Protein AF-0000000066791045 (afdb_homodimer)

Secondary structure (DSSP, 8-state):
-----EE--TTTEEEEEE--BHHHHSTTSTTPPTTHHHHHHHHHHHHHH---SEEEEEEE-BPTT-TTBBPTTS-B-SB-S-SBTTSGGGSBPTTS--TT--EEEEE--STT----SSSB-TT--B-SHHHHHHHTT--EEEEEEE-TTTHHHHHHHHHHHTT-EEEEEEEEEE-S-HHHHHHHHHHHHHHT-EEE-GGGEE--/-----EE--TTTEEEEEE--BHHHHSTTSTTPPTTHHHHHHHHHHHHHH---SEEEEEEE-BPTT-TTBBPTTS-B-SB-S-SBTTSGGGSBPTTS--TT--EEEEE--STT----SSSB-TT--B-SHHHHHHHTT--EEEEEEE-TTTHHHHHHHHHHHTT-EEEEEEEEEE-S-HHHHHHHHHHHHHHT-EEE-GGGEE--

Radius of gyration: 21.18 Å; Cα contacts (8 Å, |Δi|>4): 1014; chains: 2; bounding box: 58×60×49 Å

Nearest PDB structures (foldseek):
  3r2j-assembly2_C  TM=9.897E-01  e=9.040E-27  Leishmania infantum
  3pl1-assembly1_A  TM=8.495E-01  e=6.989E-16  Mycobacterium tuberculosis H37Rv
  6azn-assembly1_B  TM=7.660E-01  e=4.133E-11  Rhizobium johnstonii 3841
  5gle-assembly1_A  TM=6.953E-01  e=1.170E-08  Vibrio anguillarum 775
  5gle-assembly1_B  TM=6.920E-01  e=1.491E-08  Vibrio anguillarum 775

Sequence (408 aa):
MSTSRITLSSQHDALIIVDMQNDFVLPDGALSVTGATEIIPIINRVVGDHQFRAVVASMDWHPPGHMSFRNEDGTGGPWPPHCVRSTTGAQLHSEMKQGEITHLIHKATSLDSESYSAFSDDSGKTTGLAAMLRAMDVRRVFMCGVASDYCVYFTSLHAIQEEFTVVVLEDAVRPVDPVAMEKKRAHLEKEGVIFARSTDLSSFMSTSRITLSSQHDALIIVDMQNDFVLPDGALSVTGATEIIPIINRVVGDHQFRAVVASMDWHPPGHMSFRNEDGTGGPWPPHCVRSTTGAQLHSEMKQGEITHLIHKATSLDSESYSAFSDDSGKTTGLAAMLRAMDVRRVFMCGVASDYCVYFTSLHAIQEEFTVVVLEDAVRPVDPVAMEKKRAHLEKEGVIFARSTDLSSF

GO terms:
  GO:0031981 nuclear lumen (C, IDA)
  GO:0097014 ciliary plasm (C, IDA)
  GO:0005737 cytoplasm (C, IDA)

Organism: Trypanosoma brucei brucei (strain 927/4 GUTat10.1) (NCBI:txid185431)

Structure (mmCIF, N/CA/C/O backbone):
data_AF-0000000066791045-model_v1
#
loop_
_entity.id
_entity.type
_entity.pdbx_description
1 polymer nicotinamidase
#
loop_
_atom_site.group_PDB
_atom_site.id
_atom_site.type_symbol
_atom_site.label_atom_id
_atom_site.label_alt_id
_atom_site.label_comp_id
_atom_site.label_asym_id
_atom_site.label_entity_id
_atom_site.label_seq_id
_atom_site.pdbx_PDB_ins_code
_atom_site.Cartn_x
_atom_site.Cartn_y
_atom_site.Cartn_z
_atom_site.occupancy
_atom_site.B_iso_or_equiv
_atom_site.auth_seq_id
_atom_site.auth_comp_id
_atom_site.auth_asym_id
_atom_site.auth_atom_id
_atom_site.pdbx_PDB_model_num
ATOM 1 N N . MET A 1 1 ? 29.406 -21.156 -17.703 1 36.06 1 MET A N 1
ATOM 2 C CA . MET A 1 1 ? 28.328 -20.547 -18.484 1 36.06 1 MET A CA 1
ATOM 3 C C . MET A 1 1 ? 28.125 -19.094 -18.094 1 36.06 1 MET A C 1
ATOM 5 O O . MET A 1 1 ? 27.969 -18.766 -16.922 1 36.06 1 MET A O 1
ATOM 9 N N . SER A 1 2 ? 28.484 -18.094 -18.703 1 42.69 2 SER A N 1
ATOM 10 C CA . SER A 1 2 ? 28.531 -16.688 -18.359 1 42.69 2 SER A CA 1
ATOM 11 C C . SER A 1 2 ? 27.188 -16.203 -17.797 1 42.69 2 SER A C 1
ATOM 13 O O . SER A 1 2 ? 26.172 -16.234 -18.5 1 42.69 2 SER A O 1
ATOM 15 N N . THR A 1 3 ? 26.797 -16.5 -16.578 1 55.22 3 THR A N 1
ATOM 16 C CA . THR A 1 3 ? 25.5 -16.156 -16.016 1 55.22 3 THR A CA 1
ATOM 17 C C . THR A 1 3 ? 25.188 -14.68 -16.219 1 55.22 3 THR A C 1
ATOM 19 O O . THR A 1 3 ? 26.016 -13.82 -15.883 1 55.22 3 THR A O 1
ATOM 22 N N . SER A 1 4 ? 24.516 -14.305 -17.328 1 70.81 4 SER A N 1
ATOM 23 C CA . SER A 1 4 ? 24.188 -12.938 -17.719 1 70.81 4 SER A CA 1
ATOM 24 C C . SER A 1 4 ? 23.625 -12.141 -16.531 1 70.81 4 SER A C 1
ATOM 26 O O . SER A 1 4 ? 22.734 -12.609 -15.828 1 70.81 4 SER A O 1
ATOM 28 N N . ARG A 1 5 ? 24.453 -11.18 -16.109 1 88.75 5 ARG A N 1
ATOM 29 C CA . ARG A 1 5 ? 24.109 -10.273 -15.008 1 88.75 5 ARG A CA 1
ATOM 30 C C . ARG A 1 5 ? 23.062 -9.25 -15.438 1 88.75 5 ARG A C 1
ATOM 32 O O . ARG A 1 5 ? 23.062 -8.805 -16.578 1 88.75 5 ARG A O 1
ATOM 39 N N . ILE A 1 6 ? 22.078 -9.273 -14.688 1 96.19 6 ILE A N 1
ATOM 40 C CA . ILE A 1 6 ? 21.062 -8.242 -14.898 1 96.19 6 ILE A CA 1
ATOM 41 C C . ILE A 1 6 ? 21.375 -7.023 -14.039 1 96.19 6 ILE A C 1
ATOM 43 O O . ILE A 1 6 ? 21.375 -7.105 -12.805 1 96.19 6 ILE A O 1
ATOM 47 N N . THR A 1 7 ? 21.656 -5.938 -14.664 1 96.38 7 THR A N 1
ATOM 48 C CA . THR A 1 7 ? 21.922 -4.695 -13.945 1 96.38 7 THR A CA 1
ATOM 49 C C . THR A 1 7 ? 20.609 -3.986 -13.594 1 96.38 7 THR A C 1
ATOM 51 O O . THR A 1 7 ? 19.812 -3.699 -14.484 1 96.38 7 THR A O 1
ATOM 54 N N . LEU A 1 8 ? 20.469 -3.672 -12.375 1 97.56 8 LEU A N 1
ATOM 55 C CA . LEU A 1 8 ? 19.234 -3.053 -11.906 1 97.56 8 LEU A CA 1
ATOM 56 C C . LEU A 1 8 ? 19.312 -1.534 -12.016 1 97.56 8 LEU A C 1
ATOM 58 O O . LEU A 1 8 ? 20.391 -0.951 -11.883 1 97.56 8 LEU A O 1
ATOM 62 N N . SER A 1 9 ? 18.172 -0.987 -12.273 1 97.19 9 SER A N 1
ATOM 63 C CA . SER A 1 9 ? 18 0.46 -12.242 1 97.19 9 SER A CA 1
ATOM 64 C C . SER A 1 9 ? 17.156 0.887 -11.047 1 97.19 9 SER A C 1
ATOM 66 O O . SER A 1 9 ? 15.992 0.489 -10.922 1 97.19 9 SER A O 1
ATOM 68 N N . SER A 1 10 ? 17.656 1.755 -10.211 1 96.44 10 SER A N 1
ATOM 69 C CA . SER A 1 10 ? 16.922 2.268 -9.062 1 96.44 10 SER A CA 1
ATOM 70 C C . SER A 1 10 ? 15.836 3.242 -9.5 1 96.44 10 SER A C 1
ATOM 72 O O . SER A 1 10 ? 15.008 3.666 -8.68 1 96.44 10 SER A O 1
ATOM 74 N N . GLN A 1 11 ? 15.828 3.537 -10.758 1 97.19 11 GLN A N 1
ATOM 75 C CA . GLN A 1 11 ? 14.875 4.523 -11.266 1 97.19 11 GLN A CA 1
ATOM 76 C C . GLN A 1 11 ? 13.742 3.848 -12.031 1 97.19 11 GLN A C 1
ATOM 78 O O . GLN A 1 11 ? 12.625 4.363 -12.078 1 97.19 11 GLN A O 1
ATOM 83 N N . HIS A 1 12 ? 14.078 2.619 -12.586 1 98.62 12 HIS A N 1
ATOM 84 C CA . HIS A 1 12 ? 13.117 2.098 -13.555 1 98.62 12 HIS A CA 1
ATOM 85 C C . HIS A 1 12 ? 12.719 0.667 -13.219 1 98.62 12 HIS A C 1
ATOM 87 O O . HIS A 1 12 ? 11.867 0.078 -13.898 1 98.62 12 HIS A O 1
ATOM 93 N N . ASP A 1 13 ? 13.273 0.069 -12.133 1 98.75 13 ASP A N 1
ATOM 94 C CA . ASP A 1 13 ? 12.969 -1.309 -11.758 1 98.75 13 ASP A CA 1
ATOM 95 C C . ASP A 1 13 ? 12.172 -1.36 -10.461 1 98.75 13 ASP A C 1
ATOM 97 O O . ASP A 1 13 ? 12.461 -0.619 -9.516 1 98.75 13 ASP A O 1
ATOM 101 N N . ALA A 1 14 ? 11.164 -2.133 -10.43 1 98.94 14 ALA A N 1
ATOM 102 C CA . ALA A 1 14 ? 10.406 -2.406 -9.211 1 98.94 14 ALA A CA 1
ATOM 103 C C . ALA A 1 14 ? 10.43 -3.895 -8.875 1 98.94 14 ALA A C 1
ATOM 105 O O . ALA A 1 14 ? 10.609 -4.734 -9.758 1 98.94 14 ALA A O 1
ATOM 106 N N . LEU A 1 15 ? 10.352 -4.207 -7.648 1 98.94 15 LEU A N 1
ATOM 107 C CA . LEU A 1 15 ? 10.164 -5.566 -7.156 1 98.94 15 LEU A CA 1
ATOM 108 C C . LEU A 1 15 ? 8.75 -5.766 -6.637 1 98.94 15 LEU A C 1
ATOM 110 O O . LEU A 1 15 ? 8.234 -4.938 -5.879 1 98.94 15 LEU A O 1
ATOM 114 N N . ILE A 1 16 ? 8.094 -6.773 -7.094 1 98.94 16 ILE A N 1
ATOM 115 C CA . ILE A 1 16 ? 6.797 -7.164 -6.551 1 98.94 16 ILE A CA 1
ATOM 116 C C . ILE A 1 16 ? 6.941 -8.461 -5.754 1 98.94 16 ILE A C 1
ATOM 118 O O . ILE A 1 16 ? 7.324 -9.492 -6.305 1 98.94 16 ILE A O 1
ATOM 122 N N . ILE A 1 17 ? 6.707 -8.375 -4.48 1 98.94 17 ILE A N 1
ATOM 123 C CA . ILE A 1 17 ? 6.684 -9.508 -3.559 1 98.94 17 ILE A CA 1
ATOM 124 C C . ILE A 1 17 ? 5.254 -10.016 -3.398 1 98.94 17 ILE A C 1
ATOM 126 O O . ILE A 1 17 ? 4.422 -9.359 -2.764 1 98.94 17 ILE A O 1
ATOM 130 N N . VAL A 1 18 ? 5.031 -11.195 -3.877 1 98.94 18 VAL A N 1
ATOM 131 C CA . VAL A 1 18 ? 3.654 -11.664 -3.988 1 98.94 18 VAL A CA 1
ATOM 132 C C . VAL A 1 18 ? 3.316 -12.555 -2.795 1 98.94 18 VAL A C 1
ATOM 134 O O . VAL A 1 18 ? 3.85 -13.656 -2.666 1 98.94 18 VAL A O 1
ATOM 137 N N . ASP A 1 19 ? 2.508 -12.109 -1.881 1 98.88 19 ASP A N 1
ATOM 138 C CA . ASP A 1 19 ? 1.687 -12.852 -0.932 1 98.88 19 ASP A CA 1
ATOM 139 C C . ASP A 1 19 ? 2.557 -13.641 0.045 1 98.88 19 ASP A C 1
ATOM 141 O O . ASP A 1 19 ? 2.283 -14.812 0.322 1 98.88 19 ASP A O 1
ATOM 145 N N . MET A 1 20 ? 3.609 -13.016 0.526 1 98.94 20 MET A N 1
ATOM 146 C CA . MET A 1 20 ? 4.414 -13.664 1.556 1 98.94 20 MET A CA 1
ATOM 147 C C . MET A 1 20 ? 3.754 -13.539 2.924 1 98.94 20 MET A C 1
ATOM 149 O O . MET A 1 20 ? 4.348 -12.992 3.855 1 98.94 20 MET A O 1
ATOM 153 N N . GLN A 1 21 ? 2.592 -14.07 3.008 1 98.88 21 GLN A N 1
ATOM 154 C CA . GLN A 1 21 ? 1.719 -13.984 4.176 1 98.88 21 GLN A CA 1
ATOM 155 C C . GLN A 1 21 ? 1.743 -15.281 4.977 1 98.88 21 GLN A C 1
ATOM 157 O O . GLN A 1 21 ? 2.074 -16.344 4.441 1 98.88 21 GLN A O 1
ATOM 162 N N . ASN A 1 22 ? 1.34 -15.266 6.238 1 98.88 22 ASN A N 1
ATOM 163 C CA . ASN A 1 22 ? 1.434 -16.375 7.18 1 98.88 22 ASN A CA 1
ATOM 164 C C . ASN A 1 22 ? 0.678 -17.609 6.672 1 98.88 22 ASN A C 1
ATOM 166 O O . ASN A 1 22 ? 1.178 -18.719 6.762 1 98.88 22 ASN A O 1
ATOM 170 N N . ASP A 1 23 ? -0.474 -17.453 6.102 1 98.94 23 ASP A N 1
ATOM 171 C CA . ASP A 1 23 ? -1.307 -18.578 5.688 1 98.94 23 ASP A CA 1
ATOM 172 C C . ASP A 1 23 ? -0.664 -19.344 4.527 1 98.94 23 ASP A C 1
ATOM 174 O O . ASP A 1 23 ? -0.964 -20.516 4.309 1 98.94 23 ASP A O 1
ATOM 178 N N . PHE A 1 24 ? 0.2 -18.641 3.777 1 98.88 24 PHE A N 1
ATOM 179 C CA . PHE A 1 24 ? 0.908 -19.281 2.678 1 98.88 24 PHE A CA 1
ATOM 180 C C . PHE A 1 24 ? 2.268 -19.797 3.139 1 98.88 24 PHE A C 1
ATOM 182 O O . PHE A 1 24 ? 2.736 -20.844 2.664 1 98.88 24 PHE A O 1
ATOM 189 N N . VAL A 1 25 ? 2.945 -19.078 4.047 1 98.75 25 VAL A N 1
ATOM 190 C CA . VAL A 1 25 ? 4.363 -19.266 4.328 1 98.75 25 VAL A CA 1
ATOM 191 C C . VAL A 1 25 ? 4.543 -20.297 5.441 1 98.75 25 VAL A C 1
ATOM 193 O O . VAL A 1 25 ? 5.406 -21.172 5.352 1 98.75 25 VAL A O 1
ATOM 196 N N . LEU A 1 26 ? 3.707 -20.203 6.453 1 98.19 26 LEU A N 1
ATOM 197 C CA . LEU A 1 26 ? 3.863 -21.078 7.609 1 98.19 26 LEU A CA 1
ATOM 198 C C . LEU A 1 26 ? 3.471 -22.5 7.266 1 98.19 26 LEU A C 1
ATOM 200 O O . LEU A 1 26 ? 2.496 -22.734 6.543 1 98.19 26 LEU A O 1
ATOM 204 N N . PRO A 1 27 ? 4.164 -23.469 7.82 1 97.12 27 PRO A N 1
ATOM 205 C CA . PRO A 1 27 ? 3.834 -24.875 7.547 1 97.12 27 PRO A CA 1
ATOM 206 C C . PRO A 1 27 ? 2.416 -25.234 7.977 1 97.12 27 PRO A C 1
ATOM 208 O O . PRO A 1 27 ? 1.79 -26.109 7.371 1 97.12 27 PRO A O 1
ATOM 211 N N . ASP A 1 28 ? 1.907 -24.625 8.945 1 97.69 28 ASP A N 1
ATOM 212 C CA . ASP A 1 28 ? 0.553 -24.906 9.422 1 97.69 28 ASP A CA 1
ATOM 213 C C . ASP A 1 28 ? -0.425 -23.844 8.922 1 97.69 28 ASP A C 1
ATOM 215 O O . ASP A 1 28 ? -1.529 -23.703 9.453 1 97.69 28 ASP A O 1
ATOM 219 N N . GLY A 1 29 ? 0.004 -23.031 7.996 1 98.25 29 GLY A N 1
ATOM 220 C CA . GLY A 1 29 ? -0.892 -22.047 7.398 1 98.25 29 GLY A CA 1
ATOM 221 C C . GLY A 1 29 ? -2.068 -22.672 6.68 1 98.25 29 GLY A C 1
ATOM 222 O O . GLY A 1 29 ? -1.964 -23.797 6.168 1 98.25 29 GLY A O 1
ATOM 223 N N . ALA A 1 30 ? -3.133 -22 6.531 1 98.31 30 ALA A N 1
ATOM 224 C CA . ALA A 1 30 ? -4.387 -22.516 5.988 1 98.31 30 ALA A CA 1
ATOM 225 C C . ALA A 1 30 ? -4.207 -22.984 4.547 1 98.31 30 ALA A C 1
ATOM 227 O O . ALA A 1 30 ? -4.902 -23.891 4.086 1 98.31 30 ALA A O 1
ATOM 228 N N . LEU A 1 31 ? -3.324 -22.375 3.822 1 98.19 31 LEU A N 1
ATOM 229 C CA . LEU A 1 31 ? -2.977 -22.734 2.453 1 98.19 31 LEU A CA 1
ATOM 230 C C . LEU A 1 31 ? -1.464 -22.734 2.258 1 98.19 31 LEU A C 1
ATOM 232 O O . LEU A 1 31 ? -0.954 -22.062 1.35 1 98.19 31 LEU A O 1
ATOM 236 N N . SER A 1 32 ? -0.826 -23.516 3.049 1 98.44 32 SER A N 1
ATOM 237 C CA . SER A 1 32 ? 0.632 -23.547 3.107 1 98.44 32 SER A CA 1
ATOM 238 C C . SER A 1 32 ? 1.232 -23.953 1.767 1 98.44 32 SER A C 1
ATOM 240 O O . SER A 1 32 ? 0.786 -24.922 1.149 1 98.44 32 SER A O 1
ATOM 242 N N . VAL A 1 33 ? 2.197 -23.156 1.295 1 98.25 33 VAL A N 1
ATOM 243 C CA . VAL A 1 33 ? 2.975 -23.469 0.098 1 98.25 33 VAL A CA 1
ATOM 244 C C . VAL A 1 33 ? 4.301 -24.109 0.494 1 98.25 33 VAL A C 1
ATOM 246 O O . VAL A 1 33 ? 5.129 -23.484 1.157 1 98.25 33 VAL A O 1
ATOM 249 N N . THR A 1 34 ? 4.527 -25.312 0.104 1 97.5 34 THR A N 1
ATOM 250 C CA . THR A 1 34 ? 5.746 -26.031 0.454 1 97.5 34 THR A CA 1
ATOM 251 C C . THR A 1 34 ? 6.98 -25.266 -0.006 1 97.5 34 THR A C 1
ATOM 253 O O . THR A 1 34 ? 7.059 -24.828 -1.156 1 97.5 34 THR A O 1
ATOM 256 N N . GLY A 1 35 ? 7.941 -25 0.914 1 97.75 35 GLY A N 1
ATOM 257 C CA . GLY A 1 35 ? 9.195 -24.344 0.572 1 97.75 35 GLY A CA 1
ATOM 258 C C . GLY A 1 35 ? 9.125 -22.828 0.673 1 97.75 35 GLY A C 1
ATOM 259 O O . GLY A 1 35 ? 10.117 -22.141 0.453 1 97.75 35 GLY A O 1
ATOM 260 N N . ALA A 1 36 ? 7.934 -22.297 1.03 1 98.44 36 ALA A N 1
ATOM 261 C CA . ALA A 1 36 ? 7.766 -20.844 1.079 1 98.44 36 ALA A CA 1
ATOM 262 C C . ALA A 1 36 ? 8.703 -20.219 2.102 1 98.44 36 ALA A C 1
ATOM 264 O O . ALA A 1 36 ? 9.273 -19.156 1.857 1 98.44 36 ALA A O 1
ATOM 265 N N . THR A 1 37 ? 8.898 -20.859 3.225 1 98.31 37 THR A N 1
ATOM 266 C CA . THR A 1 37 ? 9.789 -20.328 4.25 1 98.31 37 THR A CA 1
ATOM 267 C C . THR A 1 37 ? 11.219 -20.219 3.723 1 98.31 37 THR A C 1
ATOM 269 O O . THR A 1 37 ? 11.969 -19.328 4.117 1 98.31 37 THR A O 1
ATOM 272 N N . GLU A 1 38 ? 11.594 -21.031 2.781 1 98.12 38 GLU A N 1
ATOM 273 C CA . GLU A 1 38 ? 12.961 -21.125 2.291 1 98.12 38 GLU A CA 1
ATOM 274 C C . GLU A 1 38 ? 13.305 -19.969 1.367 1 98.12 38 GLU A C 1
ATOM 276 O O . GLU A 1 38 ? 14.477 -19.688 1.112 1 98.12 38 GLU A O 1
ATOM 281 N N . ILE A 1 39 ? 12.312 -19.281 0.872 1 98.56 39 ILE A N 1
ATOM 282 C CA . ILE A 1 39 ? 12.648 -18.234 -0.083 1 98.56 39 ILE A CA 1
ATOM 283 C C . ILE A 1 39 ? 12.688 -16.891 0.63 1 98.56 39 ILE A C 1
ATOM 285 O O . ILE A 1 39 ? 13.07 -15.875 0.039 1 98.56 39 ILE A O 1
ATOM 289 N N . ILE A 1 40 ? 12.312 -16.828 1.928 1 98.69 40 ILE A N 1
ATOM 290 C CA . ILE A 1 40 ? 12.312 -15.594 2.697 1 98.69 40 ILE A CA 1
ATOM 291 C C . ILE A 1 40 ? 13.727 -15 2.725 1 98.69 40 ILE A C 1
ATOM 293 O O . ILE A 1 40 ? 13.922 -13.836 2.371 1 98.69 40 ILE A O 1
ATOM 297 N N . PRO A 1 41 ? 14.75 -15.844 3.057 1 98.75 41 PRO A N 1
ATOM 298 C CA . PRO A 1 41 ? 16.094 -15.25 3.074 1 98.75 41 PRO A CA 1
ATOM 299 C C . PRO A 1 41 ? 16.531 -14.758 1.699 1 98.75 41 PRO A C 1
ATOM 301 O O . PRO A 1 41 ? 17.297 -13.781 1.604 1 98.75 41 PRO A O 1
ATOM 304 N N . ILE A 1 42 ? 16.094 -15.383 0.624 1 98.75 42 ILE A N 1
ATOM 305 C CA . ILE A 1 42 ? 16.438 -14.969 -0.733 1 98.75 42 ILE A CA 1
ATOM 306 C C . ILE A 1 42 ? 15.82 -13.609 -1.032 1 98.75 42 ILE A C 1
ATOM 308 O O . ILE A 1 42 ? 16.5 -12.688 -1.481 1 98.75 42 ILE A O 1
ATOM 312 N N . ILE A 1 43 ? 14.555 -13.469 -0.714 1 98.88 43 ILE A N 1
ATOM 313 C CA . ILE A 1 43 ? 13.836 -12.219 -0.95 1 98.88 43 ILE A CA 1
ATOM 314 C C . ILE A 1 43 ? 14.445 -11.109 -0.097 1 98.88 43 ILE A C 1
ATOM 316 O O . ILE A 1 43 ? 14.688 -10.008 -0.587 1 98.88 43 ILE A O 1
ATOM 320 N N . ASN A 1 44 ? 14.758 -11.453 1.155 1 98.62 44 ASN A N 1
ATOM 321 C CA . ASN A 1 44 ? 15.359 -10.477 2.057 1 98.62 44 ASN A CA 1
ATOM 322 C C . ASN A 1 44 ? 16.703 -9.984 1.524 1 98.62 44 ASN A C 1
ATOM 324 O O . ASN A 1 44 ? 17.016 -8.797 1.64 1 98.62 44 ASN A O 1
ATOM 328 N N . ARG A 1 45 ? 17.453 -10.867 0.939 1 98 45 ARG A N 1
ATOM 329 C CA . ARG A 1 45 ? 18.734 -10.484 0.349 1 98 45 ARG A CA 1
ATOM 330 C C . ARG A 1 45 ? 18.531 -9.578 -0.862 1 98 45 ARG A C 1
ATOM 332 O O . ARG A 1 45 ? 19.219 -8.57 -1.016 1 98 45 ARG A O 1
ATOM 339 N N . VAL A 1 46 ? 17.594 -9.898 -1.684 1 98.06 46 VAL A N 1
ATOM 340 C CA . VAL A 1 46 ? 17.312 -9.109 -2.883 1 98.06 46 VAL A CA 1
ATOM 341 C C . VAL A 1 46 ? 16.938 -7.68 -2.494 1 98.06 46 VAL A C 1
ATOM 343 O O . VAL A 1 46 ? 17.516 -6.723 -3.01 1 98.06 46 VAL A O 1
ATOM 346 N N . VAL A 1 47 ? 16.062 -7.535 -1.526 1 96.62 47 VAL A N 1
ATOM 347 C CA . VAL A 1 47 ? 15.555 -6.223 -1.136 1 96.62 47 VAL A CA 1
ATOM 348 C C . VAL A 1 47 ? 16.641 -5.457 -0.374 1 96.62 47 VAL A C 1
ATOM 350 O O . VAL A 1 47 ? 16.703 -4.227 -0.443 1 96.62 47 VAL A O 1
ATOM 353 N N . GLY A 1 48 ? 17.438 -6.129 0.345 1 94.88 48 GLY A N 1
ATOM 354 C CA . GLY A 1 48 ? 18.469 -5.496 1.153 1 94.88 48 GLY A CA 1
ATOM 355 C C . GLY A 1 48 ? 19.672 -5.07 0.347 1 94.88 48 GLY A C 1
ATOM 356 O O . GLY A 1 48 ? 20.297 -4.047 0.643 1 94.88 48 GLY A O 1
ATOM 357 N N . ASP A 1 49 ? 19.969 -5.867 -0.703 1 95.69 49 ASP A N 1
ATOM 358 C CA . ASP A 1 49 ? 21.219 -5.672 -1.433 1 95.69 49 ASP A CA 1
ATOM 359 C C . ASP A 1 49 ? 21.016 -4.754 -2.635 1 95.69 49 ASP A C 1
ATOM 361 O O . ASP A 1 49 ? 21.984 -4.273 -3.227 1 95.69 49 ASP A O 1
ATOM 365 N N . HIS A 1 50 ? 19.797 -4.535 -3.004 1 96.69 50 HIS A N 1
ATOM 366 C CA . HIS A 1 50 ? 19.531 -3.795 -4.23 1 96.69 50 HIS A CA 1
ATOM 367 C C . HIS A 1 50 ? 18.531 -2.668 -3.994 1 96.69 50 HIS A C 1
ATOM 369 O O . HIS A 1 50 ? 17.672 -2.766 -3.107 1 96.69 50 HIS A O 1
ATOM 375 N N . GLN A 1 51 ? 18.688 -1.655 -4.734 1 96 51 GLN A N 1
ATOM 376 C CA . GLN A 1 51 ? 17.766 -0.528 -4.68 1 96 51 GLN A CA 1
ATOM 377 C C . GLN A 1 51 ? 16.797 -0.555 -5.859 1 96 51 GLN A C 1
ATOM 379 O O . GLN A 1 51 ? 17.219 -0.597 -7.016 1 96 51 GLN A O 1
ATOM 384 N N . PHE A 1 52 ? 15.547 -0.57 -5.59 1 98.06 52 PHE A N 1
ATOM 385 C CA . PHE A 1 52 ? 14.477 -0.493 -6.578 1 98.06 52 PHE A CA 1
ATOM 386 C C . PHE A 1 52 ? 13.758 0.851 -6.5 1 98.06 52 PHE A C 1
ATOM 388 O O . PHE A 1 52 ? 13.773 1.507 -5.457 1 98.06 52 PHE A O 1
ATOM 395 N N . ARG A 1 53 ? 13.148 1.227 -7.598 1 98.31 53 ARG A N 1
ATOM 396 C CA . ARG A 1 53 ? 12.289 2.406 -7.57 1 98.31 53 ARG A CA 1
ATOM 397 C C . ARG A 1 53 ? 11.102 2.203 -6.629 1 98.31 53 ARG A C 1
ATOM 399 O O . ARG A 1 53 ? 10.672 3.141 -5.957 1 98.31 53 ARG A O 1
ATOM 406 N N . ALA A 1 54 ? 10.625 0.97 -6.641 1 98.81 54 ALA A N 1
ATOM 407 C CA . ALA A 1 54 ? 9.516 0.585 -5.773 1 98.81 54 ALA A CA 1
ATOM 408 C C . ALA A 1 54 ? 9.617 -0.884 -5.371 1 98.81 54 ALA A C 1
ATOM 410 O O . ALA A 1 54 ? 10.031 -1.726 -6.172 1 98.81 54 ALA A O 1
ATOM 411 N N . VAL A 1 55 ? 9.336 -1.164 -4.141 1 98.88 55 VAL A N 1
ATOM 412 C CA . VAL A 1 55 ? 9.125 -2.518 -3.643 1 98.88 55 VAL A CA 1
ATOM 413 C C . VAL A 1 55 ? 7.676 -2.676 -3.184 1 98.88 55 VAL A C 1
ATOM 415 O O . VAL A 1 55 ? 7.273 -2.094 -2.174 1 98.88 55 VAL A O 1
ATOM 418 N N . VAL A 1 56 ? 6.93 -3.459 -3.936 1 98.94 56 VAL A N 1
ATOM 419 C CA . VAL A 1 56 ? 5.496 -3.625 -3.711 1 98.94 56 VAL A CA 1
ATOM 420 C C . VAL A 1 56 ? 5.223 -5.012 -3.131 1 98.94 56 VAL A C 1
ATOM 422 O O . VAL A 1 56 ? 5.66 -6.02 -3.684 1 98.94 56 VAL A O 1
ATOM 425 N N . ALA A 1 57 ? 4.562 -5.043 -2.021 1 98.94 57 ALA A N 1
ATOM 426 C CA . ALA A 1 57 ? 4.047 -6.305 -1.505 1 98.94 57 ALA A CA 1
ATOM 427 C C . ALA A 1 57 ? 2.547 -6.434 -1.766 1 98.94 57 ALA A C 1
ATOM 429 O O . ALA A 1 57 ? 1.773 -5.535 -1.428 1 98.94 57 ALA A O 1
ATOM 430 N N . SER A 1 58 ? 2.178 -7.457 -2.432 1 98.94 58 SER A N 1
ATOM 431 C CA . SER A 1 58 ? 0.756 -7.766 -2.537 1 98.94 58 SER A CA 1
ATOM 432 C C . SER A 1 58 ? 0.31 -8.711 -1.428 1 98.94 58 SER A C 1
ATOM 434 O O . SER A 1 58 ? 1.096 -9.531 -0.953 1 98.94 58 SER A O 1
ATOM 436 N N . MET A 1 59 ? -0.923 -8.57 -1.05 1 98.81 59 MET A N 1
ATOM 437 C CA . MET A 1 59 ? -1.489 -9.367 0.031 1 98.81 59 MET A CA 1
ATOM 438 C C . MET A 1 59 ? -2.92 -9.781 -0.291 1 98.81 59 MET A C 1
ATOM 440 O O . MET A 1 59 ? -3.766 -8.938 -0.588 1 98.81 59 MET A O 1
ATOM 444 N N . ASP A 1 60 ? -3.174 -11.078 -0.272 1 98.81 60 ASP A N 1
ATOM 445 C CA . ASP A 1 60 ? -4.57 -11.5 -0.221 1 98.81 60 ASP A CA 1
ATOM 446 C C . ASP A 1 60 ? -5.262 -10.961 1.032 1 98.81 60 ASP A C 1
ATOM 448 O O . ASP A 1 60 ? -4.727 -11.078 2.139 1 98.81 60 ASP A O 1
ATOM 452 N N . TRP A 1 61 ? -6.363 -10.422 0.844 1 98.75 61 TRP A N 1
ATOM 453 C CA . TRP A 1 61 ? -7.055 -9.719 1.924 1 98.75 61 TRP A CA 1
ATOM 454 C C . TRP A 1 61 ? -8.555 -9.969 1.858 1 98.75 61 TRP A C 1
ATOM 456 O O . TRP A 1 61 ? -9.344 -9.031 1.696 1 98.75 61 TRP A O 1
ATOM 466 N N . HIS A 1 62 ? -8.93 -11.156 2.082 1 98.81 62 HIS A N 1
ATOM 467 C CA . HIS A 1 62 ? -10.266 -11.656 1.781 1 98.81 62 HIS A CA 1
ATOM 468 C C . HIS A 1 62 ? -11.266 -11.266 2.867 1 98.81 62 HIS A C 1
ATOM 470 O O . HIS A 1 62 ? -10.977 -11.406 4.059 1 98.81 62 HIS A O 1
ATOM 476 N N . PRO A 1 63 ? -12.453 -10.766 2.443 1 97.94 63 PRO A N 1
ATOM 477 C CA . PRO A 1 63 ? -13.539 -10.734 3.43 1 97.94 63 PRO A CA 1
ATOM 478 C C . PRO A 1 63 ? -13.977 -12.133 3.869 1 97.94 63 PRO A C 1
ATOM 480 O O . PRO A 1 63 ? -13.805 -13.102 3.123 1 97.94 63 PRO A O 1
ATOM 483 N N . PRO A 1 64 ? -14.461 -12.203 5.117 1 97.06 64 PRO A N 1
ATOM 484 C CA . PRO A 1 64 ? -15.047 -13.492 5.496 1 97.06 64 PRO A CA 1
ATOM 485 C C . PRO A 1 64 ? -16.109 -13.977 4.504 1 97.06 64 PRO A C 1
ATOM 487 O O . PRO A 1 64 ? -16.906 -13.172 4.016 1 97.06 64 PRO A O 1
ATOM 490 N N . GLY A 1 65 ? -16.047 -15.164 4.094 1 96.81 65 GLY A N 1
ATOM 491 C CA . GLY A 1 65 ? -17.031 -15.727 3.18 1 96.81 65 GLY A CA 1
ATOM 492 C C . GLY A 1 65 ? -16.703 -15.461 1.722 1 96.81 65 GLY A C 1
ATOM 493 O O . GLY A 1 65 ? -17.578 -15.57 0.857 1 96.81 65 GLY A O 1
ATOM 494 N N . HIS A 1 66 ? -15.5 -15.117 1.438 1 98.06 66 HIS A N 1
ATOM 495 C CA . HIS A 1 66 ? -15.07 -14.859 0.071 1 98.06 66 HIS A CA 1
ATOM 496 C C . HIS A 1 66 ? -15.438 -16.016 -0.856 1 98.06 66 HIS A C 1
ATOM 498 O O . HIS A 1 66 ? -15.391 -17.172 -0.455 1 98.06 66 HIS A O 1
ATOM 504 N N . MET A 1 67 ? -15.68 -15.711 -2.104 1 97.81 67 MET A N 1
ATOM 505 C CA . MET A 1 67 ? -16.219 -16.672 -3.066 1 97.81 67 MET A CA 1
ATOM 506 C C . MET A 1 67 ? -15.227 -17.812 -3.311 1 97.81 67 MET A C 1
ATOM 508 O O . MET A 1 67 ? -15.625 -18.906 -3.729 1 97.81 67 MET A O 1
ATOM 512 N N . SER A 1 68 ? -14 -17.594 -3.096 1 97.69 68 SER A N 1
ATOM 513 C CA . SER A 1 68 ? -13 -18.609 -3.404 1 97.69 68 SER A CA 1
ATOM 514 C C . SER A 1 68 ? -12.914 -19.656 -2.299 1 97.69 68 SER A C 1
ATOM 516 O O . SER A 1 68 ? -12.211 -20.656 -2.439 1 97.69 68 SER A O 1
ATOM 518 N N . PHE A 1 69 ? -13.602 -19.484 -1.198 1 98.5 69 PHE A N 1
ATOM 519 C CA . PHE A 1 69 ? -13.477 -20.359 -0.035 1 98.5 69 PHE A CA 1
ATOM 520 C C . PHE A 1 69 ? -14.375 -21.594 -0.176 1 98.5 69 PHE A C 1
ATOM 522 O O . PHE A 1 69 ? -15.523 -21.469 -0.615 1 98.5 69 PHE A O 1
ATOM 529 N N . ARG A 1 70 ? -13.789 -22.672 0.126 1 97.56 70 ARG A N 1
ATOM 530 C CA . ARG A 1 70 ? -14.562 -23.906 0.233 1 97.56 70 ARG A CA 1
ATOM 531 C C . ARG A 1 70 ? -15.336 -23.953 1.546 1 97.56 70 ARG A C 1
ATOM 533 O O . ARG A 1 70 ? -14.789 -23.641 2.605 1 97.56 70 ARG A O 1
ATOM 540 N N . ASN A 1 71 ? -16.578 -24.375 1.407 1 95.56 71 ASN A N 1
ATOM 541 C CA . ASN A 1 71 ? -17.406 -24.578 2.588 1 95.56 71 ASN A CA 1
ATOM 542 C C . ASN A 1 71 ? -17.156 -25.922 3.244 1 95.56 71 ASN A C 1
ATOM 544 O O . ASN A 1 71 ? -16.578 -26.812 2.625 1 95.56 71 ASN A O 1
ATOM 548 N N . GLU A 1 72 ? -17.656 -26.047 4.441 1 93.31 72 GLU A N 1
ATOM 549 C CA . GLU A 1 72 ? -17.484 -27.297 5.191 1 93.31 72 GLU A CA 1
ATOM 550 C C . GLU A 1 72 ? -18.141 -28.469 4.469 1 93.31 72 GLU A C 1
ATOM 552 O O . GLU A 1 72 ? -17.641 -29.594 4.531 1 93.31 72 GLU A O 1
ATOM 557 N N . ASP A 1 73 ? -19.172 -28.219 3.748 1 95 73 ASP A N 1
ATOM 558 C CA . ASP A 1 73 ? -19.906 -29.281 3.088 1 95 73 ASP A CA 1
ATOM 559 C C . ASP A 1 73 ? -19.328 -29.578 1.707 1 95 73 ASP A C 1
ATOM 561 O O . ASP A 1 73 ? -19.891 -30.391 0.957 1 95 73 ASP A O 1
ATOM 565 N N . GLY A 1 74 ? -18.297 -28.875 1.334 1 92.12 74 GLY A N 1
ATOM 566 C CA . GLY A 1 74 ? -17.609 -29.156 0.082 1 92.12 74 GLY A CA 1
ATOM 567 C C . GLY A 1 74 ? -18.047 -28.234 -1.047 1 92.12 74 GLY A C 1
ATOM 568 O O . GLY A 1 74 ? -17.438 -28.234 -2.119 1 92.12 74 GLY A O 1
ATOM 569 N N . THR A 1 75 ? -19.047 -27.453 -0.805 1 94.94 75 THR A N 1
ATOM 570 C CA . THR A 1 75 ? -19.484 -26.5 -1.815 1 94.94 75 THR A CA 1
ATOM 571 C C . THR A 1 75 ? -18.672 -25.219 -1.758 1 94.94 75 THR A C 1
ATOM 573 O O . THR A 1 75 ? -17.75 -25.109 -0.945 1 94.94 75 THR A O 1
ATOM 576 N N . GLY A 1 76 ? -18.828 -24.297 -2.766 1 95.81 76 GLY A N 1
ATOM 577 C CA . GLY A 1 76 ? -18.109 -23.047 -2.766 1 95.81 76 GLY A CA 1
ATOM 578 C C . GLY A 1 76 ? -16.891 -23.047 -3.674 1 95.81 76 GLY A C 1
ATOM 579 O O . GLY A 1 76 ? -16.922 -23.625 -4.758 1 95.81 76 GLY A O 1
ATOM 580 N N . GLY A 1 77 ? -15.844 -22.344 -3.162 1 97.12 77 GLY A N 1
ATOM 581 C CA . GLY A 1 77 ? -14.664 -22.188 -3.994 1 97.12 77 GLY A CA 1
ATOM 582 C C . GLY A 1 77 ? -13.633 -23.281 -3.785 1 97.12 77 GLY A C 1
ATOM 583 O O . GLY A 1 77 ? -13.867 -24.219 -3.021 1 97.12 77 GLY A O 1
ATOM 584 N N . PRO A 1 78 ? -12.57 -23.234 -4.457 1 96.69 78 PRO A N 1
ATOM 585 C CA . PRO A 1 78 ? -11.586 -24.328 -4.469 1 96.69 78 PRO A CA 1
ATOM 586 C C . PRO A 1 78 ? -10.633 -24.281 -3.277 1 96.69 78 PRO A C 1
ATOM 588 O O . PRO A 1 78 ? -9.914 -25.25 -3.014 1 96.69 78 PRO A O 1
ATOM 591 N N . TRP A 1 79 ? -10.641 -23.188 -2.545 1 98.06 79 TRP A N 1
ATOM 592 C CA . TRP A 1 79 ? -9.602 -23.016 -1.537 1 98.06 79 TRP A CA 1
ATOM 593 C C . TRP A 1 79 ? -10.188 -23.047 -0.131 1 98.06 79 TRP A C 1
ATOM 595 O O . TRP A 1 79 ? -11.336 -22.656 0.078 1 98.06 79 TRP A O 1
ATOM 605 N N . PRO A 1 80 ? -9.414 -23.531 0.868 1 98 80 PRO A N 1
ATOM 606 C CA . PRO A 1 80 ? -9.852 -23.281 2.244 1 98 80 PRO A CA 1
ATOM 607 C C . PRO A 1 80 ? -9.836 -21.797 2.609 1 98 80 PRO A C 1
ATOM 609 O O . PRO A 1 80 ? -9.102 -21.016 1.999 1 98 80 PRO A O 1
ATOM 612 N N . PRO A 1 81 ? -10.68 -21.422 3.582 1 98.31 81 PRO A N 1
ATOM 613 C CA . PRO A 1 81 ? -10.531 -20.047 4.035 1 98.31 81 PRO A CA 1
ATOM 614 C C . PRO A 1 81 ? -9.094 -19.688 4.398 1 98.31 81 PRO A C 1
ATOM 616 O O . PRO A 1 81 ? -8.445 -20.422 5.145 1 98.31 81 PRO A O 1
ATOM 619 N N . HIS A 1 82 ? -8.547 -18.641 3.826 1 98.81 82 HIS A N 1
ATOM 620 C CA . HIS A 1 82 ? -7.172 -18.188 4.012 1 98.81 82 HIS A CA 1
ATOM 621 C C . HIS A 1 82 ? -7.062 -16.672 3.83 1 98.81 82 HIS A C 1
ATOM 623 O O . HIS A 1 82 ? -7.902 -16.062 3.166 1 98.81 82 HIS A O 1
ATOM 629 N N . CYS A 1 83 ? -6.055 -16.125 4.465 1 98.81 83 CYS A N 1
ATOM 630 C CA . CYS A 1 83 ? -5.758 -14.703 4.375 1 98.81 83 CYS A CA 1
ATOM 631 C C . CYS A 1 83 ? -7.023 -13.875 4.551 1 98.81 83 CYS A C 1
ATOM 633 O O . CYS A 1 83 ? -7.289 -12.969 3.758 1 98.81 83 CYS A O 1
ATOM 635 N N . VAL A 1 84 ? -7.867 -14.328 5.512 1 98.75 84 VAL A N 1
ATOM 636 C CA . VAL A 1 84 ? -9.023 -13.523 5.883 1 98.75 84 VAL A CA 1
ATOM 637 C C . VAL A 1 84 ? -8.562 -12.211 6.523 1 98.75 84 VAL A C 1
ATOM 639 O O . VAL A 1 84 ? -7.742 -12.227 7.445 1 98.75 84 VAL A O 1
ATOM 642 N N . ARG A 1 85 ? -9.055 -11.102 6.02 1 98.19 85 ARG A N 1
ATOM 643 C CA . ARG A 1 85 ? -8.547 -9.781 6.402 1 98.19 85 ARG A CA 1
ATOM 644 C C . ARG A 1 85 ? -8.586 -9.602 7.914 1 98.19 85 ARG A C 1
ATOM 646 O O . ARG A 1 85 ? -9.516 -10.062 8.578 1 98.19 85 ARG A O 1
ATOM 653 N N . SER A 1 86 ? -7.504 -8.945 8.492 1 95.81 86 SER A N 1
ATOM 654 C CA . SER A 1 86 ? -7.344 -8.516 9.875 1 95.81 86 SER A CA 1
ATOM 655 C C . SER A 1 86 ? -7.043 -9.703 10.781 1 95.81 86 SER A C 1
ATOM 657 O O . SER A 1 86 ? -7.098 -9.586 12.008 1 95.81 86 SER A O 1
ATOM 659 N N . THR A 1 87 ? -6.785 -10.906 10.211 1 97.88 87 THR A N 1
ATOM 660 C CA . THR A 1 87 ? -6.344 -12.055 10.992 1 97.88 87 THR A CA 1
ATOM 661 C C . THR A 1 87 ? -4.828 -12.227 10.898 1 97.88 87 THR A C 1
ATOM 663 O O . THR A 1 87 ? -4.188 -11.633 10.031 1 97.88 87 THR A O 1
ATOM 666 N N . THR A 1 88 ? -4.285 -13.016 11.781 1 97.69 88 THR A N 1
ATOM 667 C CA . THR A 1 88 ? -2.861 -13.328 11.773 1 97.69 88 THR A CA 1
ATOM 668 C C . THR A 1 88 ? -2.465 -14.016 10.469 1 97.69 88 THR A C 1
ATOM 670 O O . THR A 1 88 ? -1.378 -13.773 9.938 1 97.69 88 THR A O 1
ATOM 673 N N . GLY A 1 89 ? -3.316 -14.836 9.93 1 98.75 89 GLY A N 1
ATOM 674 C CA . GLY A 1 89 ? -3.049 -15.547 8.695 1 98.75 89 GLY A CA 1
ATOM 675 C C . GLY A 1 89 ? -2.811 -14.633 7.512 1 98.75 89 GLY A C 1
ATOM 676 O O . GLY A 1 89 ? -2.078 -14.984 6.586 1 98.75 89 GLY A O 1
ATOM 677 N N . ALA A 1 90 ? -3.424 -13.43 7.586 1 98.69 90 ALA A N 1
ATOM 678 C CA . ALA A 1 90 ? -3.373 -12.508 6.461 1 98.69 90 ALA A CA 1
ATOM 679 C C . ALA A 1 90 ? -2.164 -11.578 6.562 1 98.69 90 ALA A C 1
ATOM 681 O O . ALA A 1 90 ? -1.849 -10.852 5.617 1 98.69 90 ALA A O 1
ATOM 682 N N . GLN A 1 91 ? -1.423 -11.602 7.648 1 97.81 91 GLN A N 1
ATOM 683 C CA . GLN A 1 91 ? -0.288 -10.711 7.859 1 97.81 91 GLN A CA 1
ATOM 684 C C . GLN A 1 91 ? 0.949 -11.203 7.117 1 97.81 91 GLN A C 1
ATOM 686 O O . GLN A 1 91 ? 1.105 -12.406 6.898 1 97.81 91 GLN A O 1
ATOM 691 N N . LEU A 1 92 ? 1.805 -10.266 6.684 1 98.12 92 LEU A N 1
ATOM 692 C CA . LEU A 1 92 ? 3.115 -10.664 6.176 1 98.12 92 LEU A CA 1
ATOM 693 C C . LEU A 1 92 ? 3.871 -11.484 7.211 1 98.12 92 LEU A C 1
ATOM 695 O O . LEU A 1 92 ? 3.809 -11.195 8.406 1 98.12 92 LEU A O 1
ATOM 699 N N . HIS A 1 93 ? 4.562 -12.438 6.723 1 98.44 93 HIS A N 1
ATOM 700 C CA . HIS A 1 93 ? 5.363 -13.242 7.641 1 98.44 93 HIS A CA 1
ATOM 701 C C . HIS A 1 93 ? 6.375 -12.375 8.391 1 98.44 93 HIS A C 1
ATOM 703 O O . HIS A 1 93 ? 6.992 -11.484 7.801 1 98.44 93 HIS A O 1
ATOM 709 N N . SER A 1 94 ? 6.574 -12.695 9.602 1 96.25 94 SER A N 1
ATOM 710 C CA . SER A 1 94 ? 7.332 -11.82 10.492 1 96.25 94 SER A CA 1
ATOM 711 C C . SER A 1 94 ? 8.805 -11.773 10.094 1 96.25 94 SER A C 1
ATOM 713 O O . SER A 1 94 ? 9.508 -10.812 10.414 1 96.25 94 SER A O 1
ATOM 715 N N . GLU A 1 95 ? 9.312 -12.75 9.391 1 97.69 95 GLU A N 1
ATOM 716 C CA . GLU A 1 95 ? 10.727 -12.797 9.031 1 97.69 95 GLU A CA 1
ATOM 717 C C . GLU A 1 95 ? 10.992 -12.008 7.75 1 97.69 95 GLU A C 1
ATOM 719 O O . GLU A 1 95 ? 12.148 -11.836 7.348 1 97.69 95 GLU A O 1
ATOM 724 N N . MET A 1 96 ? 9.945 -11.562 7.062 1 97.75 96 MET A N 1
ATOM 725 C CA . MET A 1 96 ? 10.141 -10.695 5.91 1 97.75 96 MET A CA 1
ATOM 726 C C . MET A 1 96 ? 10.727 -9.352 6.336 1 97.75 96 MET A C 1
ATOM 728 O O . MET A 1 96 ? 10.195 -8.703 7.238 1 97.75 96 MET A O 1
ATOM 732 N N . LYS A 1 97 ? 11.797 -8.969 5.746 1 95.62 97 LYS A N 1
ATOM 733 C CA . LYS A 1 97 ? 12.273 -7.598 5.914 1 95.62 97 LYS A CA 1
ATOM 734 C C . LYS A 1 97 ? 11.352 -6.605 5.211 1 95.62 97 LYS A C 1
ATOM 736 O O . LYS A 1 97 ? 11.188 -6.656 3.988 1 95.62 97 LYS A O 1
ATOM 741 N N . GLN A 1 98 ? 10.742 -5.711 5.973 1 95.94 98 GLN A N 1
ATOM 742 C CA . GLN A 1 98 ? 9.695 -4.859 5.418 1 95.94 98 GLN A CA 1
ATOM 743 C C . GLN A 1 98 ? 10.188 -3.426 5.242 1 95.94 98 GLN A C 1
ATOM 745 O O . GLN A 1 98 ? 9.477 -2.586 4.684 1 95.94 98 GLN A O 1
ATOM 750 N N . GLY A 1 99 ? 11.398 -3.176 5.688 1 96.38 99 GLY A N 1
ATOM 751 C CA . GLY A 1 99 ? 11.922 -1.817 5.719 1 96.38 99 GLY A CA 1
ATOM 752 C C . GLY A 1 99 ? 11.992 -1.175 4.344 1 96.38 99 GLY A C 1
ATOM 753 O O . GLY A 1 99 ? 11.875 0.046 4.219 1 96.38 99 GLY A O 1
ATOM 754 N N . GLU A 1 100 ? 12.172 -2.02 3.309 1 96.75 100 GLU A N 1
ATOM 755 C CA . GLU A 1 100 ? 12.359 -1.462 1.973 1 96.75 100 GLU A CA 1
ATOM 756 C C . GLU A 1 100 ? 11.055 -1.476 1.179 1 96.75 100 GLU A C 1
ATOM 758 O O . GLU A 1 100 ? 11.008 -0.985 0.049 1 96.75 100 GLU A O 1
ATOM 763 N N . ILE A 1 101 ? 10 -2.08 1.786 1 98.5 101 ILE A N 1
ATOM 764 C CA . ILE A 1 101 ? 8.703 -2.08 1.117 1 98.5 101 ILE A CA 1
ATOM 765 C C . ILE A 1 101 ? 8.164 -0.654 1.039 1 98.5 101 ILE A C 1
ATOM 767 O O . ILE A 1 101 ? 8.102 0.05 2.049 1 98.5 101 ILE A O 1
ATOM 771 N N . THR A 1 102 ? 7.777 -0.265 -0.173 1 98.62 102 THR A N 1
ATOM 772 C CA . THR A 1 102 ? 7.309 1.101 -0.381 1 98.62 102 THR A CA 1
ATOM 773 C C . THR A 1 102 ? 5.785 1.141 -0.477 1 98.62 102 THR A C 1
ATOM 775 O O . THR A 1 102 ? 5.164 2.166 -0.183 1 98.62 102 THR A O 1
ATOM 778 N N . HIS A 1 103 ? 5.219 0.006 -0.924 1 98.81 103 HIS A N 1
ATOM 779 C CA . HIS A 1 103 ? 3.775 -0.083 -1.113 1 98.81 103 HIS A CA 1
ATOM 780 C C . HIS A 1 103 ? 3.248 -1.451 -0.697 1 98.81 103 HIS A C 1
ATOM 782 O O . HIS A 1 103 ? 3.912 -2.469 -0.911 1 98.81 103 HIS A O 1
ATOM 788 N N . LEU A 1 104 ? 2.115 -1.43 -0.101 1 98.81 104 LEU A N 1
ATOM 789 C CA . LEU A 1 104 ? 1.339 -2.65 0.089 1 98.81 104 LEU A CA 1
ATOM 790 C C . LEU A 1 104 ? -0.003 -2.557 -0.629 1 98.81 104 LEU A C 1
ATOM 792 O O . LEU A 1 104 ? -0.695 -1.54 -0.531 1 98.81 104 LEU A O 1
ATOM 796 N N . ILE A 1 105 ? -0.345 -3.578 -1.36 1 98.81 105 ILE A N 1
ATOM 797 C CA . ILE A 1 105 ? -1.599 -3.637 -2.104 1 98.81 105 ILE A CA 1
ATOM 798 C C . ILE A 1 105 ? -2.412 -4.848 -1.646 1 98.81 105 ILE A C 1
ATOM 800 O O . ILE A 1 105 ? -1.959 -5.988 -1.763 1 98.81 105 ILE A O 1
ATOM 804 N N . HIS A 1 106 ? -3.586 -4.543 -1.171 1 98.81 106 HIS A N 1
ATOM 805 C CA . HIS A 1 106 ? -4.531 -5.605 -0.853 1 98.81 106 HIS A CA 1
ATOM 806 C C . HIS A 1 106 ? -5.32 -6.027 -2.088 1 98.81 106 HIS A C 1
ATOM 808 O O . HIS A 1 106 ? -5.766 -5.18 -2.865 1 98.81 106 HIS A O 1
ATOM 814 N N . LYS A 1 107 ? -5.418 -7.281 -2.285 1 98.75 107 LYS A N 1
ATOM 815 C CA . LYS A 1 107 ? -6.195 -7.82 -3.396 1 98.75 107 LYS A CA 1
ATOM 816 C C . LYS A 1 107 ? -7.25 -8.805 -2.904 1 98.75 107 LYS A C 1
ATOM 818 O O . LYS A 1 107 ? -7.223 -9.227 -1.746 1 98.75 107 LYS A O 1
ATOM 823 N N . ALA A 1 108 ? -8.211 -9.133 -3.805 1 98.38 108 ALA A N 1
ATOM 824 C CA . ALA A 1 108 ? -9.328 -10.023 -3.492 1 98.38 108 ALA A CA 1
ATOM 825 C C . ALA A 1 108 ? -10.133 -9.492 -2.307 1 98.38 108 ALA A C 1
ATOM 827 O O . ALA A 1 108 ? -10.508 -10.258 -1.416 1 98.38 108 ALA A O 1
ATOM 828 N N . THR A 1 109 ? -10.391 -8.195 -2.342 1 97.62 109 THR A N 1
ATOM 829 C CA . THR A 1 109 ? -11.055 -7.52 -1.232 1 97.62 109 THR A CA 1
ATOM 830 C C . THR A 1 109 ? -12.57 -7.551 -1.41 1 97.62 109 THR A C 1
ATOM 832 O O . THR A 1 109 ? -13.32 -7.141 -0.516 1 97.62 109 THR A O 1
ATOM 835 N N . SER A 1 110 ? -13.023 -7.988 -2.537 1 96.44 110 SER A N 1
ATOM 836 C CA . SER A 1 110 ? -14.453 -8.086 -2.803 1 96.44 110 SER A CA 1
ATOM 837 C C . SER A 1 110 ? -14.977 -9.492 -2.516 1 96.44 110 SER A C 1
ATOM 839 O O . SER A 1 110 ? -14.312 -10.477 -2.82 1 96.44 110 SER A O 1
ATOM 841 N N . LEU A 1 111 ? -16.141 -9.594 -2.068 1 96.31 111 LEU A N 1
ATOM 842 C CA . LEU A 1 111 ? -16.75 -10.867 -1.687 1 96.31 111 LEU A CA 1
ATOM 843 C C . LEU A 1 111 ? -16.922 -11.766 -2.902 1 96.31 111 LEU A C 1
ATOM 845 O O . LEU A 1 111 ? -16.703 -12.977 -2.816 1 96.31 111 LEU A O 1
ATOM 849 N N . ASP A 1 112 ? -17.172 -11.133 -4.047 1 96.94 112 ASP A N 1
ATOM 850 C CA . ASP A 1 112 ? -17.703 -11.914 -5.16 1 96.94 112 ASP A CA 1
ATOM 851 C C . ASP A 1 112 ? -16.734 -11.93 -6.34 1 96.94 112 ASP A C 1
ATOM 853 O O . ASP A 1 112 ? -17.125 -12.242 -7.465 1 96.94 112 ASP A O 1
ATOM 857 N N . SER A 1 113 ? -15.5 -11.523 -6.098 1 97.25 113 SER A N 1
ATOM 858 C CA . SER A 1 113 ? -14.523 -11.516 -7.188 1 97.25 113 SER A CA 1
ATOM 859 C C . SER A 1 113 ? -13.172 -12.031 -6.715 1 97.25 113 SER A C 1
ATOM 861 O O . SER A 1 113 ? -12.625 -11.539 -5.727 1 97.25 113 SER A O 1
ATOM 863 N N . GLU A 1 114 ? -12.688 -13 -7.406 1 97.19 114 GLU A N 1
ATOM 864 C CA . GLU A 1 114 ? -11.359 -13.523 -7.125 1 97.19 114 GLU A CA 1
ATOM 865 C C . GLU A 1 114 ? -10.273 -12.641 -7.742 1 97.19 114 GLU A C 1
ATOM 867 O O . GLU A 1 114 ? -10.508 -11.984 -8.758 1 97.19 114 GLU A O 1
ATOM 872 N N . SER A 1 115 ? -9.148 -12.578 -7.094 1 98.06 115 SER A N 1
ATOM 873 C CA . SER A 1 115 ? -8.031 -11.797 -7.605 1 98.06 115 SER A CA 1
ATOM 874 C C . SER A 1 115 ? -6.699 -12.484 -7.328 1 98.06 115 SER A C 1
ATOM 876 O O . SER A 1 115 ? -6.039 -12.188 -6.332 1 98.06 115 SER A O 1
ATOM 878 N N . TYR A 1 116 ? -6.273 -13.32 -8.297 1 98.5 116 TYR A N 1
ATOM 879 C CA . TYR A 1 116 ? -4.93 -13.875 -8.188 1 98.5 116 TYR A CA 1
ATOM 880 C C . TYR A 1 116 ? -3.879 -12.805 -8.477 1 98.5 116 TYR A C 1
ATOM 882 O O . TYR A 1 116 ? -2.861 -12.719 -7.785 1 98.5 116 TYR A O 1
ATOM 890 N N . SER A 1 117 ? -4.191 -12 -9.43 1 98.88 117 SER A N 1
ATOM 891 C CA . SER A 1 117 ? -3.275 -10.953 -9.867 1 98.88 117 SER A CA 1
ATOM 892 C C . SER A 1 117 ? -3.305 -9.758 -8.922 1 98.88 117 SER A C 1
ATOM 894 O O . SER A 1 117 ? -4.371 -9.352 -8.453 1 98.88 117 SER A O 1
ATOM 896 N N . ALA A 1 118 ? -2.146 -9.18 -8.703 1 98.88 118 ALA A N 1
ATOM 897 C CA . ALA A 1 118 ? -2.045 -7.949 -7.926 1 98.88 118 ALA A CA 1
ATOM 898 C C . ALA A 1 118 ? -2.545 -6.75 -8.727 1 98.88 118 ALA A C 1
ATOM 900 O O . ALA A 1 118 ? -2.76 -5.672 -8.164 1 98.88 118 ALA A O 1
ATOM 901 N N . PHE A 1 119 ? -2.787 -6.895 -10.039 1 98.88 119 PHE A N 1
ATOM 902 C CA . PHE A 1 119 ? -3.098 -5.758 -10.898 1 98.88 119 PHE A CA 1
ATOM 903 C C . PHE A 1 119 ? -4.605 -5.566 -11.016 1 98.88 119 PHE A C 1
ATOM 905 O O . PHE A 1 119 ? -5.086 -4.441 -11.156 1 98.88 119 PHE A O 1
ATOM 912 N N . SER A 1 120 ? -5.348 -6.676 -10.977 1 98.38 120 SER A N 1
ATOM 913 C CA . SER A 1 120 ? -6.801 -6.609 -11.125 1 98.38 120 SER A CA 1
ATOM 914 C C . SER A 1 120 ? -7.457 -7.922 -10.719 1 98.38 120 SER A C 1
ATOM 916 O O . SER A 1 120 ? -6.793 -8.961 -10.648 1 98.38 120 SER A O 1
ATOM 918 N N . ASP A 1 121 ? -8.727 -7.785 -10.438 1 98 121 ASP A N 1
ATOM 919 C CA . ASP A 1 121 ? -9.461 -9 -10.109 1 98 121 ASP A CA 1
ATOM 920 C C . ASP A 1 121 ? -10.148 -9.586 -11.344 1 98 121 ASP A C 1
ATOM 922 O O . ASP A 1 121 ? -9.953 -9.086 -12.453 1 98 121 ASP A O 1
ATOM 926 N N . ASP A 1 122 ? -10.859 -10.672 -11.203 1 96.5 122 ASP A N 1
ATOM 927 C CA . ASP A 1 122 ? -11.414 -11.422 -12.328 1 96.5 122 ASP A CA 1
ATOM 928 C C . ASP A 1 122 ? -12.562 -10.656 -12.977 1 96.5 122 ASP A C 1
ATOM 930 O O . ASP A 1 122 ? -13 -10.992 -14.078 1 96.5 122 ASP A O 1
ATOM 934 N N . SER A 1 123 ? -13.078 -9.625 -12.32 1 96.12 123 SER A N 1
ATOM 935 C CA . SER A 1 123 ? -14.125 -8.797 -12.906 1 96.12 123 SER A CA 1
ATOM 936 C C . SER A 1 123 ? -13.531 -7.641 -13.703 1 96.12 123 SER A C 1
ATOM 938 O O . SER A 1 123 ? -14.258 -6.891 -14.359 1 96.12 123 SER A O 1
ATOM 940 N N . GLY A 1 124 ? -12.211 -7.527 -13.609 1 96.25 124 GLY A N 1
ATOM 941 C CA . GLY A 1 124 ? -11.539 -6.449 -14.32 1 96.25 124 GLY A CA 1
ATOM 942 C C . GLY A 1 124 ? -11.312 -5.219 -13.461 1 96.25 124 GLY A C 1
ATOM 943 O O . GLY A 1 124 ? -10.766 -4.219 -13.93 1 96.25 124 GLY A O 1
ATOM 944 N N . LYS A 1 125 ? -11.727 -5.277 -12.227 1 97.44 125 LYS A N 1
ATOM 945 C CA . LYS A 1 125 ? -11.516 -4.16 -11.305 1 97.44 125 LYS A CA 1
ATOM 946 C C . LYS A 1 125 ? -10.031 -3.988 -10.984 1 97.44 125 LYS A C 1
ATOM 948 O O . LYS A 1 125 ? -9.414 -4.879 -10.398 1 97.44 125 LYS A O 1
ATOM 953 N N . THR A 1 126 ? -9.5 -2.85 -11.305 1 98.69 126 THR A N 1
ATOM 954 C CA . THR A 1 126 ? -8.07 -2.598 -11.172 1 98.69 126 THR A CA 1
ATOM 955 C C . THR A 1 126 ? -7.719 -2.211 -9.742 1 98.69 126 THR A C 1
ATOM 957 O O . THR A 1 126 ? -8.516 -1.566 -9.055 1 98.69 126 THR A O 1
ATOM 960 N N . THR A 1 127 ? -6.5 -2.564 -9.305 1 98.81 127 THR A N 1
ATOM 961 C CA . THR A 1 127 ? -5.938 -2.094 -8.047 1 98.81 127 THR A CA 1
ATOM 962 C C . THR A 1 127 ? -5.219 -0.761 -8.234 1 98.81 127 THR A C 1
ATOM 964 O O . THR A 1 127 ? -4.805 -0.128 -7.262 1 98.81 127 THR A O 1
ATOM 967 N N . GLY A 1 128 ? -5.047 -0.352 -9.477 1 98.88 128 GLY A N 1
ATOM 968 C CA . GLY A 1 128 ? -4.316 0.869 -9.781 1 98.88 128 GLY A CA 1
ATOM 969 C C . GLY A 1 128 ? -2.816 0.665 -9.852 1 98.88 128 GLY A C 1
ATOM 970 O O . GLY A 1 128 ? -2.072 1.6 -10.156 1 98.88 128 GLY A O 1
ATOM 971 N N . LEU A 1 129 ? -2.342 -0.531 -9.641 1 98.94 129 LEU A N 1
ATOM 972 C CA . LEU A 1 129 ? -0.918 -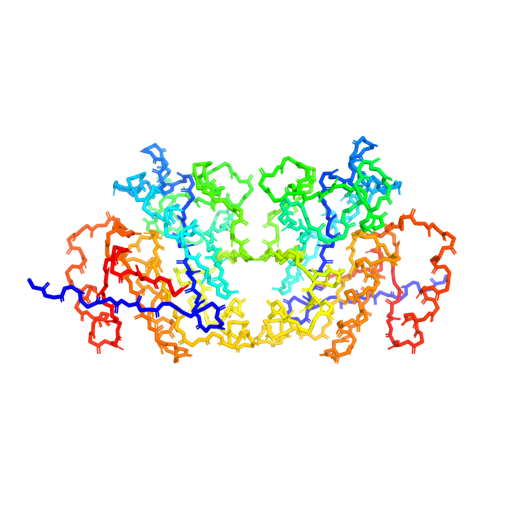0.825 -9.516 1 98.94 129 LEU A CA 1
ATOM 973 C C . LEU A 1 129 ? -0.169 -0.451 -10.789 1 98.94 129 LEU A C 1
ATOM 975 O O . LEU A 1 129 ? 0.892 0.174 -10.734 1 98.94 129 LEU A O 1
ATOM 979 N N . ALA A 1 130 ? -0.704 -0.803 -11.945 1 98.94 130 ALA A N 1
ATOM 980 C CA . ALA A 1 130 ? -0.017 -0.533 -13.203 1 98.94 130 ALA A CA 1
ATOM 981 C C . ALA A 1 130 ? 0.19 0.965 -13.406 1 98.94 130 ALA A C 1
ATOM 983 O O . ALA A 1 130 ? 1.298 1.409 -13.719 1 98.94 130 ALA A O 1
ATOM 984 N N . ALA A 1 131 ? -0.85 1.735 -13.219 1 98.94 131 ALA A N 1
ATOM 985 C CA . ALA A 1 131 ? -0.771 3.184 -13.391 1 98.94 131 ALA A CA 1
ATOM 986 C C . ALA A 1 131 ? 0.202 3.801 -12.391 1 98.94 131 ALA A C 1
ATOM 988 O O . ALA A 1 131 ? 0.961 4.711 -12.734 1 98.94 131 ALA A O 1
ATOM 989 N N . MET A 1 132 ? 0.15 3.293 -11.195 1 98.94 132 MET A N 1
ATOM 990 C CA . MET A 1 132 ? 1.062 3.762 -10.156 1 98.94 132 MET A CA 1
ATOM 991 C C . MET A 1 132 ? 2.514 3.582 -10.578 1 98.94 132 MET A C 1
ATOM 993 O O . MET A 1 132 ? 3.295 4.535 -10.562 1 98.94 132 MET A O 1
ATOM 997 N N . LEU A 1 133 ? 2.854 2.361 -10.992 1 98.94 133 LEU A N 1
ATOM 998 C CA . LEU A 1 133 ? 4.223 2.035 -11.375 1 98.94 133 LEU A CA 1
ATOM 999 C C . LEU A 1 133 ? 4.664 2.861 -12.578 1 98.94 133 LEU A C 1
ATOM 1001 O O . LEU A 1 133 ? 5.789 3.367 -12.609 1 98.94 133 LEU A O 1
ATOM 1005 N N . ARG A 1 134 ? 3.775 3.023 -13.531 1 98.88 134 ARG A N 1
ATOM 1006 C CA . ARG A 1 134 ? 4.113 3.822 -14.711 1 98.88 134 ARG A CA 1
ATOM 1007 C C . ARG A 1 134 ? 4.395 5.27 -14.32 1 98.88 134 ARG A C 1
ATOM 1009 O O . ARG A 1 134 ? 5.352 5.875 -14.812 1 98.88 134 ARG A O 1
ATOM 1016 N N . ALA A 1 135 ? 3.604 5.789 -13.453 1 98.81 135 ALA A N 1
ATOM 1017 C CA . ALA A 1 135 ? 3.783 7.172 -13.023 1 98.81 135 ALA A CA 1
ATOM 1018 C C . ALA A 1 135 ? 5.113 7.348 -12.297 1 98.81 135 ALA A C 1
ATOM 1020 O O . ALA A 1 135 ? 5.66 8.453 -12.25 1 98.81 135 ALA A O 1
ATOM 1021 N N . MET A 1 136 ? 5.586 6.281 -11.766 1 98.81 136 MET A N 1
ATOM 1022 C CA . MET A 1 136 ? 6.863 6.301 -11.062 1 98.81 136 MET A CA 1
ATOM 1023 C C . MET A 1 136 ? 8.016 6.016 -12.016 1 98.81 136 MET A C 1
ATOM 1025 O O . MET A 1 136 ? 9.156 5.812 -11.578 1 98.81 136 MET A O 1
ATOM 1029 N N . ASP A 1 137 ? 7.754 5.852 -13.258 1 98.81 137 ASP A N 1
ATOM 1030 C CA . ASP A 1 137 ? 8.727 5.648 -14.328 1 98.81 137 ASP A CA 1
ATOM 1031 C C . ASP A 1 137 ? 9.289 4.227 -14.297 1 98.81 137 ASP A C 1
ATOM 1033 O O . ASP A 1 137 ? 10.414 3.994 -14.727 1 98.81 137 ASP A O 1
ATOM 1037 N N . VAL A 1 138 ? 8.555 3.332 -13.719 1 98.94 138 VAL A N 1
ATOM 1038 C CA . VAL A 1 138 ? 8.945 1.928 -13.734 1 98.94 138 VAL A CA 1
ATOM 1039 C C . VAL A 1 138 ? 8.703 1.337 -15.125 1 98.94 138 VAL A C 1
ATOM 1041 O O . VAL A 1 138 ? 7.652 1.568 -15.727 1 98.94 138 VAL A O 1
ATOM 1044 N N . ARG A 1 139 ? 9.664 0.527 -15.578 1 98.88 139 ARG A N 1
ATOM 1045 C CA . ARG A 1 139 ? 9.578 -0.113 -16.891 1 98.88 139 ARG A CA 1
ATOM 1046 C C . ARG A 1 139 ? 9.711 -1.627 -16.766 1 98.88 139 ARG A C 1
ATOM 1048 O O . ARG A 1 139 ? 9.203 -2.369 -17.609 1 98.88 139 ARG A O 1
ATOM 1055 N N . ARG A 1 140 ? 10.367 -2.078 -15.781 1 98.88 140 ARG A N 1
ATOM 1056 C CA . ARG A 1 140 ? 10.656 -3.49 -15.547 1 98.88 140 ARG A CA 1
ATOM 1057 C C . ARG A 1 140 ? 10.305 -3.893 -14.117 1 98.88 140 ARG A C 1
ATOM 1059 O O . ARG A 1 140 ? 10.594 -3.164 -13.172 1 98.88 140 ARG A O 1
ATOM 1066 N N . VAL A 1 141 ? 9.602 -4.996 -14.039 1 98.94 141 VAL A N 1
ATOM 1067 C CA . VAL A 1 141 ? 9.219 -5.484 -12.719 1 98.94 141 VAL A CA 1
ATOM 1068 C C . VAL A 1 141 ? 9.82 -6.871 -12.492 1 98.94 141 VAL A C 1
ATOM 1070 O O . VAL A 1 141 ? 9.836 -7.707 -13.398 1 98.94 141 VAL A O 1
ATOM 1073 N N . PHE A 1 142 ? 10.359 -7.062 -11.328 1 98.94 142 PHE A N 1
ATOM 1074 C CA . PHE A 1 142 ? 10.852 -8.352 -10.852 1 98.94 142 PHE A CA 1
ATOM 1075 C C . PHE A 1 142 ? 9.844 -9.008 -9.922 1 98.94 142 PHE A C 1
ATOM 1077 O O . PHE A 1 142 ? 9.227 -8.336 -9.086 1 98.94 142 PHE A O 1
ATOM 1084 N N . MET A 1 143 ? 9.695 -10.328 -10.102 1 98.88 143 MET A N 1
ATOM 1085 C CA . MET A 1 143 ? 8.664 -11.062 -9.375 1 98.88 143 MET A CA 1
ATOM 1086 C C . MET A 1 143 ? 9.289 -12.078 -8.43 1 98.88 143 MET A C 1
ATOM 1088 O O . MET A 1 143 ? 10.234 -12.773 -8.789 1 98.88 143 MET A O 1
ATOM 1092 N N . CYS A 1 144 ? 8.758 -12.117 -7.215 1 98.94 144 CYS A N 1
ATOM 1093 C CA . CYS A 1 144 ? 9.078 -13.164 -6.25 1 98.94 144 CYS A CA 1
ATOM 1094 C C . CYS A 1 144 ? 7.887 -13.438 -5.336 1 98.94 144 CYS A C 1
ATOM 1096 O O . CYS A 1 144 ? 6.887 -12.719 -5.379 1 98.94 144 CYS A O 1
ATOM 1098 N N . GLY A 1 145 ? 7.957 -14.523 -4.621 1 98.88 145 GLY A N 1
ATOM 1099 C CA . GLY A 1 145 ? 6.914 -14.852 -3.664 1 98.88 145 GLY A CA 1
ATOM 1100 C C . GLY A 1 145 ? 6.125 -16.094 -4.039 1 98.88 145 GLY A C 1
ATOM 1101 O O . GLY A 1 145 ? 6.695 -17.062 -4.531 1 98.88 145 GLY A O 1
ATOM 1102 N N . VAL A 1 146 ? 4.844 -16.078 -3.66 1 98.75 146 VAL A N 1
ATOM 1103 C CA . VAL A 1 146 ? 4.016 -17.266 -3.836 1 98.75 146 VAL A CA 1
ATOM 1104 C C . VAL A 1 146 ? 2.652 -16.859 -4.395 1 98.75 146 VAL A C 1
ATOM 1106 O O . VAL A 1 146 ? 2.211 -15.727 -4.219 1 98.75 146 VAL A O 1
ATOM 1109 N N . ALA A 1 147 ? 2.004 -17.75 -5.039 1 96.62 147 ALA A N 1
ATOM 1110 C CA . ALA A 1 147 ? 2.535 -19.016 -5.551 1 96.62 147 ALA A CA 1
ATOM 1111 C C . ALA A 1 147 ? 2.861 -18.906 -7.039 1 96.62 147 ALA A C 1
ATOM 1113 O O . ALA A 1 147 ? 2.104 -18.312 -7.805 1 96.62 147 ALA A O 1
ATOM 1114 N N . SER A 1 148 ? 3.92 -19.438 -7.512 1 97.88 148 SER A N 1
ATOM 1115 C CA . SER A 1 148 ? 4.438 -19.266 -8.867 1 97.88 148 SER A CA 1
ATOM 1116 C C . SER A 1 148 ? 3.445 -19.781 -9.906 1 97.88 148 SER A C 1
ATOM 1118 O O . SER A 1 148 ? 3.465 -19.344 -11.055 1 97.88 148 SER A O 1
ATOM 1120 N N . ASP A 1 149 ? 2.51 -20.703 -9.531 1 97.75 149 ASP A N 1
ATOM 1121 C CA . ASP A 1 149 ? 1.561 -21.281 -10.477 1 97.75 149 ASP A CA 1
ATOM 1122 C C . ASP A 1 149 ? 0.202 -20.594 -10.383 1 97.75 149 ASP A C 1
ATOM 1124 O O . ASP A 1 149 ? -0.706 -20.875 -11.164 1 97.75 149 ASP A O 1
ATOM 1128 N N . TYR A 1 150 ? -0.062 -19.594 -9.492 1 97.56 150 TYR A N 1
ATOM 1129 C CA . TYR A 1 150 ? -1.296 -18.828 -9.383 1 97.56 150 TYR A CA 1
ATOM 1130 C C . TYR A 1 150 ? -1.004 -17.344 -9.328 1 97.56 150 TYR A C 1
ATOM 1132 O O . TYR A 1 150 ? -0.732 -16.703 -10.352 1 97.56 150 TYR A O 1
ATOM 1140 N N . CYS A 1 151 ? -0.817 -16.812 -8.062 1 98.69 151 CYS A N 1
ATOM 1141 C CA . CYS A 1 151 ? -0.757 -15.359 -7.898 1 98.69 151 CYS A CA 1
ATOM 1142 C C . CYS A 1 151 ? 0.46 -14.781 -8.609 1 98.69 151 CYS A C 1
ATOM 1144 O O . CYS A 1 151 ? 0.373 -13.727 -9.242 1 98.69 151 CYS A O 1
ATOM 1146 N N . VAL A 1 152 ? 1.627 -15.414 -8.516 1 98.88 152 VAL A N 1
ATOM 1147 C CA . VAL A 1 152 ? 2.801 -14.93 -9.242 1 98.88 152 VAL A CA 1
ATOM 1148 C C . VAL A 1 152 ? 2.561 -15.047 -10.742 1 98.88 152 VAL A C 1
ATOM 1150 O O . VAL A 1 152 ? 2.869 -14.117 -11.5 1 98.88 152 VAL A O 1
ATOM 1153 N N . TYR A 1 153 ? 1.972 -16.203 -11.156 1 98.75 153 TYR A N 1
ATOM 1154 C CA . TYR A 1 153 ? 1.68 -16.438 -12.562 1 98.75 153 TYR A CA 1
ATOM 1155 C C . TYR A 1 153 ? 0.771 -15.359 -13.133 1 98.75 153 TYR A C 1
ATOM 1157 O O . TYR A 1 153 ? 1.129 -14.688 -14.102 1 98.75 153 TYR A O 1
ATOM 1165 N N . PHE A 1 154 ? -0.343 -15.07 -12.492 1 98.75 154 PHE A N 1
ATOM 1166 C CA . PHE A 1 154 ? -1.325 -14.125 -13.016 1 98.75 154 PHE A CA 1
ATOM 1167 C C . PHE A 1 154 ? -0.82 -12.695 -12.891 1 98.75 154 PHE A C 1
ATOM 1169 O O . PHE A 1 154 ? -1.085 -11.859 -13.758 1 98.75 154 PHE A O 1
ATOM 1176 N N . THR A 1 155 ? -0.099 -12.406 -11.781 1 98.94 155 THR A N 1
ATOM 1177 C CA . THR A 1 155 ? 0.5 -11.078 -11.648 1 98.94 155 THR A CA 1
ATOM 1178 C C . THR A 1 155 ? 1.511 -10.828 -12.766 1 98.94 155 THR A C 1
ATOM 1180 O O . THR A 1 155 ? 1.544 -9.75 -13.352 1 98.94 155 THR A O 1
ATOM 1183 N N . SER A 1 156 ? 2.326 -11.828 -13.117 1 98.88 156 SER A N 1
ATOM 1184 C CA . SER A 1 156 ? 3.297 -11.711 -14.203 1 98.88 156 SER A CA 1
ATOM 1185 C C . SER A 1 156 ? 2.605 -11.508 -15.547 1 98.88 156 SER A C 1
ATOM 1187 O O . SER A 1 156 ? 3.008 -10.648 -16.328 1 98.88 156 SER A O 1
ATOM 1189 N N . LEU A 1 157 ? 1.569 -12.273 -15.75 1 98.62 157 LEU A N 1
ATOM 1190 C CA . LEU A 1 157 ? 0.832 -12.18 -17 1 98.62 157 LEU A CA 1
ATOM 1191 C C . LEU A 1 157 ? 0.218 -10.789 -17.172 1 98.62 157 LEU A C 1
ATOM 1193 O O . LEU A 1 157 ? 0.345 -10.172 -18.234 1 98.62 157 LEU A O 1
ATOM 1197 N N . HIS A 1 158 ? -0.395 -10.266 -16.125 1 98.81 158 HIS A N 1
ATOM 1198 C CA . HIS A 1 158 ? -1.003 -8.938 -16.203 1 98.81 158 HIS A CA 1
ATOM 1199 C C . HIS A 1 158 ? 0.058 -7.855 -16.344 1 98.81 158 HIS A C 1
ATOM 1201 O O . HIS A 1 158 ? -0.169 -6.844 -17.016 1 98.81 158 HIS A O 1
ATOM 1207 N N . ALA A 1 159 ? 1.195 -8.086 -15.688 1 98.88 159 ALA A N 1
ATOM 1208 C CA . ALA A 1 159 ? 2.283 -7.121 -15.852 1 98.88 159 ALA A CA 1
ATOM 1209 C C . ALA A 1 159 ? 2.717 -7.023 -17.312 1 98.88 159 ALA A C 1
ATOM 1211 O O . ALA A 1 159 ? 2.959 -5.93 -17.828 1 98.88 159 ALA A O 1
ATOM 1212 N N . ILE A 1 160 ? 2.803 -8.164 -18 1 98.81 160 ILE A N 1
ATOM 1213 C CA . ILE A 1 160 ? 3.137 -8.195 -19.422 1 98.81 160 ILE A CA 1
ATOM 1214 C C . ILE A 1 160 ? 2.064 -7.449 -20.219 1 98.81 160 ILE A C 1
ATOM 1216 O O . ILE A 1 160 ? 2.383 -6.633 -21.094 1 98.81 160 ILE A O 1
ATOM 1220 N N . GLN A 1 161 ? 0.835 -7.68 -19.906 1 98.38 161 GLN A N 1
ATOM 1221 C CA . GLN A 1 161 ? -0.275 -7.027 -20.594 1 98.38 161 GLN A CA 1
ATOM 1222 C C . GLN A 1 161 ? -0.228 -5.516 -20.406 1 98.38 161 GLN A C 1
ATOM 1224 O O . GLN A 1 161 ? -0.644 -4.758 -21.281 1 98.38 161 GLN A O 1
ATOM 1229 N N . GLU A 1 162 ? 0.261 -5.129 -19.266 1 98.5 162 GLU A N 1
ATOM 1230 C CA . GLU A 1 162 ? 0.408 -3.707 -18.969 1 98.5 162 GLU A CA 1
ATOM 1231 C C . GLU A 1 162 ? 1.702 -3.15 -19.547 1 98.5 162 GLU A C 1
ATOM 1233 O O . GLU A 1 162 ? 2.102 -2.029 -19.234 1 98.5 162 GLU A O 1
ATOM 1238 N N . GLU A 1 163 ? 2.439 -3.955 -20.281 1 98.62 163 GLU A N 1
ATOM 1239 C CA . GLU A 1 163 ? 3.574 -3.564 -21.109 1 98.62 163 GLU A CA 1
ATOM 1240 C C . GLU A 1 163 ? 4.82 -3.322 -20.266 1 98.62 163 GLU A C 1
ATOM 1242 O O . GLU A 1 163 ? 5.66 -2.486 -20.609 1 98.62 163 GLU A O 1
ATOM 1247 N N . PHE A 1 164 ? 4.918 -3.898 -19.141 1 98.94 164 PHE A N 1
ATOM 1248 C CA . PHE A 1 164 ? 6.176 -3.936 -18.406 1 98.94 164 PHE A CA 1
ATOM 1249 C C . PHE A 1 164 ? 7.07 -5.059 -18.922 1 98.94 164 PHE A C 1
ATOM 1251 O O . PHE A 1 164 ? 6.582 -6.078 -19.406 1 98.94 164 PHE A O 1
ATOM 1258 N N . THR A 1 165 ? 8.359 -4.852 -18.844 1 98.88 165 THR A N 1
ATOM 1259 C CA . THR A 1 165 ? 9.258 -5.996 -18.859 1 98.88 165 THR A CA 1
ATOM 1260 C C . THR A 1 165 ? 9.188 -6.773 -17.547 1 98.88 165 THR A C 1
ATOM 1262 O O . THR A 1 165 ? 9.18 -6.18 -16.469 1 98.88 165 THR A O 1
ATOM 1265 N N . VAL A 1 166 ? 9.062 -8.094 -17.688 1 98.94 166 VAL A N 1
ATOM 1266 C CA . VAL A 1 166 ? 8.828 -8.875 -16.484 1 98.94 166 VAL A CA 1
ATOM 1267 C C . VAL A 1 166 ? 9.938 -9.906 -16.312 1 98.94 166 VAL A C 1
ATOM 1269 O O . VAL A 1 166 ? 10.258 -10.648 -17.234 1 98.94 166 VAL A O 1
ATOM 1272 N N . VAL A 1 167 ? 10.531 -9.938 -15.125 1 98.88 167 VAL A N 1
ATOM 1273 C CA . VAL A 1 167 ? 11.547 -10.922 -14.742 1 98.88 167 VAL A CA 1
ATOM 1274 C C . VAL A 1 167 ? 11.078 -11.695 -13.516 1 98.88 167 VAL A C 1
ATOM 1276 O O . VAL A 1 167 ? 10.844 -11.109 -12.453 1 98.88 167 VAL A O 1
ATOM 1279 N N . VAL A 1 168 ? 10.938 -12.984 -13.664 1 98.81 168 VAL A N 1
ATOM 1280 C CA . VAL A 1 168 ? 10.617 -13.836 -12.523 1 98.81 168 VAL A CA 1
ATOM 1281 C C . VAL A 1 168 ? 11.906 -14.422 -11.945 1 98.81 168 VAL A C 1
ATOM 1283 O O . VAL A 1 168 ? 12.695 -15.039 -12.664 1 98.81 168 VAL A O 1
ATOM 1286 N N . LEU A 1 169 ? 12.117 -14.156 -10.656 1 98.69 169 LEU A N 1
ATOM 1287 C CA . LEU A 1 169 ? 13.258 -14.742 -9.969 1 98.69 169 LEU A CA 1
ATOM 1288 C C . LEU A 1 169 ? 12.953 -16.188 -9.547 1 98.69 169 LEU A C 1
ATOM 1290 O O . LEU A 1 169 ? 12.328 -16.406 -8.508 1 98.69 169 LEU A O 1
ATOM 1294 N N . GLU A 1 170 ? 13.461 -17.125 -10.219 1 97.69 170 GLU A N 1
ATOM 1295 C CA . GLU A 1 170 ? 13.055 -18.531 -10.133 1 97.69 170 GLU A CA 1
ATOM 1296 C C . GLU A 1 170 ? 13.391 -19.125 -8.766 1 97.69 170 GLU A C 1
ATOM 1298 O O . GLU A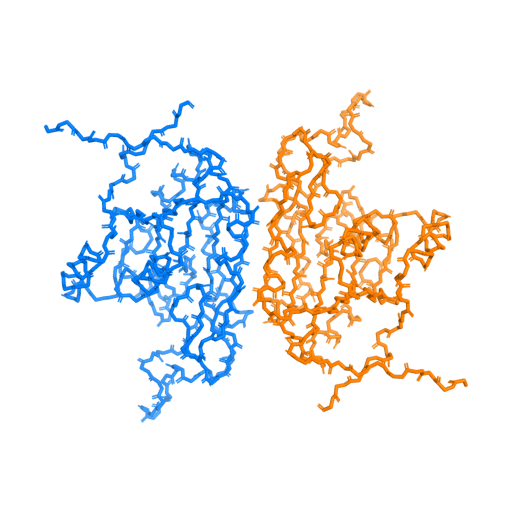 1 170 ? 12.68 -20 -8.273 1 97.69 170 GLU A O 1
ATOM 1303 N N . ASP A 1 171 ? 14.461 -18.672 -8.188 1 98.38 171 ASP A N 1
ATOM 1304 C CA . ASP A 1 171 ? 14.883 -19.219 -6.898 1 98.38 171 ASP A CA 1
ATOM 1305 C C . ASP A 1 171 ? 14.148 -18.531 -5.746 1 98.38 171 ASP A C 1
ATOM 1307 O O . ASP A 1 171 ? 14.352 -18.891 -4.582 1 98.38 171 ASP A O 1
ATOM 1311 N N . ALA A 1 172 ? 13.266 -17.562 -6.094 1 98.81 172 ALA A N 1
ATOM 1312 C CA . ALA A 1 172 ? 12.555 -16.812 -5.062 1 98.81 172 ALA A CA 1
ATOM 1313 C C . ALA A 1 172 ? 11.047 -16.969 -5.211 1 98.81 172 ALA A C 1
ATOM 1315 O O . ALA A 1 172 ? 10.281 -16.125 -4.758 1 98.81 172 ALA A O 1
ATOM 1316 N N . VAL A 1 173 ? 10.586 -18 -5.93 1 98.62 173 VAL A N 1
ATOM 1317 C CA . VAL A 1 173 ? 9.164 -18.312 -6.035 1 98.62 173 VAL A CA 1
ATOM 1318 C C . VAL A 1 173 ? 8.945 -19.797 -5.691 1 98.62 173 VAL A C 1
ATOM 1320 O O . VAL A 1 173 ? 9.867 -20.594 -5.777 1 98.62 173 VAL A O 1
ATOM 1323 N N . ARG A 1 174 ? 7.734 -20.125 -5.25 1 98.38 174 ARG A N 1
ATOM 1324 C CA . ARG A 1 174 ? 7.316 -21.5 -4.992 1 98.38 174 ARG A CA 1
ATOM 1325 C C . ARG A 1 174 ? 5.879 -21.734 -5.449 1 98.38 174 ARG A C 1
ATOM 1327 O O . ARG A 1 174 ? 5.035 -20.844 -5.328 1 98.38 174 ARG A O 1
ATOM 1334 N N . PRO A 1 175 ? 5.613 -22.891 -5.996 1 97.62 175 PRO A N 1
ATOM 1335 C CA . PRO A 1 175 ? 4.258 -23.219 -6.441 1 97.62 175 PRO A CA 1
ATOM 1336 C C . PRO A 1 175 ? 3.445 -23.938 -5.375 1 97.62 175 PRO A C 1
ATOM 1338 O O . PRO A 1 175 ? 4.016 -24.547 -4.465 1 97.62 175 PRO A O 1
ATOM 1341 N N . VAL A 1 176 ? 2.131 -23.797 -5.48 1 95.12 176 VAL A N 1
ATOM 1342 C CA . VAL A 1 176 ? 1.24 -24.656 -4.711 1 95.12 176 VAL A CA 1
ATOM 1343 C C . VAL A 1 176 ? 1.36 -26.094 -5.207 1 95.12 176 VAL A C 1
ATOM 1345 O O . VAL A 1 176 ? 1.484 -27.031 -4.406 1 95.12 176 VAL A O 1
ATOM 1348 N N . ASP A 1 177 ? 1.392 -26.25 -6.547 1 93.38 177 ASP A N 1
ATOM 1349 C CA . ASP A 1 177 ? 1.5 -27.547 -7.211 1 93.38 177 ASP A CA 1
ATOM 1350 C C . ASP A 1 177 ? 2.666 -27.562 -8.195 1 93.38 177 ASP A C 1
ATOM 1352 O O . ASP A 1 177 ? 2.52 -27.141 -9.344 1 93.38 177 ASP A O 1
ATOM 1356 N N . PRO A 1 178 ? 3.705 -28.188 -7.883 1 91.31 178 PRO A N 1
ATOM 1357 C CA . PRO A 1 178 ? 4.902 -28.188 -8.727 1 91.31 178 PRO A CA 1
ATOM 1358 C C . PRO A 1 178 ? 4.66 -28.828 -10.094 1 91.31 178 PRO A C 1
ATOM 1360 O O . PRO A 1 178 ? 5.348 -28.5 -11.062 1 91.31 178 PRO A O 1
ATOM 1363 N N . VAL A 1 179 ? 3.646 -29.656 -10.172 1 89.88 179 VAL A N 1
ATOM 1364 C CA . VAL A 1 179 ? 3.389 -30.375 -11.414 1 89.88 179 VAL A CA 1
ATOM 1365 C C . VAL A 1 179 ? 2.871 -29.391 -12.469 1 89.88 179 VAL A C 1
ATOM 1367 O O . VAL A 1 179 ? 3.209 -29.5 -13.648 1 89.88 179 VAL A O 1
ATOM 1370 N N . ALA A 1 180 ? 2.17 -28.391 -12.016 1 88.25 180 ALA A N 1
ATOM 1371 C CA . ALA A 1 180 ? 1.557 -27.422 -12.922 1 88.25 180 ALA A CA 1
ATOM 1372 C C . ALA A 1 180 ? 2.586 -26.422 -13.43 1 88.25 180 ALA A C 1
ATOM 1374 O O . ALA A 1 180 ? 2.334 -25.703 -14.398 1 88.25 180 ALA A O 1
ATOM 1375 N N . MET A 1 181 ? 3.764 -26.391 -12.891 1 89.5 181 MET A N 1
ATOM 1376 C CA . MET A 1 181 ? 4.699 -25.281 -13.094 1 89.5 181 MET A CA 1
ATOM 1377 C C . MET A 1 181 ? 5.344 -25.359 -14.477 1 89.5 181 MET A C 1
ATOM 1379 O O . MET A 1 181 ? 5.605 -24.328 -15.102 1 89.5 181 MET A O 1
ATOM 1383 N N . GLU A 1 182 ? 5.555 -26.578 -14.922 1 90 182 GLU A N 1
ATOM 1384 C CA . GLU A 1 182 ? 6.203 -26.688 -16.219 1 90 182 GLU A CA 1
ATOM 1385 C C . GLU A 1 182 ? 5.383 -26 -17.312 1 90 182 GLU A C 1
ATOM 1387 O O . GLU A 1 182 ? 5.906 -25.203 -18.078 1 90 182 GLU A O 1
ATOM 1392 N N . LYS A 1 183 ? 4.145 -26.297 -17.359 1 94.94 183 LYS A N 1
ATOM 1393 C CA . LYS A 1 183 ? 3.254 -25.703 -18.359 1 94.94 183 LYS A CA 1
ATOM 1394 C C . LYS A 1 183 ? 3.123 -24.203 -18.156 1 94.94 183 LYS A C 1
ATOM 1396 O O . LYS A 1 183 ? 3.148 -23.438 -19.125 1 94.94 183 LYS A O 1
ATOM 1401 N N . LYS A 1 184 ? 2.965 -23.766 -16.969 1 96.06 184 LYS A N 1
ATOM 1402 C CA . LYS A 1 184 ? 2.789 -22.344 -16.656 1 96.06 184 LYS A CA 1
ATOM 1403 C C . LYS A 1 184 ? 4.055 -21.562 -16.969 1 96.06 184 LYS A C 1
ATOM 1405 O O . LYS A 1 184 ? 3.982 -20.453 -17.5 1 96.06 184 LYS A O 1
ATOM 1410 N N . ARG A 1 185 ? 5.168 -22.125 -16.609 1 95.81 185 ARG A N 1
ATOM 1411 C CA . ARG A 1 185 ? 6.441 -21.484 -16.922 1 95.81 185 ARG A CA 1
ATOM 1412 C C . ARG A 1 185 ? 6.609 -21.312 -18.422 1 95.81 185 ARG A C 1
ATOM 1414 O O . ARG A 1 185 ? 7.008 -20.234 -18.891 1 95.81 185 ARG A O 1
ATOM 1421 N N . ALA A 1 186 ? 6.344 -22.359 -19.172 1 96.94 186 ALA A N 1
ATOM 1422 C CA . ALA A 1 186 ? 6.461 -22.312 -20.625 1 96.94 186 ALA A CA 1
ATOM 1423 C C . ALA A 1 186 ? 5.547 -21.234 -21.203 1 96.94 186 ALA A C 1
ATOM 1425 O O . ALA A 1 186 ? 5.938 -20.516 -22.141 1 96.94 186 ALA A O 1
ATOM 1426 N N . HIS A 1 187 ? 4.367 -21.172 -20.703 1 98.19 187 HIS A N 1
ATOM 1427 C CA . HIS A 1 187 ? 3.424 -20.156 -21.156 1 98.19 187 HIS A CA 1
ATOM 1428 C C . HIS A 1 187 ? 3.957 -18.75 -20.891 1 98.19 187 HIS A C 1
ATOM 1430 O O . HIS A 1 187 ? 3.896 -17.875 -21.766 1 98.19 187 HIS A O 1
ATOM 1436 N N . LEU A 1 188 ? 4.477 -18.531 -19.703 1 98.25 188 LEU A N 1
ATOM 1437 C CA . LEU A 1 188 ? 5.023 -17.219 -19.359 1 98.25 188 LEU A CA 1
ATOM 1438 C C . LEU A 1 188 ? 6.199 -16.859 -20.25 1 98.25 188 LEU A C 1
ATOM 1440 O O . LEU A 1 188 ? 6.328 -15.711 -20.688 1 98.25 188 LEU A O 1
ATOM 1444 N N . GLU A 1 189 ? 7.004 -17.844 -20.484 1 97.88 189 GLU A N 1
ATOM 1445 C CA . GLU A 1 189 ? 8.125 -17.609 -21.391 1 97.88 189 GLU A CA 1
ATOM 1446 C C . GLU A 1 189 ? 7.637 -17.203 -22.781 1 97.88 189 GLU A C 1
ATOM 1448 O O . GLU A 1 189 ? 8.18 -16.281 -23.391 1 97.88 189 GLU A O 1
ATOM 1453 N N . LYS A 1 190 ? 6.652 -17.859 -23.25 1 98.38 190 LYS A N 1
ATOM 1454 C CA . LYS A 1 190 ? 6.078 -17.562 -24.547 1 98.38 190 LYS A CA 1
ATOM 1455 C C . LYS A 1 190 ? 5.512 -16.141 -24.594 1 98.38 190 LYS A C 1
ATOM 1457 O O . LYS A 1 190 ? 5.578 -15.461 -25.625 1 98.38 190 LYS A O 1
ATOM 1462 N N . GLU A 1 191 ? 4.973 -15.711 -23.469 1 98.44 191 GLU A N 1
ATOM 1463 C CA . GLU A 1 191 ? 4.371 -14.383 -23.375 1 98.44 191 GLU A CA 1
ATOM 1464 C C . GLU A 1 191 ? 5.438 -13.305 -23.219 1 98.44 191 GLU A C 1
ATOM 1466 O O . GLU A 1 191 ? 5.129 -12.109 -23.234 1 98.44 191 GLU A O 1
ATOM 1471 N N . GLY A 1 192 ? 6.684 -13.695 -22.938 1 98.31 192 GLY A N 1
ATOM 1472 C CA . GLY A 1 192 ? 7.754 -12.719 -22.922 1 98.31 192 GLY A CA 1
ATOM 1473 C C . GLY A 1 192 ? 8.375 -12.531 -21.547 1 98.31 192 GLY A C 1
ATOM 1474 O O . GLY A 1 192 ? 9.258 -11.688 -21.359 1 98.31 192 GLY A O 1
ATOM 1475 N N . VAL A 1 193 ? 7.953 -13.336 -20.594 1 98.56 193 VAL A N 1
ATOM 1476 C CA . VAL A 1 193 ? 8.539 -13.242 -19.266 1 98.56 193 VAL A CA 1
ATOM 1477 C C . VAL A 1 193 ? 9.961 -13.797 -19.281 1 98.56 193 VAL A C 1
ATOM 1479 O O . VAL A 1 193 ? 10.227 -14.828 -19.906 1 98.56 193 VAL A O 1
ATOM 1482 N N . ILE A 1 194 ? 10.875 -13.086 -18.672 1 98.44 194 ILE A N 1
ATOM 1483 C CA . ILE A 1 194 ? 12.258 -13.516 -18.5 1 98.44 194 ILE A CA 1
ATOM 1484 C C . ILE A 1 194 ? 12.422 -14.211 -17.156 1 98.44 194 ILE A C 1
ATOM 1486 O O . ILE A 1 194 ? 11.891 -13.75 -16.141 1 98.44 194 ILE A O 1
ATOM 1490 N N . PHE A 1 195 ? 13.086 -15.328 -17.203 1 97.94 195 PHE A N 1
ATOM 1491 C CA . PHE A 1 195 ? 13.391 -16.031 -15.961 1 97.94 195 PHE A CA 1
ATOM 1492 C C . PHE A 1 195 ? 14.859 -15.859 -15.594 1 97.94 195 PHE A C 1
ATOM 1494 O O . PHE A 1 195 ? 15.734 -15.93 -16.453 1 97.94 195 PHE A O 1
ATOM 1501 N N . ALA A 1 196 ? 15.117 -15.523 -14.344 1 97.94 196 ALA A N 1
ATOM 1502 C CA . ALA A 1 196 ? 16.469 -15.328 -13.82 1 97.94 196 ALA A CA 1
ATOM 1503 C C . ALA A 1 196 ? 16.578 -15.805 -12.375 1 97.94 196 ALA A C 1
ATOM 1505 O O . ALA A 1 196 ? 15.57 -16.203 -11.773 1 97.94 196 ALA A O 1
ATOM 1506 N N . ARG A 1 197 ? 17.766 -15.898 -11.898 1 98 197 ARG A N 1
ATOM 1507 C CA . ARG A 1 197 ? 18 -16.172 -10.484 1 98 197 ARG A CA 1
ATOM 1508 C C . ARG A 1 197 ? 18.344 -14.883 -9.734 1 98 197 ARG A C 1
ATOM 1510 O O . ARG A 1 197 ? 18.875 -13.938 -10.32 1 98 197 ARG A O 1
ATOM 1517 N N . SER A 1 198 ? 17.984 -14.859 -8.477 1 97.81 198 SER A N 1
ATOM 1518 C CA . SER A 1 198 ? 18.281 -13.703 -7.645 1 97.81 198 SER A CA 1
ATOM 1519 C C . SER A 1 198 ? 19.766 -13.367 -7.672 1 97.81 198 SER A C 1
ATOM 1521 O O . SER A 1 198 ? 20.156 -12.203 -7.539 1 97.81 198 SER A O 1
ATOM 1523 N N . THR A 1 199 ? 20.641 -14.328 -7.883 1 96.06 199 THR A N 1
ATOM 1524 C CA . THR A 1 199 ? 22.078 -14.156 -7.871 1 96.06 199 THR A CA 1
ATOM 1525 C C . THR A 1 199 ? 22.562 -13.516 -9.172 1 96.06 199 THR A C 1
ATOM 1527 O O . THR A 1 199 ? 23.719 -13.094 -9.281 1 96.06 199 THR A O 1
ATOM 1530 N N . ASP A 1 200 ? 21.656 -13.438 -10.18 1 96.62 200 ASP A N 1
ATOM 1531 C CA . ASP A 1 200 ? 22 -12.805 -11.453 1 96.62 200 ASP A CA 1
ATOM 1532 C C . ASP A 1 200 ? 21.906 -11.289 -11.352 1 96.62 200 ASP A C 1
ATOM 1534 O O . ASP A 1 200 ? 22.375 -10.57 -12.234 1 96.62 200 ASP A O 1
ATOM 1538 N N . LEU A 1 201 ? 21.281 -10.781 -10.258 1 96.62 201 LEU A N 1
ATOM 1539 C CA . LEU A 1 201 ? 21.047 -9.352 -10.117 1 96.62 201 LEU A CA 1
ATOM 1540 C C . LEU A 1 201 ? 22.328 -8.641 -9.664 1 96.62 201 LEU A C 1
ATOM 1542 O O . LEU A 1 201 ? 23.062 -9.156 -8.812 1 96.62 201 LEU A O 1
ATOM 1546 N N . SER A 1 202 ? 22.672 -7.574 -10.305 1 90.81 202 SER A N 1
ATOM 1547 C CA . SER A 1 202 ? 23.781 -6.719 -9.898 1 90.81 202 SER A CA 1
ATOM 1548 C C . SER A 1 202 ? 23.344 -5.258 -9.828 1 90.81 202 SER A C 1
ATOM 1550 O O . SER A 1 202 ? 22.406 -4.848 -10.508 1 90.81 202 SER A O 1
ATOM 1552 N N . SER A 1 203 ? 23.812 -4.57 -8.773 1 79.5 203 SER A N 1
ATOM 1553 C CA . SER A 1 203 ? 23.531 -3.141 -8.656 1 79.5 203 SER A CA 1
ATOM 1554 C C . SER A 1 203 ? 24.781 -2.316 -8.906 1 79.5 203 SER A C 1
ATOM 1556 O O . SER A 1 203 ? 25.906 -2.785 -8.672 1 79.5 203 SER A O 1
ATOM 1558 N N . PHE A 1 204 ? 24.766 -1.296 -9.828 1 61.34 204 PHE A N 1
ATOM 1559 C CA . PHE A 1 204 ? 25.938 -0.444 -10 1 61.34 204 PHE A CA 1
ATOM 1560 C C . PHE A 1 204 ? 26.312 0.237 -8.688 1 61.34 204 PHE A C 1
ATOM 1562 O O . PHE A 1 204 ? 25.453 0.499 -7.852 1 61.34 204 PHE A O 1
ATOM 1569 N N . MET B 1 1 ? -29.797 23.891 11.453 1 35.66 1 MET B N 1
ATOM 1570 C CA . MET B 1 1 ? -28.984 24.219 10.281 1 35.66 1 MET B CA 1
ATOM 1571 C C . MET B 1 1 ? -28.859 23 9.367 1 35.66 1 MET B C 1
ATOM 1573 O O . MET B 1 1 ? -28.484 21.922 9.812 1 35.66 1 MET B O 1
ATOM 1577 N N . SER B 1 2 ? -29.453 22.797 8.32 1 42.25 2 SER B N 1
ATOM 1578 C CA . SER B 1 2 ? -29.562 21.609 7.469 1 42.25 2 SER B CA 1
ATOM 1579 C C . SER B 1 2 ? -28.203 21.016 7.16 1 42.25 2 SER B C 1
ATOM 1581 O O . SER B 1 2 ? -27.359 21.656 6.539 1 42.25 2 SER B O 1
ATOM 1583 N N . THR B 1 3 ? -27.516 20.328 8.062 1 54.84 3 THR B N 1
ATOM 1584 C CA . THR B 1 3 ? -26.172 19.797 7.875 1 54.84 3 THR B CA 1
ATOM 1585 C C . THR B 1 3 ? -26.062 19.031 6.559 1 54.84 3 THR B C 1
ATOM 1587 O O . THR B 1 3 ? -26.875 18.141 6.289 1 54.84 3 THR B O 1
ATOM 1590 N N . SER B 1 4 ? -25.656 19.688 5.43 1 71 4 SER B N 1
ATOM 1591 C CA . SER B 1 4 ? -25.547 19.156 4.078 1 71 4 SER B CA 1
ATOM 1592 C C . SER B 1 4 ? -24.844 17.797 4.074 1 71 4 SER B C 1
ATOM 1594 O O . SER B 1 4 ? -23.781 17.656 4.676 1 71 4 SER B O 1
ATOM 1596 N N . ARG B 1 5 ? -25.656 16.781 3.793 1 89.06 5 ARG B N 1
ATOM 1597 C CA . ARG B 1 5 ? -25.188 15.398 3.709 1 89.06 5 ARG B CA 1
ATOM 1598 C C . ARG B 1 5 ? -24.375 15.172 2.441 1 89.06 5 ARG B C 1
ATOM 1600 O O . ARG B 1 5 ? -24.656 15.766 1.398 1 89.06 5 ARG B O 1
ATOM 1607 N N . ILE B 1 6 ? -23.25 14.711 2.699 1 96.31 6 ILE B N 1
ATOM 1608 C CA . ILE B 1 6 ? -22.422 14.312 1.568 1 96.31 6 ILE B CA 1
ATOM 1609 C C . ILE B 1 6 ? -22.656 12.844 1.238 1 96.31 6 ILE B C 1
ATOM 1611 O O . ILE B 1 6 ? -22.391 11.961 2.059 1 96.31 6 ILE B O 1
ATOM 1615 N N . THR B 1 7 ? -23.188 12.594 0.09 1 96.5 7 THR B N 1
ATOM 1616 C CA . THR B 1 7 ? -23.422 11.227 -0.349 1 96.5 7 THR B CA 1
ATOM 1617 C C . THR B 1 7 ? -22.156 10.633 -0.961 1 96.5 7 THR B C 1
ATOM 1619 O O . THR B 1 7 ? -21.594 11.203 -1.898 1 96.5 7 THR B O 1
ATOM 1622 N N . LEU B 1 8 ? -21.781 9.523 -0.488 1 97.62 8 LEU B N 1
ATOM 1623 C CA . LEU B 1 8 ? -20.547 8.898 -0.939 1 97.62 8 LEU B CA 1
ATOM 1624 C C . LEU B 1 8 ? -20.797 7.996 -2.146 1 97.62 8 LEU B C 1
ATOM 1626 O O . LEU B 1 8 ? -21.875 7.422 -2.277 1 97.62 8 LEU B O 1
ATOM 1630 N N . SER B 1 9 ? -19.812 7.945 -2.959 1 97.12 9 SER B N 1
ATOM 1631 C CA . SER B 1 9 ? -19.781 7.012 -4.078 1 97.12 9 SER B CA 1
ATOM 1632 C C . SER B 1 9 ? -18.75 5.914 -3.852 1 97.12 9 SER B C 1
ATOM 1634 O O . SER B 1 9 ? -17.547 6.191 -3.723 1 97.12 9 SER B O 1
ATOM 1636 N N . SER B 1 10 ? -19.156 4.672 -3.891 1 96.44 10 SER B N 1
ATOM 1637 C CA . SER B 1 10 ? -18.234 3.547 -3.736 1 96.44 10 SER B CA 1
ATOM 1638 C C . SER B 1 10 ? -17.375 3.361 -4.98 1 96.44 10 SER B C 1
ATOM 1640 O O . SER B 1 10 ? -16.438 2.553 -4.98 1 96.44 10 SER B O 1
ATOM 1642 N N . GLN B 1 11 ? -17.672 4.125 -5.98 1 97.12 11 GLN B N 1
ATOM 1643 C CA . GLN B 1 11 ? -16.953 3.979 -7.246 1 97.12 11 GLN B CA 1
ATOM 1644 C C . GLN B 1 11 ? -15.953 5.109 -7.449 1 97.12 11 GLN B C 1
ATOM 1646 O O . GLN B 1 11 ? -14.938 4.93 -8.117 1 97.12 11 GLN B O 1
ATOM 1651 N N . HIS B 1 12 ? -16.266 6.289 -6.789 1 98.62 12 HIS B N 1
ATOM 1652 C CA . HIS B 1 12 ? -15.492 7.457 -7.191 1 98.62 12 HIS B CA 1
ATOM 1653 C C . HIS B 1 12 ? -14.891 8.164 -5.98 1 98.62 12 HIS B C 1
ATOM 1655 O O . HIS B 1 12 ? -14.156 9.141 -6.133 1 98.62 12 HIS B O 1
ATOM 1661 N N . ASP B 1 13 ? -15.133 7.664 -4.738 1 98.75 13 ASP B N 1
ATOM 1662 C CA . ASP B 1 13 ? -14.609 8.297 -3.527 1 98.75 13 ASP B CA 1
ATOM 1663 C C . ASP B 1 13 ? -13.547 7.422 -2.863 1 98.75 13 ASP B C 1
ATOM 1665 O O . ASP B 1 13 ? -13.703 6.203 -2.785 1 98.75 13 ASP B O 1
ATOM 1669 N N . ALA B 1 14 ? -12.492 8 -2.477 1 98.94 14 ALA B N 1
ATOM 1670 C CA . ALA B 1 14 ? -11.461 7.328 -1.685 1 98.94 14 ALA B CA 1
ATOM 1671 C C . ALA B 1 14 ? -11.258 8.023 -0.343 1 98.94 14 ALA B C 1
ATOM 1673 O O . ALA B 1 14 ? -11.539 9.219 -0.208 1 98.94 14 ALA B O 1
ATOM 1674 N N . LEU B 1 15 ? -10.883 7.301 0.627 1 98.94 15 LEU B N 1
ATOM 1675 C CA . LEU B 1 15 ? -10.461 7.82 1.922 1 98.94 15 LEU B CA 1
ATOM 1676 C C . LEU B 1 15 ? -8.945 7.699 2.084 1 98.94 15 LEU B C 1
ATOM 1678 O O . LEU B 1 15 ? -8.367 6.645 1.805 1 98.94 15 LEU B O 1
ATOM 1682 N N . ILE B 1 16 ? -8.312 8.758 2.426 1 98.94 16 ILE B N 1
ATOM 1683 C CA . ILE B 1 16 ? -6.895 8.719 2.777 1 98.94 16 ILE B CA 1
ATOM 1684 C C . ILE B 1 16 ? -6.73 8.93 4.281 1 98.94 16 ILE B C 1
ATOM 1686 O O . ILE B 1 16 ? -7.113 9.977 4.812 1 98.94 16 ILE B O 1
ATOM 1690 N N . ILE B 1 17 ? -6.238 7.941 4.945 1 98.94 17 ILE B N 1
ATOM 1691 C CA . ILE B 1 17 ? -5.902 7.973 6.363 1 98.94 17 ILE B CA 1
ATOM 1692 C C . ILE B 1 17 ? -4.426 8.32 6.539 1 98.94 17 ILE B C 1
ATOM 1694 O O . ILE B 1 17 ? -3.551 7.504 6.246 1 98.94 17 ILE B O 1
ATOM 1698 N N . VAL B 1 18 ? -4.195 9.461 7.09 1 98.94 18 VAL B N 1
ATOM 1699 C CA . VAL B 1 18 ? -2.834 9.984 7.082 1 98.94 18 VAL B CA 1
ATOM 1700 C C . VAL B 1 18 ? -2.152 9.688 8.414 1 98.94 18 VAL B C 1
ATOM 1702 O O . VAL B 1 18 ? -2.529 10.242 9.453 1 98.94 18 VAL B O 1
ATOM 1705 N N . ASP B 1 19 ? -1.217 8.797 8.461 1 98.88 19 ASP B N 1
ATOM 1706 C CA . ASP B 1 19 ? -0.137 8.641 9.438 1 98.88 19 ASP B CA 1
ATOM 1707 C C . ASP B 1 19 ? -0.688 8.312 10.82 1 98.88 19 ASP B C 1
ATOM 1709 O O . ASP B 1 19 ? -0.244 8.891 11.82 1 98.88 19 ASP B O 1
ATOM 1713 N N . MET B 1 20 ? -1.668 7.434 10.875 1 98.94 20 MET B N 1
ATOM 1714 C CA . MET B 1 20 ? -2.158 6.988 12.18 1 98.94 20 MET B CA 1
ATOM 1715 C C . MET B 1 20 ? -1.234 5.934 12.773 1 98.94 20 MET B C 1
ATOM 1717 O O . MET B 1 20 ? -1.666 4.816 13.07 1 98.94 20 MET B O 1
ATOM 1721 N N . GLN B 1 21 ? -0.036 6.328 12.977 1 98.88 21 GLN B N 1
ATOM 1722 C CA . GLN B 1 21 ? 1.055 5.473 13.438 1 98.88 21 GLN B CA 1
ATOM 1723 C C . GLN B 1 21 ? 1.336 5.695 14.922 1 98.88 21 GLN B C 1
ATOM 1725 O O . GLN B 1 21 ? 1.004 6.75 15.469 1 98.88 21 GLN B O 1
ATOM 1730 N N . ASN B 1 22 ? 2.002 4.766 15.594 1 98.88 22 ASN B N 1
ATOM 1731 C CA . ASN B 1 22 ? 2.227 4.762 17.031 1 98.88 22 ASN B CA 1
ATOM 1732 C C . ASN B 1 22 ? 2.975 6.008 17.484 1 98.88 22 ASN B C 1
ATOM 1734 O O . ASN B 1 22 ? 2.625 6.613 18.5 1 98.88 22 ASN B O 1
ATOM 1738 N N . ASP B 1 23 ? 3.955 6.465 16.781 1 98.94 23 ASP B N 1
ATOM 1739 C CA . ASP B 1 23 ? 4.789 7.59 17.203 1 98.94 23 ASP B CA 1
ATOM 1740 C C . ASP B 1 23 ? 3.992 8.891 17.203 1 98.94 23 ASP B C 1
ATOM 1742 O O . ASP B 1 23 ? 4.355 9.844 17.906 1 98.94 23 ASP B O 1
ATOM 1746 N N . PHE B 1 24 ? 2.916 8.922 16.406 1 98.88 24 PHE B N 1
ATOM 1747 C CA . PHE B 1 24 ? 2.057 10.102 16.375 1 98.88 24 PHE B CA 1
ATOM 1748 C C . PHE B 1 24 ? 0.888 9.938 17.344 1 98.88 24 PHE B C 1
ATOM 1750 O O . PHE B 1 24 ? 0.431 10.914 17.938 1 98.88 24 PHE B O 1
ATOM 1757 N N . VAL B 1 25 ? 0.356 8.719 17.5 1 98.75 25 VAL B N 1
ATOM 1758 C CA . VAL B 1 25 ? -0.942 8.477 18.125 1 98.75 25 VAL B CA 1
ATOM 1759 C C . VAL B 1 25 ? -0.766 8.281 19.625 1 98.75 25 VAL B C 1
ATOM 1761 O O . VAL B 1 25 ? -1.536 8.82 20.422 1 98.75 25 VAL B O 1
ATOM 1764 N N . LEU B 1 26 ? 0.26 7.539 20 1 98.19 26 LEU B N 1
ATOM 1765 C CA . LEU B 1 26 ? 0.45 7.207 21.406 1 98.19 26 LEU B CA 1
ATOM 1766 C C . LEU B 1 26 ? 0.906 8.43 22.188 1 98.19 26 LEU B C 1
ATOM 1768 O O . LEU B 1 26 ? 1.72 9.219 21.703 1 98.19 26 LEU B O 1
ATOM 1772 N N . PRO B 1 27 ? 0.456 8.555 23.422 1 97.12 27 PRO B N 1
ATOM 1773 C CA . PRO B 1 27 ? 0.863 9.695 24.25 1 97.12 27 PRO B CA 1
ATOM 1774 C C . PRO B 1 27 ? 2.371 9.742 24.484 1 97.12 27 PRO B C 1
ATOM 1776 O O . PRO B 1 27 ? 2.938 10.828 24.641 1 97.12 27 PRO B O 1
ATOM 1779 N N . ASP B 1 28 ? 3.01 8.664 24.484 1 97.69 28 ASP B N 1
ATOM 1780 C CA . ASP B 1 28 ? 4.453 8.617 24.688 1 97.69 28 ASP B CA 1
ATOM 1781 C C . ASP B 1 28 ? 5.188 8.414 23.359 1 97.69 28 ASP B C 1
ATOM 1783 O O . ASP B 1 28 ? 6.363 8.047 23.344 1 97.69 28 ASP B O 1
ATOM 1787 N N . GLY B 1 29 ? 4.488 8.555 22.266 1 98.25 29 GLY B N 1
ATOM 1788 C CA . GLY B 1 29 ? 5.129 8.477 20.969 1 98.25 29 GLY B CA 1
ATOM 1789 C C . GLY B 1 29 ? 6.18 9.547 20.75 1 98.25 29 GLY B C 1
ATOM 1790 O O . GLY B 1 29 ? 6.082 10.641 21.297 1 98.25 29 GLY B O 1
ATOM 1791 N N . ALA B 1 30 ? 7.102 9.328 19.906 1 98.31 30 ALA B N 1
ATOM 1792 C CA . ALA B 1 30 ? 8.25 10.203 19.688 1 98.31 30 ALA B CA 1
ATOM 1793 C C . ALA B 1 30 ? 7.812 11.578 19.188 1 98.31 30 ALA B C 1
ATOM 1795 O O . ALA B 1 30 ? 8.484 12.578 19.453 1 98.31 30 ALA B O 1
ATOM 1796 N N . LEU B 1 31 ? 6.73 11.641 18.484 1 98.19 31 LEU B N 1
ATOM 1797 C CA . LEU B 1 31 ? 6.133 12.883 18 1 98.19 31 LEU B CA 1
ATOM 1798 C C . LEU B 1 31 ? 4.621 12.867 18.203 1 98.19 31 LEU B C 1
ATOM 1800 O O . LEU B 1 31 ? 3.859 13.078 17.25 1 98.19 31 LEU B O 1
ATOM 1804 N N . SER B 1 32 ? 4.262 12.719 19.438 1 98.44 32 SER B N 1
ATOM 1805 C CA . SER B 1 32 ? 2.859 12.539 19.797 1 98.44 32 SER B CA 1
ATOM 1806 C C . SER B 1 32 ? 2.029 13.758 19.422 1 98.44 32 SER B C 1
ATOM 1808 O O . SER B 1 32 ? 2.43 14.898 19.688 1 98.44 32 SER B O 1
ATOM 1810 N N . VAL B 1 33 ? 0.909 13.508 18.75 1 98.25 33 VAL B N 1
ATOM 1811 C CA . VAL B 1 33 ? -0.07 14.539 18.422 1 98.25 33 VAL B CA 1
ATOM 1812 C C . VAL B 1 33 ? -1.21 14.516 19.438 1 98.25 33 VAL B C 1
ATOM 1814 O O . VAL B 1 33 ? -1.933 13.523 19.531 1 98.25 33 VAL B O 1
ATOM 1817 N N . THR B 1 34 ? -1.396 15.562 20.141 1 97.5 34 THR B N 1
ATOM 1818 C CA . THR B 1 34 ? -2.428 15.633 21.172 1 97.5 34 THR B CA 1
ATOM 1819 C C . THR B 1 34 ? -3.807 15.367 20.578 1 97.5 34 THR B C 1
ATOM 1821 O O . THR B 1 34 ? -4.172 15.953 19.562 1 97.5 34 THR B O 1
ATOM 1824 N N . GLY B 1 35 ? -4.566 14.398 21.141 1 97.75 35 GLY B N 1
ATOM 1825 C CA . GLY B 1 35 ? -5.922 14.109 20.703 1 97.75 35 GLY B CA 1
ATOM 1826 C C . GLY B 1 35 ? -5.984 13.07 19.594 1 97.75 35 GLY B C 1
ATOM 1827 O O . GLY B 1 35 ? -7.07 12.695 19.156 1 97.75 35 GLY B O 1
ATOM 1828 N N . ALA B 1 36 ? -4.809 12.578 19.156 1 98.44 36 ALA B N 1
ATOM 1829 C CA . ALA B 1 36 ? -4.781 11.625 18.062 1 98.44 36 ALA B CA 1
ATOM 1830 C C . ALA B 1 36 ? -5.539 10.352 18.422 1 98.44 36 ALA B C 1
ATOM 1832 O O . ALA B 1 36 ? -6.258 9.797 17.578 1 98.44 36 ALA B O 1
ATOM 1833 N N . THR B 1 37 ? -5.414 9.891 19.641 1 98.31 37 THR B N 1
ATOM 1834 C CA . THR B 1 37 ? -6.113 8.68 20.062 1 98.31 37 THR B CA 1
ATOM 1835 C C . THR B 1 37 ? -7.625 8.867 19.969 1 98.31 37 THR B C 1
ATOM 1837 O O . THR B 1 37 ? -8.359 7.914 19.688 1 98.31 37 THR B O 1
ATOM 1840 N N . GLU B 1 38 ? -8.109 10.062 20.078 1 98.12 38 GLU B N 1
ATOM 1841 C CA . GLU B 1 38 ? -9.531 10.359 20.141 1 98.12 38 GLU B CA 1
ATOM 1842 C C . GLU B 1 38 ? -10.188 10.281 18.766 1 98.12 38 GLU B C 1
ATOM 1844 O O . GLU B 1 38 ? -11.406 10.172 18.656 1 98.12 38 GLU B O 1
ATOM 1849 N N . ILE B 1 39 ? -9.398 10.328 17.734 1 98.56 39 ILE B N 1
ATOM 1850 C CA . ILE B 1 39 ? -10.039 10.344 16.422 1 98.56 39 ILE B CA 1
ATOM 1851 C C . ILE B 1 39 ? -10.062 8.93 15.844 1 98.56 39 ILE B C 1
ATOM 1853 O O . ILE B 1 39 ? -10.672 8.695 14.805 1 98.56 39 ILE B O 1
ATOM 1857 N N . ILE B 1 40 ? -9.43 7.949 16.516 1 98.69 40 ILE B N 1
ATOM 1858 C CA . ILE B 1 40 ? -9.391 6.566 16.047 1 98.69 40 ILE B CA 1
ATOM 1859 C C . ILE B 1 40 ? -10.812 6.027 15.922 1 98.69 40 ILE B C 1
ATOM 1861 O O . ILE B 1 40 ? -11.195 5.527 14.859 1 98.69 40 ILE B O 1
ATOM 1865 N N . PRO B 1 41 ? -11.648 6.211 16.984 1 98.75 41 PRO B N 1
ATOM 1866 C CA . PRO B 1 41 ? -13.008 5.68 16.844 1 98.75 41 PRO B CA 1
ATOM 1867 C C . PRO B 1 41 ? -13.789 6.359 15.727 1 98.75 41 PRO B C 1
ATOM 1869 O O . PRO B 1 41 ? -14.641 5.73 15.086 1 98.75 41 PRO B O 1
ATOM 1872 N N . ILE B 1 42 ? -13.523 7.617 15.438 1 98.75 42 ILE B N 1
ATOM 1873 C CA . ILE B 1 42 ? -14.195 8.352 14.367 1 98.75 42 ILE B CA 1
ATOM 1874 C C . ILE B 1 42 ? -13.797 7.766 13.016 1 98.75 42 ILE B C 1
ATOM 1876 O O . ILE B 1 42 ? -14.656 7.445 12.195 1 98.75 42 ILE B O 1
ATOM 1880 N N . ILE B 1 43 ? -12.508 7.562 12.836 1 98.88 43 ILE B N 1
ATOM 1881 C CA . ILE B 1 43 ? -12 7.012 11.586 1 98.88 43 ILE B CA 1
ATOM 1882 C C . ILE B 1 43 ? -12.516 5.59 11.398 1 98.88 43 ILE B C 1
ATOM 1884 O O . ILE B 1 43 ? -12.969 5.227 10.305 1 98.88 43 ILE B O 1
ATOM 1888 N N . ASN B 1 44 ? -12.508 4.82 12.492 1 98.62 44 ASN B N 1
ATOM 1889 C CA . ASN B 1 44 ? -13.008 3.449 12.438 1 98.62 44 ASN B CA 1
ATOM 1890 C C . ASN B 1 44 ? -14.477 3.4 12.023 1 98.62 44 ASN B C 1
ATOM 1892 O O . ASN B 1 44 ? -14.883 2.52 11.258 1 98.62 44 ASN B O 1
ATOM 1896 N N . ARG B 1 45 ? -15.234 4.344 12.5 1 98 45 ARG B N 1
ATOM 1897 C CA . ARG B 1 45 ? -16.641 4.414 12.125 1 98 45 ARG B CA 1
ATOM 1898 C C . ARG B 1 45 ? -16.797 4.777 10.648 1 98 45 ARG B C 1
ATOM 1900 O O . ARG B 1 45 ? -17.609 4.18 9.938 1 98 45 ARG B O 1
ATOM 1907 N N . VAL B 1 46 ? -16.031 5.691 10.188 1 98.12 46 VAL B N 1
ATOM 1908 C CA . VAL B 1 46 ? -16.109 6.129 8.797 1 98.12 46 VAL B CA 1
ATOM 1909 C C . VAL B 1 46 ? -15.812 4.953 7.867 1 98.12 46 VAL B C 1
ATOM 1911 O O . VAL B 1 46 ? -16.578 4.668 6.949 1 98.12 46 VAL B O 1
ATOM 1914 N N . VAL B 1 4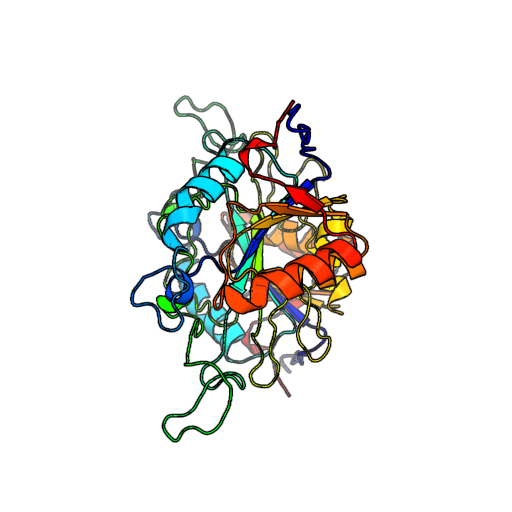7 ? -14.766 4.211 8.156 1 96.62 47 VAL B N 1
ATOM 1915 C CA . VAL B 1 47 ? -14.32 3.127 7.285 1 96.62 47 VAL B CA 1
ATOM 1916 C C . VAL B 1 47 ? -15.281 1.945 7.402 1 96.62 47 VAL B C 1
ATOM 1918 O O . VAL B 1 47 ? -15.484 1.2 6.441 1 96.62 47 VAL B O 1
ATOM 1921 N N . GLY B 1 48 ? -15.828 1.747 8.539 1 94.94 48 GLY B N 1
ATOM 1922 C CA . GLY B 1 48 ? -16.719 0.623 8.781 1 94.94 48 GLY B CA 1
ATOM 1923 C C . GLY B 1 48 ? -18.125 0.839 8.227 1 94.94 48 GLY B C 1
ATOM 1924 O O . GLY B 1 48 ? -18.766 -0.105 7.762 1 94.94 48 GLY B O 1
ATOM 1925 N N . ASP B 1 49 ? -18.547 2.119 8.25 1 95.75 49 ASP B N 1
ATOM 1926 C CA . ASP B 1 49 ? -19.938 2.424 7.926 1 95.75 49 ASP B CA 1
ATOM 1927 C C . ASP B 1 49 ? -20.109 2.764 6.445 1 95.75 49 ASP B C 1
ATOM 1929 O O . ASP B 1 49 ? -21.219 2.805 5.93 1 95.75 49 ASP B O 1
ATOM 1933 N N . HIS B 1 50 ? -19.016 3.027 5.785 1 96.69 50 HIS B N 1
ATOM 1934 C CA . HIS B 1 50 ? -19.109 3.508 4.414 1 96.69 50 HIS B CA 1
ATOM 1935 C C . HIS B 1 50 ? -18.203 2.705 3.488 1 96.69 50 HIS B C 1
ATOM 1937 O O . HIS B 1 50 ? -17.172 2.182 3.922 1 96.69 50 HIS B O 1
ATOM 1943 N N . GLN B 1 51 ? -18.609 2.594 2.293 1 96 51 GLN B N 1
ATOM 1944 C CA . GLN B 1 51 ? -17.828 1.923 1.271 1 96 51 GLN B CA 1
ATOM 1945 C C . GLN B 1 51 ? -17.141 2.934 0.357 1 96 51 GLN B C 1
ATOM 1947 O O . GLN B 1 51 ? -17.797 3.795 -0.23 1 96 51 GLN B O 1
ATOM 1952 N N . PHE B 1 52 ? -15.859 2.869 0.261 1 98.06 52 PHE B N 1
ATOM 1953 C CA . PHE B 1 52 ? -15.047 3.68 -0.637 1 98.06 52 PHE B CA 1
ATOM 1954 C C . PHE B 1 52 ? -14.477 2.83 -1.765 1 98.06 52 PHE B C 1
ATOM 1956 O O . PHE B 1 52 ? -14.328 1.614 -1.621 1 98.06 52 PHE B O 1
ATOM 1963 N N . ARG B 1 53 ? -14.148 3.484 -2.855 1 98.31 53 ARG B N 1
ATOM 1964 C CA . ARG B 1 53 ? -13.43 2.795 -3.924 1 98.31 53 ARG B CA 1
ATOM 1965 C C . ARG B 1 53 ? -12.055 2.33 -3.449 1 98.31 53 ARG B C 1
ATOM 1967 O O . ARG B 1 53 ? -11.586 1.26 -3.842 1 98.31 53 ARG B O 1
ATOM 1974 N N . ALA B 1 54 ? -11.469 3.184 -2.619 1 98.75 54 ALA B N 1
ATOM 1975 C CA . ALA B 1 54 ? -10.164 2.885 -2.035 1 98.75 54 ALA B CA 1
ATOM 1976 C C . ALA B 1 54 ? -10.023 3.512 -0.652 1 98.75 54 ALA B C 1
ATOM 1978 O O . ALA B 1 54 ? -10.516 4.617 -0.412 1 98.75 54 ALA B O 1
ATOM 1979 N N . VAL B 1 55 ? -9.453 2.787 0.243 1 98.88 55 VAL B N 1
ATOM 1980 C CA . VAL B 1 55 ? -9 3.299 1.53 1 98.88 55 VAL B CA 1
ATOM 1981 C C . VAL B 1 55 ? -7.477 3.199 1.618 1 98.88 55 VAL B C 1
ATOM 1983 O O . VAL B 1 55 ? -6.926 2.1 1.711 1 98.88 55 VAL B O 1
ATOM 1986 N N . VAL B 1 56 ? -6.836 4.348 1.593 1 98.94 56 VAL B N 1
ATOM 1987 C CA . VAL B 1 56 ? -5.379 4.43 1.546 1 98.94 56 VAL B CA 1
ATOM 1988 C C . VAL B 1 56 ? -4.848 4.906 2.895 1 98.94 56 VAL B C 1
ATOM 1990 O O . VAL B 1 56 ? -5.293 5.93 3.42 1 98.94 56 VAL B O 1
ATOM 1993 N N . ALA B 1 57 ? -3.963 4.16 3.457 1 98.94 57 ALA B N 1
ATOM 1994 C CA . ALA B 1 57 ? -3.223 4.629 4.625 1 98.94 57 ALA B CA 1
ATOM 1995 C C . ALA B 1 57 ? -1.81 5.062 4.238 1 98.94 57 ALA B C 1
ATOM 1997 O O . ALA B 1 57 ? -1.076 4.309 3.598 1 98.94 57 ALA B O 1
ATOM 1998 N N . SER B 1 58 ? -1.49 6.262 4.531 1 98.94 58 SER B N 1
ATOM 1999 C CA . SER B 1 58 ? -0.101 6.684 4.391 1 98.94 58 SER B CA 1
ATOM 2000 C C . SER B 1 58 ? 0.67 6.488 5.691 1 98.94 58 SER B C 1
ATOM 2002 O O . SER B 1 58 ? 0.095 6.57 6.777 1 98.94 58 SER B O 1
ATOM 2004 N N . MET B 1 59 ? 1.934 6.234 5.547 1 98.81 59 MET B N 1
ATOM 2005 C CA . MET B 1 59 ? 2.803 5.98 6.691 1 98.81 59 MET B CA 1
ATOM 2006 C C . MET B 1 59 ? 4.164 6.641 6.5 1 98.81 59 MET B C 1
ATOM 2008 O O . MET B 1 59 ? 4.832 6.41 5.492 1 98.81 59 MET B O 1
ATOM 2012 N N . ASP B 1 60 ? 4.547 7.484 7.441 1 98.81 60 ASP B N 1
ATOM 2013 C CA . ASP B 1 60 ? 5.957 7.863 7.488 1 98.81 60 ASP B CA 1
ATOM 2014 C C . ASP B 1 60 ? 6.844 6.641 7.699 1 98.81 60 ASP B C 1
ATOM 2016 O O . ASP B 1 60 ? 6.586 5.82 8.586 1 98.81 60 ASP B O 1
ATOM 2020 N N . TRP B 1 61 ? 7.816 6.543 6.926 1 98.75 61 TRP B N 1
ATOM 2021 C CA . TRP B 1 61 ? 8.648 5.344 6.91 1 98.75 61 TRP B CA 1
ATOM 2022 C C . TRP B 1 61 ? 10.117 5.711 6.73 1 98.75 61 TRP B C 1
ATOM 2024 O O . TRP B 1 61 ? 10.75 5.312 5.746 1 98.75 61 TRP B O 1
ATOM 2034 N N . HIS B 1 62 ? 10.656 6.34 7.684 1 98.81 62 HIS B N 1
ATOM 2035 C CA . HIS B 1 62 ? 11.938 7.027 7.59 1 98.81 62 HIS B CA 1
ATOM 2036 C C . HIS B 1 62 ? 13.102 6.051 7.738 1 98.81 62 HIS B C 1
ATOM 2038 O O . HIS B 1 62 ? 13.094 5.207 8.641 1 98.81 62 HIS B O 1
ATOM 2044 N N . PRO B 1 63 ? 14.117 6.176 6.836 1 97.94 63 PRO B N 1
ATOM 2045 C CA . PRO B 1 63 ? 15.375 5.516 7.184 1 97.94 63 PRO B CA 1
ATOM 2046 C C . PRO B 1 63 ? 16.047 6.121 8.414 1 97.94 63 PRO B C 1
ATOM 2048 O O . PRO B 1 63 ? 15.812 7.289 8.734 1 97.94 63 PRO B O 1
ATOM 2051 N N . PRO B 1 64 ? 16.797 5.266 9.133 1 97.06 64 PRO B N 1
ATOM 2052 C CA . PRO B 1 64 ? 17.578 5.867 10.219 1 97.06 64 PRO B CA 1
ATOM 2053 C C . PRO B 1 64 ? 18.438 7.035 9.742 1 97.06 64 PRO B C 1
ATOM 2055 O O . PRO B 1 64 ? 19.031 6.977 8.664 1 97.06 64 PRO B O 1
ATOM 2058 N N . GLY B 1 65 ? 18.406 8.109 10.422 1 96.88 65 GLY B N 1
ATOM 2059 C CA . GLY B 1 65 ? 19.219 9.266 10.078 1 96.88 65 GLY B CA 1
ATOM 2060 C C . GLY B 1 65 ? 18.562 10.18 9.055 1 96.88 65 GLY B C 1
ATOM 2061 O O . GLY B 1 65 ? 19.234 11 8.422 1 96.88 65 GLY B O 1
ATOM 2062 N N . HIS B 1 66 ? 17.297 10.047 8.875 1 98.06 66 HIS B N 1
ATOM 2063 C CA . HIS B 1 66 ? 16.562 10.875 7.93 1 98.06 66 HIS B CA 1
ATOM 2064 C C . HIS B 1 66 ? 16.828 12.359 8.156 1 98.06 66 HIS B C 1
ATOM 2066 O O . HIS B 1 66 ? 16.984 12.797 9.305 1 98.06 66 HIS B O 1
ATOM 2072 N N . MET B 1 67 ? 16.766 13.133 7.117 1 97.75 67 MET B N 1
ATOM 2073 C CA . MET B 1 67 ? 17.172 14.539 7.137 1 97.75 67 MET B CA 1
ATOM 2074 C C . MET B 1 67 ? 16.281 15.352 8.062 1 97.75 67 MET B C 1
ATOM 2076 O O . MET B 1 67 ? 16.672 16.406 8.555 1 97.75 67 MET B O 1
ATOM 2080 N N . SER B 1 68 ? 15.109 14.914 8.305 1 97.75 68 SER B N 1
ATOM 2081 C CA . SER B 1 68 ? 14.172 15.695 9.109 1 97.75 68 SER B CA 1
ATOM 2082 C C . SER B 1 68 ? 14.438 15.523 10.602 1 97.75 68 SER B C 1
ATOM 2084 O O . SER B 1 68 ? 13.836 16.203 11.43 1 97.75 68 SER B O 1
ATOM 2086 N N . PHE B 1 69 ? 15.336 14.656 11 1 98.5 69 PHE B N 1
ATOM 2087 C CA . PHE B 1 69 ? 15.555 14.312 12.398 1 98.5 69 PHE B CA 1
ATOM 2088 C C . PHE B 1 69 ? 16.531 15.297 13.055 1 98.5 69 PHE B C 1
ATOM 2090 O O . PHE B 1 69 ? 17.531 15.68 12.453 1 98.5 69 PHE B O 1
ATOM 2097 N N . ARG B 1 70 ? 16.125 15.703 14.188 1 97.56 70 ARG B N 1
ATOM 2098 C CA . ARG B 1 70 ? 17.031 16.484 15.023 1 97.56 70 ARG B CA 1
ATOM 2099 C C . ARG B 1 70 ? 18.078 15.602 15.695 1 97.56 70 ARG B C 1
ATOM 2101 O O . ARG B 1 70 ? 17.75 14.539 16.219 1 97.56 70 ARG B O 1
ATOM 2108 N N . ASN B 1 71 ? 19.297 16.109 15.672 1 95.56 71 ASN B N 1
ATOM 2109 C CA . ASN B 1 71 ? 20.375 15.414 16.359 1 95.56 71 ASN B CA 1
ATOM 2110 C C . ASN B 1 71 ? 20.406 15.75 17.844 1 95.56 71 ASN B C 1
ATOM 2112 O O . ASN B 1 71 ? 19.797 16.734 18.281 1 95.56 71 ASN B O 1
ATOM 2116 N N . GLU B 1 72 ? 21.172 14.969 18.562 1 93.31 72 GLU B N 1
ATOM 2117 C CA . GLU B 1 72 ? 21.297 15.18 20 1 93.31 72 GLU B CA 1
ATOM 2118 C C . GLU B 1 72 ? 21.906 16.547 20.312 1 93.31 72 GLU B C 1
ATOM 2120 O O . GLU B 1 72 ? 21.562 17.172 21.312 1 93.31 72 GLU B O 1
ATOM 2125 N N . ASP B 1 73 ? 22.703 17.047 19.453 1 94.88 73 ASP B N 1
ATOM 2126 C CA . ASP B 1 73 ? 23.391 18.312 19.703 1 94.88 73 ASP B CA 1
ATOM 2127 C C . ASP B 1 73 ? 22.562 19.5 19.219 1 94.88 73 ASP B C 1
ATOM 2129 O O . ASP B 1 73 ? 23.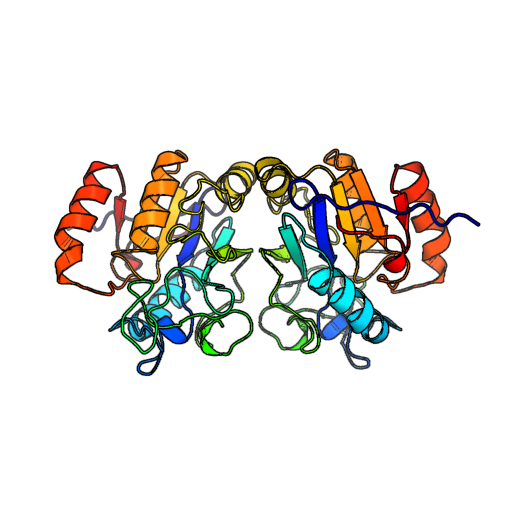016 20.641 19.25 1 94.88 73 ASP B O 1
ATOM 2133 N N . GLY B 1 74 ? 21.406 19.219 18.672 1 92.06 74 GLY B N 1
ATOM 2134 C CA . GLY B 1 74 ? 20.5 20.281 18.266 1 92.06 74 GLY B CA 1
ATOM 2135 C C . GLY B 1 74 ? 20.578 20.594 16.781 1 92.06 74 GLY B C 1
ATOM 2136 O O . GLY B 1 74 ? 19.75 21.344 16.266 1 92.06 74 GLY B O 1
ATOM 2137 N N . THR B 1 75 ? 21.516 20.016 16.125 1 94.94 75 THR B N 1
ATOM 2138 C CA . THR B 1 75 ? 21.625 20.234 14.68 1 94.94 75 THR B CA 1
ATOM 2139 C C . THR B 1 75 ? 20.703 19.281 13.914 1 94.94 75 THR B C 1
ATOM 2141 O O . THR B 1 75 ? 19.969 18.5 14.523 1 94.94 75 THR B O 1
ATOM 2144 N N . GLY B 1 76 ? 20.562 19.469 12.57 1 95.81 76 GLY B N 1
ATOM 2145 C CA . GLY B 1 76 ? 19.734 18.578 11.766 1 95.81 76 GLY B CA 1
ATOM 2146 C C . GLY B 1 76 ? 18.359 19.156 11.477 1 95.81 76 GLY B C 1
ATOM 2147 O O . GLY B 1 76 ? 18.219 20.359 11.242 1 95.81 76 GLY B O 1
ATOM 2148 N N . GLY B 1 77 ? 17.375 18.203 11.484 1 97.19 77 GLY B N 1
ATOM 2149 C CA . GLY B 1 77 ? 16.031 18.625 11.109 1 97.19 77 GLY B CA 1
ATOM 2150 C C . GLY B 1 77 ? 15.188 19.062 12.289 1 97.19 77 GLY B C 1
ATOM 2151 O O . GLY B 1 77 ? 15.672 19.109 13.422 1 97.19 77 GLY B O 1
ATOM 2152 N N . PRO B 1 78 ? 13.992 19.438 12.078 1 96.69 78 PRO B N 1
ATOM 2153 C CA . PRO B 1 78 ? 13.148 20.047 13.109 1 96.69 78 PRO B CA 1
ATOM 2154 C C . PRO B 1 78 ? 12.477 19 14.008 1 96.69 78 PRO B C 1
ATOM 2156 O O . PRO B 1 78 ? 11.938 19.359 15.062 1 96.69 78 PRO B O 1
ATOM 2159 N N . TRP B 1 79 ? 12.539 17.75 13.633 1 98.12 79 TRP B N 1
ATOM 2160 C CA . TRP B 1 79 ? 11.734 16.766 14.344 1 98.12 79 TRP B CA 1
ATOM 2161 C C . TRP B 1 79 ? 12.617 15.781 15.102 1 98.12 79 TRP B C 1
ATOM 2163 O O . TRP B 1 79 ? 13.734 15.484 14.68 1 98.12 79 TRP B O 1
ATOM 2173 N N . PRO B 1 80 ? 12.133 15.25 16.25 1 98 80 PRO B N 1
ATOM 2174 C CA . PRO B 1 80 ? 12.828 14.086 16.812 1 98 80 PRO B CA 1
ATOM 2175 C C . PRO B 1 80 ? 12.742 12.852 15.906 1 98 80 PRO B C 1
ATOM 2177 O O . PRO B 1 80 ? 11.82 12.75 15.094 1 98 80 PRO B O 1
ATOM 2180 N N . PRO B 1 81 ? 13.727 11.953 16.031 1 98.31 81 PRO B N 1
ATOM 2181 C CA . PRO B 1 81 ? 13.539 10.711 15.289 1 98.31 81 PRO B CA 1
ATOM 2182 C C . PRO B 1 81 ? 12.18 10.062 15.562 1 98.31 81 PRO B C 1
ATOM 2184 O O . PRO B 1 81 ? 11.789 9.906 16.719 1 98.31 81 PRO B O 1
ATOM 2187 N N . HIS B 1 82 ? 11.422 9.773 14.531 1 98.81 82 HIS B N 1
ATOM 2188 C CA . HIS B 1 82 ? 10.078 9.203 14.594 1 98.81 82 HIS B CA 1
ATOM 2189 C C . HIS B 1 82 ? 9.781 8.359 13.359 1 98.81 82 HIS B C 1
ATOM 2191 O O . HIS B 1 82 ? 10.391 8.555 12.305 1 98.81 82 HIS B O 1
ATOM 2197 N N . CYS B 1 83 ? 8.883 7.422 13.562 1 98.81 83 CYS B N 1
ATOM 2198 C CA . CYS B 1 83 ? 8.43 6.547 12.484 1 98.81 83 CYS B CA 1
ATOM 2199 C C . CYS B 1 83 ? 9.617 6.016 11.68 1 98.81 83 CYS B C 1
ATOM 2201 O O . CYS B 1 83 ? 9.609 6.066 10.445 1 98.81 83 CYS B O 1
ATOM 2203 N N . VAL B 1 84 ? 10.688 5.66 12.438 1 98.75 84 VAL B N 1
ATOM 2204 C CA . VAL B 1 84 ? 11.812 4.98 11.797 1 98.75 84 VAL B CA 1
ATOM 2205 C C . VAL B 1 84 ? 11.367 3.607 11.297 1 98.75 84 VAL B C 1
ATOM 2207 O O . VAL B 1 84 ? 10.766 2.832 12.047 1 98.75 84 VAL B O 1
ATOM 2210 N N . ARG B 1 85 ? 11.625 3.322 10.031 1 98.19 85 ARG B N 1
ATOM 2211 C CA . ARG B 1 85 ? 11.086 2.137 9.375 1 98.19 85 ARG B CA 1
ATOM 2212 C C . ARG B 1 85 ? 11.43 0.874 10.156 1 98.19 85 ARG B C 1
ATOM 2214 O O . ARG B 1 85 ? 12.516 0.763 10.711 1 98.19 85 ARG B O 1
ATOM 2221 N N . SER B 1 86 ? 10.438 -0.095 10.242 1 95.88 86 SER B N 1
ATOM 2222 C CA . SER B 1 86 ? 10.539 -1.438 10.812 1 95.88 86 SER B CA 1
ATOM 2223 C C . SER B 1 86 ? 10.555 -1.396 12.336 1 95.88 86 SER B C 1
ATOM 2225 O O . SER B 1 86 ? 10.852 -2.4 12.984 1 95.88 86 SER B O 1
ATOM 2227 N N . THR B 1 87 ? 10.305 -0.208 12.945 1 97.88 87 THR B N 1
ATOM 2228 C CA . THR B 1 87 ? 10.156 -0.106 14.398 1 97.88 87 THR B CA 1
ATOM 2229 C C . THR B 1 87 ? 8.688 -0.095 14.797 1 97.88 87 THR B C 1
ATOM 2231 O O . THR B 1 87 ? 7.812 0.11 13.953 1 97.88 87 THR B O 1
ATOM 2234 N N . THR B 1 88 ? 8.438 -0.306 16.062 1 97.69 88 THR B N 1
ATOM 2235 C CA . THR B 1 88 ? 7.082 -0.251 16.594 1 97.69 88 THR B CA 1
ATOM 2236 C C . THR B 1 88 ? 6.48 1.138 16.406 1 97.69 88 THR B C 1
ATOM 2238 O O . THR B 1 88 ? 5.285 1.271 16.141 1 97.69 88 THR B O 1
ATOM 2241 N N . GLY B 1 89 ? 7.277 2.164 16.516 1 98.75 89 GLY B N 1
ATOM 2242 C CA . GLY B 1 89 ? 6.816 3.535 16.375 1 98.75 89 GLY B CA 1
ATOM 2243 C C . GLY B 1 89 ? 6.238 3.818 14.992 1 98.75 89 GLY B C 1
ATOM 2244 O O . GLY B 1 89 ? 5.359 4.672 14.852 1 98.75 89 GLY B O 1
ATOM 2245 N N . ALA B 1 90 ? 6.727 3.053 14 1 98.69 90 ALA B N 1
ATOM 2246 C CA . ALA B 1 90 ? 6.34 3.309 12.617 1 98.69 90 ALA B CA 1
ATOM 2247 C C . ALA B 1 90 ? 5.094 2.512 12.234 1 98.69 90 ALA B C 1
ATOM 2249 O O . ALA B 1 90 ? 4.512 2.729 11.172 1 98.69 90 ALA B O 1
ATOM 2250 N N . GLN B 1 91 ? 4.609 1.626 13.078 1 97.81 91 GLN B N 1
ATOM 2251 C CA . GLN B 1 91 ? 3.461 0.778 12.773 1 97.81 91 GLN B CA 1
ATOM 2252 C C . GLN B 1 91 ? 2.15 1.538 12.961 1 97.81 91 GLN B C 1
ATOM 2254 O O . GLN B 1 91 ? 2.074 2.461 13.773 1 97.81 91 GLN B O 1
ATOM 2259 N N . LEU B 1 92 ? 1.128 1.175 12.172 1 98.12 92 LEU B N 1
ATOM 2260 C CA . LEU B 1 92 ? -0.214 1.681 12.445 1 98.12 92 LEU B CA 1
ATOM 2261 C C . LEU B 1 92 ? -0.646 1.343 13.867 1 98.12 92 LEU B C 1
ATOM 2263 O O . LEU B 1 92 ? -0.36 0.251 14.359 1 98.12 92 LEU B O 1
ATOM 2267 N N . HIS B 1 93 ? -1.312 2.264 14.438 1 98.38 93 HIS B N 1
ATOM 2268 C CA . HIS B 1 93 ? -1.811 1.997 15.781 1 98.38 93 HIS B CA 1
ATOM 2269 C C . HIS B 1 93 ? -2.723 0.775 15.797 1 98.38 93 HIS B C 1
ATOM 2271 O O . HIS B 1 93 ? -3.543 0.594 14.891 1 98.38 93 HIS B O 1
ATOM 2277 N N . SER B 1 94 ? -2.627 0.028 16.828 1 96.19 94 SER B N 1
ATOM 2278 C CA . SER B 1 94 ? -3.264 -1.284 16.859 1 96.19 94 SER B CA 1
ATOM 2279 C C . SER B 1 94 ? -4.785 -1.158 16.922 1 96.19 94 SER B C 1
ATOM 2281 O O . SER B 1 94 ? -5.5 -2.088 16.547 1 96.19 94 SER B O 1
ATOM 2283 N N . GLU B 1 95 ? -5.32 -0.05 17.344 1 97.69 95 GLU B N 1
ATOM 2284 C CA . GLU B 1 95 ? -6.766 0.117 17.469 1 97.69 95 GLU B CA 1
ATOM 2285 C C . GLU B 1 95 ? -7.383 0.558 16.141 1 97.69 95 GLU B C 1
ATOM 2287 O O . GLU B 1 95 ? -8.609 0.633 16.016 1 97.69 95 GLU B O 1
ATOM 2292 N N . MET B 1 96 ? -6.562 0.894 15.156 1 97.69 96 MET B N 1
ATOM 2293 C CA . MET B 1 96 ? -7.098 1.191 13.836 1 97.69 96 MET B CA 1
ATOM 2294 C C . MET B 1 96 ? -7.703 -0.055 13.195 1 97.69 96 MET B C 1
ATOM 2296 O O . MET B 1 96 ? -7.059 -1.104 13.141 1 97.69 96 MET B O 1
ATOM 2300 N N . LYS B 1 97 ? -8.906 0.035 12.781 1 95.56 97 LYS B N 1
ATOM 2301 C CA . LYS B 1 97 ? -9.469 -1.021 11.945 1 95.56 97 LYS B CA 1
ATOM 2302 C C . LYS B 1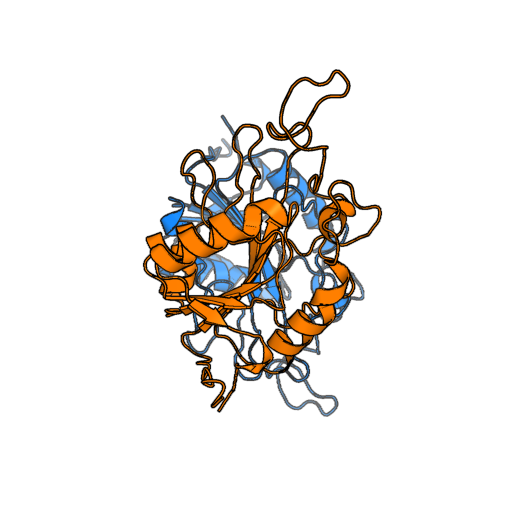 97 ? -8.82 -1.027 10.562 1 95.56 97 LYS B C 1
ATOM 2304 O O . LYS B 1 97 ? -8.922 -0.049 9.82 1 95.56 97 LYS B O 1
ATOM 2309 N N . GLN B 1 98 ? -8.164 -2.113 10.219 1 95.94 98 GLN B N 1
ATOM 2310 C CA . GLN B 1 98 ? -7.352 -2.131 9.008 1 95.94 98 GLN B CA 1
ATOM 2311 C C . GLN B 1 98 ? -8.008 -2.969 7.914 1 95.94 98 GLN B C 1
ATOM 2313 O O . GLN B 1 98 ? -7.523 -3.016 6.781 1 95.94 98 GLN B O 1
ATOM 2318 N N . GLY B 1 99 ? -9.109 -3.586 8.258 1 96.38 99 GLY B N 1
ATOM 2319 C CA . GLY B 1 99 ? -9.75 -4.535 7.359 1 96.38 99 GLY B CA 1
ATOM 2320 C C . GLY B 1 99 ? -10.188 -3.914 6.047 1 96.38 99 GLY B C 1
ATOM 2321 O O . GLY B 1 99 ? -10.227 -4.59 5.016 1 96.38 99 GLY B O 1
ATOM 2322 N N . GLU B 1 100 ? -10.492 -2.609 6.086 1 96.75 100 GLU B N 1
ATOM 2323 C CA . GLU B 1 100 ? -11.023 -1.973 4.883 1 96.75 100 GLU B CA 1
ATOM 2324 C C . GLU B 1 100 ? -9.93 -1.23 4.121 1 96.75 100 GLU B C 1
ATOM 2326 O O . GLU B 1 100 ? -10.18 -0.686 3.045 1 96.75 100 GLU B O 1
ATOM 2331 N N . ILE B 1 101 ? -8.711 -1.199 4.727 1 98.5 101 ILE B N 1
ATOM 2332 C CA . ILE B 1 101 ? -7.602 -0.56 4.035 1 98.5 101 ILE B CA 1
ATOM 2333 C C . ILE B 1 101 ? -7.242 -1.359 2.785 1 98.5 101 ILE B C 1
ATOM 2335 O O . ILE B 1 101 ? -7.039 -2.574 2.855 1 98.5 101 ILE B O 1
ATOM 2339 N N . THR B 1 102 ? -7.168 -0.645 1.664 1 98.62 102 THR B N 1
ATOM 2340 C CA . THR B 1 102 ? -6.898 -1.312 0.396 1 98.62 102 THR B CA 1
ATOM 2341 C C . THR B 1 102 ? -5.445 -1.114 -0.023 1 98.62 102 THR B C 1
ATOM 2343 O O . THR B 1 102 ? -4.883 -1.937 -0.75 1 98.62 102 THR B O 1
ATOM 2346 N N . HIS B 1 103 ? -4.875 0.01 0.435 1 98.81 103 HIS B N 1
ATOM 2347 C CA . HIS B 1 103 ? -3.504 0.353 0.075 1 98.81 103 HIS B CA 1
ATOM 2348 C C . HIS B 1 103 ? -2.762 0.971 1.256 1 98.81 103 HIS B C 1
ATOM 2350 O O . HIS B 1 103 ? -3.348 1.722 2.039 1 98.81 103 HIS B O 1
ATOM 2356 N N . LEU B 1 104 ? -1.537 0.622 1.36 1 98.81 104 LEU B N 1
ATOM 2357 C CA . LEU B 1 104 ? -0.617 1.342 2.234 1 98.81 104 LEU B CA 1
ATOM 2358 C C . LEU B 1 104 ? 0.516 1.971 1.429 1 98.81 104 LEU B C 1
ATOM 2360 O O . LEU B 1 104 ? 1.103 1.319 0.562 1 98.81 104 LEU B O 1
ATOM 2364 N N . ILE B 1 105 ? 0.793 3.217 1.681 1 98.81 105 ILE B N 1
ATOM 2365 C CA . ILE B 1 105 ? 1.853 3.953 1 1 98.81 105 ILE B CA 1
ATOM 2366 C C . ILE B 1 105 ? 2.871 4.457 2.021 1 98.81 105 ILE B C 1
ATOM 2368 O O . ILE B 1 105 ? 2.525 5.223 2.926 1 98.81 105 ILE B O 1
ATOM 2372 N N . HIS B 1 106 ? 4.082 4.023 1.824 1 98.81 106 HIS B N 1
ATOM 2373 C CA . HIS B 1 106 ? 5.18 4.555 2.623 1 98.81 106 HIS B CA 1
ATOM 2374 C C . HIS B 1 106 ? 5.723 5.848 2.02 1 98.81 106 HIS B C 1
ATOM 2376 O O . HIS B 1 106 ? 5.91 5.938 0.803 1 98.81 106 HIS B O 1
ATOM 2382 N N . LYS B 1 107 ? 5.895 6.809 2.84 1 98.75 107 LYS B N 1
ATOM 2383 C CA . LYS B 1 107 ? 6.461 8.078 2.398 1 98.75 107 LYS B CA 1
ATOM 2384 C C . LYS B 1 107 ? 7.695 8.445 3.219 1 98.75 107 LYS B C 1
ATOM 2386 O O . LYS B 1 107 ? 7.965 7.832 4.254 1 98.75 107 LYS B O 1
ATOM 2391 N N . ALA B 1 108 ? 8.469 9.438 2.699 1 98.38 108 ALA B N 1
ATOM 2392 C CA . ALA B 1 108 ? 9.711 9.883 3.32 1 98.38 108 ALA B CA 1
ATOM 2393 C C . ALA B 1 108 ? 10.703 8.727 3.471 1 98.38 108 ALA B C 1
ATOM 2395 O O . ALA B 1 108 ? 11.336 8.586 4.516 1 98.38 108 ALA B O 1
ATOM 2396 N N . THR B 1 109 ? 10.812 7.953 2.396 1 97.62 109 THR B N 1
ATOM 2397 C CA . THR B 1 109 ? 11.633 6.746 2.416 1 97.62 109 THR B CA 1
ATOM 2398 C C . THR B 1 109 ? 13.07 7.062 1.999 1 97.62 109 THR B C 1
ATOM 2400 O O . THR B 1 109 ? 13.945 6.195 2.07 1 97.62 109 THR B O 1
ATOM 2403 N N . SER B 1 110 ? 13.305 8.25 1.552 1 96.44 110 SER B N 1
ATOM 2404 C CA . SER B 1 110 ? 14.641 8.664 1.15 1 96.44 110 SER B CA 1
ATOM 2405 C C . SER B 1 110 ? 15.359 9.398 2.281 1 96.44 110 SER B C 1
ATOM 2407 O O . SER B 1 110 ? 14.742 10.195 2.998 1 96.44 110 SER B O 1
ATOM 2409 N N . LEU B 1 111 ? 16.594 9.234 2.375 1 96.38 111 LEU B N 1
ATOM 2410 C CA . LEU B 1 111 ? 17.391 9.828 3.447 1 96.38 111 LEU B CA 1
ATOM 2411 C C . LEU B 1 111 ? 17.391 11.344 3.354 1 96.38 111 LEU B C 1
ATOM 2413 O O . LEU B 1 111 ? 17.312 12.039 4.371 1 96.38 111 LEU B O 1
ATOM 2417 N N . ASP B 1 112 ? 17.312 11.844 2.107 1 96.94 112 ASP B N 1
ATOM 2418 C CA . ASP B 1 112 ? 17.672 13.242 1.906 1 96.94 112 ASP B CA 1
ATOM 2419 C C . ASP B 1 112 ? 16.484 14.047 1.41 1 96.94 112 ASP B C 1
ATOM 2421 O O . ASP B 1 112 ? 16.641 15.148 0.876 1 96.94 112 ASP B O 1
ATOM 2425 N N . SER B 1 113 ? 15.289 13.477 1.518 1 97.31 113 SER B N 1
ATOM 2426 C CA . SER B 1 113 ? 14.109 14.203 1.062 1 97.31 113 SER B CA 1
ATOM 2427 C C . SER B 1 113 ? 12.945 14.023 2.029 1 97.31 113 SER B C 1
ATOM 2429 O O . SER B 1 113 ? 12.578 12.898 2.369 1 97.31 113 SER B O 1
ATOM 2431 N N . GLU B 1 114 ? 12.43 15.125 2.451 1 97.25 114 GLU B N 1
ATOM 2432 C CA . GLU B 1 114 ? 11.25 15.094 3.312 1 97.25 114 GLU B CA 1
ATOM 2433 C C . GLU B 1 114 ? 9.977 14.891 2.498 1 97.25 114 GLU B C 1
ATOM 2435 O O . GLU B 1 114 ? 9.914 15.273 1.327 1 97.25 114 GLU B O 1
ATOM 2440 N N . SER B 1 115 ? 9.016 14.234 3.1 1 98.12 115 SER B N 1
ATOM 2441 C CA . SER B 1 115 ? 7.734 14.008 2.434 1 98.12 115 SER B CA 1
ATOM 2442 C C . SER B 1 115 ? 6.574 14.102 3.42 1 98.12 115 SER B C 1
ATOM 2444 O O . SER B 1 115 ? 6.113 13.086 3.939 1 98.12 115 SER B O 1
ATOM 2446 N N . TYR B 1 116 ? 6.039 15.336 3.561 1 98.5 116 TYR B N 1
ATOM 2447 C CA . TYR B 1 116 ? 4.812 15.469 4.336 1 98.5 116 TYR B CA 1
ATOM 2448 C C . TYR B 1 116 ? 3.621 14.898 3.574 1 98.5 116 TYR B C 1
ATOM 2450 O O . TYR B 1 116 ? 2.771 14.219 4.156 1 98.5 116 TYR B O 1
ATOM 2458 N N . SER B 1 117 ? 3.639 15.141 2.307 1 98.88 117 SER B N 1
ATOM 2459 C CA . SER B 1 117 ? 2.549 14.711 1.438 1 98.88 117 SER B CA 1
ATOM 2460 C C . SER B 1 117 ? 2.662 13.227 1.105 1 98.88 117 SER B C 1
ATOM 2462 O O . SER B 1 117 ? 3.76 12.727 0.854 1 98.88 117 SER B O 1
ATOM 2464 N N . ALA B 1 118 ? 1.528 12.57 1.037 1 98.88 118 ALA B N 1
ATOM 2465 C CA . ALA B 1 118 ? 1.477 11.172 0.605 1 98.88 118 ALA B CA 1
ATOM 2466 C C . ALA B 1 118 ? 1.664 11.062 -0.905 1 98.88 118 ALA B C 1
ATOM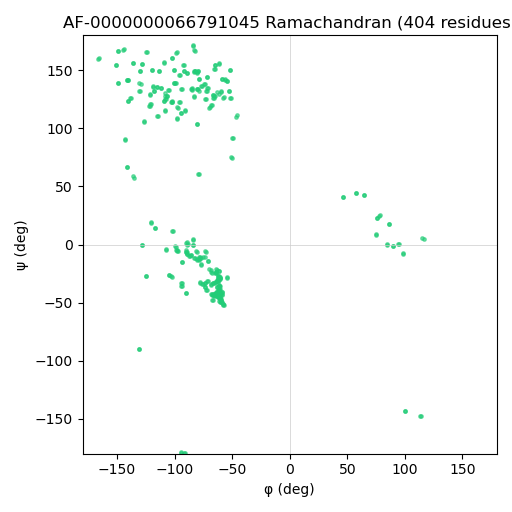 2468 O O . ALA B 1 118 ? 1.886 9.961 -1.428 1 98.88 118 ALA B O 1
ATOM 2469 N N . PHE B 1 119 ? 1.632 12.18 -1.646 1 98.88 119 PHE B N 1
ATOM 2470 C CA . PHE B 1 119 ? 1.632 12.133 -3.104 1 98.88 119 PHE B CA 1
ATOM 2471 C C . PHE B 1 119 ? 3.049 12.258 -3.648 1 98.88 119 PHE B C 1
ATOM 2473 O O . PHE B 1 119 ? 3.373 11.688 -4.695 1 98.88 119 PHE B O 1
ATOM 2480 N N . SER B 1 120 ? 3.895 13.023 -2.951 1 98.38 120 SER B N 1
ATOM 2481 C CA . SER B 1 120 ? 5.262 13.242 -3.408 1 98.38 120 SER B CA 1
ATOM 2482 C C . SER B 1 120 ? 6.125 13.836 -2.301 1 98.38 120 SER B C 1
ATOM 2484 O O . SER B 1 120 ? 5.602 14.375 -1.322 1 98.38 120 SER B O 1
ATOM 2486 N N . ASP B 1 121 ? 7.402 13.672 -2.51 1 98 121 ASP B N 1
ATOM 2487 C CA . ASP B 1 121 ? 8.312 14.273 -1.54 1 98 121 ASP B CA 1
ATOM 2488 C C . ASP B 1 121 ? 8.766 15.656 -2.002 1 98 121 ASP B C 1
ATOM 2490 O O . ASP B 1 121 ? 8.289 16.172 -3.016 1 98 121 ASP B O 1
ATOM 2494 N N . ASP B 1 122 ? 9.617 16.312 -1.24 1 96.56 122 ASP B N 1
ATOM 2495 C CA . ASP B 1 122 ? 10.008 17.703 -1.476 1 96.56 122 ASP B CA 1
ATOM 2496 C C . ASP B 1 122 ? 10.898 17.828 -2.711 1 96.56 122 ASP B C 1
ATOM 2498 O O . ASP B 1 122 ? 11.109 18.922 -3.223 1 96.56 122 ASP B O 1
ATOM 2502 N N . SER B 1 123 ? 11.422 16.703 -3.201 1 96.12 123 SER B N 1
ATOM 2503 C CA . SER B 1 123 ? 12.219 16.734 -4.422 1 96.12 123 SER B CA 1
ATOM 2504 C C . SER B 1 123 ? 11.352 16.531 -5.656 1 96.12 123 SER B C 1
ATOM 2506 O O . SER B 1 123 ? 11.836 16.625 -6.785 1 96.12 123 SER B O 1
ATOM 2508 N N . GLY B 1 124 ? 10.078 16.266 -5.402 1 96.25 124 GLY B N 1
ATOM 2509 C CA . GLY B 1 124 ? 9.156 16.047 -6.508 1 96.25 124 GLY B CA 1
ATOM 2510 C C . GLY B 1 124 ? 9 14.578 -6.867 1 96.25 124 GLY B C 1
ATOM 2511 O O . GLY B 1 124 ? 8.273 14.242 -7.801 1 96.25 124 GLY B O 1
ATOM 2512 N N . LYS B 1 125 ? 9.672 13.719 -6.16 1 97.5 125 LYS B N 1
ATOM 2513 C CA . LYS B 1 125 ? 9.547 12.289 -6.406 1 97.5 125 LYS B CA 1
ATOM 2514 C C . LYS B 1 125 ? 8.164 11.781 -6.012 1 97.5 125 LYS B C 1
ATOM 2516 O O . LYS B 1 125 ? 7.777 11.852 -4.844 1 97.5 125 LYS B O 1
ATOM 2521 N N . THR B 1 126 ? 7.445 11.227 -6.957 1 98.75 126 THR B N 1
ATOM 2522 C CA . THR B 1 126 ? 6.062 10.82 -6.754 1 98.75 126 THR B CA 1
ATOM 2523 C C . THR B 1 126 ? 5.996 9.445 -6.094 1 98.75 126 THR B C 1
ATOM 2525 O O . THR B 1 126 ? 6.848 8.594 -6.34 1 98.75 126 THR B O 1
ATOM 2528 N N . THR B 1 127 ? 4.949 9.219 -5.289 1 98.81 127 THR B N 1
ATOM 2529 C CA . THR B 1 127 ? 4.629 7.902 -4.75 1 98.81 127 THR B CA 1
ATOM 2530 C C . THR B 1 127 ? 3.758 7.117 -5.727 1 98.81 127 THR B C 1
ATOM 2532 O O . THR B 1 127 ? 3.502 5.93 -5.523 1 98.81 127 THR B O 1
ATOM 2535 N N . GLY B 1 128 ? 3.277 7.785 -6.762 1 98.88 128 GLY B N 1
ATOM 2536 C CA . GLY B 1 128 ? 2.383 7.156 -7.719 1 98.88 128 GLY B CA 1
ATOM 2537 C C . GLY B 1 128 ? 0.929 7.184 -7.285 1 98.88 128 GLY B C 1
ATOM 2538 O O . GLY B 1 128 ? 0.047 6.734 -8.016 1 98.88 128 GLY B O 1
ATOM 2539 N N . LEU B 1 129 ? 0.629 7.746 -6.145 1 98.94 129 LEU B N 1
ATOM 2540 C CA . LEU B 1 129 ? -0.695 7.688 -5.535 1 98.94 129 LEU B CA 1
ATOM 2541 C C . LEU B 1 129 ? -1.738 8.336 -6.438 1 98.94 129 LEU B C 1
ATOM 2543 O O . LEU B 1 129 ? -2.818 7.781 -6.648 1 98.94 129 LEU B O 1
ATOM 2547 N N . ALA B 1 130 ? -1.434 9.5 -6.988 1 98.94 130 ALA B N 1
ATOM 2548 C CA . ALA B 1 130 ? -2.404 10.211 -7.816 1 98.94 130 ALA B CA 1
ATOM 2549 C C . ALA B 1 130 ? -2.801 9.375 -9.031 1 98.94 130 ALA B C 1
ATOM 2551 O O . ALA B 1 130 ? -3.988 9.219 -9.32 1 98.94 130 ALA B O 1
ATOM 2552 N N . ALA B 1 131 ? -1.828 8.852 -9.734 1 98.94 131 ALA B N 1
ATOM 2553 C CA . ALA B 1 131 ? -2.088 8.039 -10.922 1 98.94 131 ALA B CA 1
ATOM 2554 C C . ALA B 1 131 ? -2.881 6.785 -10.57 1 98.94 131 ALA B C 1
ATOM 2556 O O . ALA B 1 131 ? -3.785 6.387 -11.305 1 98.94 131 ALA B O 1
ATOM 2557 N N . MET B 1 132 ? -2.514 6.207 -9.461 1 98.94 132 MET B N 1
ATOM 2558 C CA . MET B 1 132 ? -3.221 5.023 -8.984 1 98.94 132 MET B CA 1
ATOM 2559 C C . MET B 1 132 ? -4.707 5.312 -8.797 1 98.94 132 MET B C 1
ATOM 2561 O O . MET B 1 132 ? -5.555 4.605 -9.336 1 98.94 132 MET B O 1
ATOM 2565 N N . LEU B 1 133 ? -5 6.379 -8.047 1 98.94 133 LEU B N 1
ATOM 2566 C CA . LEU B 1 133 ? -6.379 6.734 -7.73 1 98.94 133 LEU B CA 1
ATOM 2567 C C . LEU B 1 133 ? -7.152 7.074 -9 1 98.94 133 LEU B C 1
ATOM 2569 O O . LEU B 1 133 ? -8.305 6.66 -9.156 1 98.94 133 LEU B O 1
ATOM 2573 N N . ARG B 1 134 ? -6.516 7.789 -9.906 1 98.88 134 ARG B N 1
ATOM 2574 C CA . ARG B 1 134 ? -7.18 8.133 -11.164 1 98.88 134 ARG B CA 1
ATOM 2575 C C . ARG B 1 134 ? -7.516 6.883 -11.961 1 98.88 134 ARG B C 1
ATOM 2577 O O . ARG B 1 134 ? -8.617 6.77 -12.516 1 98.88 134 ARG B O 1
ATOM 2584 N N . ALA B 1 135 ? -6.613 5.969 -12 1 98.81 135 ALA B N 1
ATOM 2585 C CA . ALA B 1 135 ? -6.836 4.73 -12.734 1 98.81 135 ALA B CA 1
ATOM 2586 C C . ALA B 1 135 ? -7.984 3.928 -12.133 1 98.81 135 ALA B C 1
ATOM 2588 O O . ALA B 1 135 ? -8.625 3.129 -12.828 1 98.81 135 ALA B O 1
ATOM 2589 N N . MET B 1 136 ? -8.227 4.168 -10.906 1 98.81 136 MET B N 1
ATOM 2590 C CA . MET B 1 136 ? -9.312 3.488 -10.203 1 98.81 136 MET B CA 1
ATOM 2591 C C . MET B 1 136 ? -10.609 4.277 -10.32 1 98.81 136 MET B C 1
ATOM 2593 O O . MET B 1 136 ? -11.594 3.967 -9.648 1 98.81 136 MET B O 1
ATOM 2597 N N . ASP B 1 137 ? -10.602 5.359 -11.008 1 98.81 137 ASP B N 1
ATOM 2598 C CA . ASP B 1 137 ? -11.75 6.203 -11.297 1 98.81 137 ASP B CA 1
ATOM 2599 C C . ASP B 1 137 ? -12.148 7.035 -10.086 1 98.81 137 ASP B C 1
ATOM 2601 O O . ASP B 1 137 ? -13.312 7.391 -9.922 1 98.81 137 ASP B O 1
ATOM 2605 N N . VAL B 1 138 ? -11.227 7.246 -9.211 1 98.94 138 VAL B N 1
ATOM 2606 C CA . VAL B 1 138 ? -11.469 8.125 -8.07 1 98.94 138 VAL B CA 1
ATOM 2607 C C . VAL B 1 138 ? -11.477 9.578 -8.523 1 98.94 138 VAL B C 1
ATOM 2609 O O . VAL B 1 138 ? -10.609 9.992 -9.297 1 98.94 138 VAL B O 1
ATOM 2612 N N . ARG B 1 139 ? -12.414 10.352 -7.988 1 98.88 139 ARG B N 1
ATOM 2613 C CA . ARG B 1 139 ? -12.547 11.766 -8.32 1 98.88 139 ARG B CA 1
ATOM 2614 C C . ARG B 1 139 ? -12.5 12.633 -7.07 1 98.88 139 ARG B C 1
ATOM 2616 O O . ARG B 1 139 ? -12.109 13.797 -7.133 1 98.88 139 ARG B O 1
ATOM 2623 N N . ARG B 1 140 ? -12.883 12.102 -5.973 1 98.88 140 ARG B N 1
ATOM 2624 C CA . ARG B 1 140 ? -12.961 12.805 -4.695 1 98.88 140 ARG B CA 1
ATOM 2625 C C . ARG B 1 140 ? -12.266 12.016 -3.592 1 98.88 140 ARG B C 1
ATOM 2627 O O . ARG B 1 140 ? -12.422 10.797 -3.5 1 98.88 140 ARG B O 1
ATOM 2634 N N . VAL B 1 141 ? -11.453 12.742 -2.859 1 98.94 141 VAL B N 1
ATOM 2635 C CA . VAL B 1 141 ? -10.75 12.086 -1.761 1 98.94 141 VAL B CA 1
ATOM 2636 C C . VAL B 1 141 ? -11.141 12.742 -0.437 1 98.94 141 VAL B C 1
ATOM 2638 O O . VAL B 1 141 ? -11.266 13.969 -0.356 1 98.94 141 VAL B O 1
ATOM 2641 N N . PHE B 1 142 ? -11.383 11.938 0.541 1 98.94 142 PHE B N 1
ATOM 2642 C CA . PHE B 1 142 ? -11.633 12.352 1.917 1 98.94 142 PHE B CA 1
ATOM 2643 C C . PHE B 1 142 ? -10.383 12.164 2.77 1 98.94 142 PHE B C 1
ATOM 2645 O O . PHE B 1 142 ? -9.672 11.164 2.635 1 98.94 142 PHE B O 1
ATOM 2652 N N . MET B 1 143 ? -10.148 13.164 3.629 1 98.88 143 MET B N 1
ATOM 2653 C CA . MET B 1 143 ? -8.914 13.188 4.41 1 98.88 143 MET B CA 1
ATOM 2654 C C . MET B 1 143 ? -9.211 13.055 5.902 1 98.88 143 MET B C 1
ATOM 2656 O O . MET B 1 143 ? -10.141 13.68 6.41 1 98.88 143 MET B O 1
ATOM 2660 N N . CYS B 1 144 ? -8.43 12.211 6.559 1 98.94 144 CYS B N 1
ATOM 2661 C CA . CYS B 1 144 ? -8.422 12.125 8.016 1 98.94 144 CYS B CA 1
ATOM 2662 C C . CYS B 1 144 ? -7.043 11.727 8.523 1 98.94 144 CYS B C 1
ATOM 2664 O O . CYS B 1 144 ? -6.156 11.391 7.742 1 98.94 144 CYS B O 1
ATOM 2666 N N . GLY B 1 145 ? -6.848 11.883 9.805 1 98.88 145 GLY B N 1
ATOM 2667 C CA . GLY B 1 145 ? -5.594 11.469 10.422 1 98.88 145 GLY B CA 1
ATOM 2668 C C . GLY B 1 145 ? -4.781 12.633 10.953 1 98.88 145 GLY B C 1
ATOM 2669 O O . GLY B 1 145 ? -5.336 13.578 11.523 1 98.88 145 GLY B O 1
ATOM 2670 N N . VAL B 1 146 ? -3.453 12.461 10.898 1 98.75 146 VAL B N 1
ATOM 2671 C CA . VAL B 1 146 ? -2.566 13.445 11.508 1 98.75 146 VAL B CA 1
ATOM 2672 C C . VAL B 1 146 ? -1.404 13.75 10.562 1 98.75 146 VAL B C 1
ATOM 2674 O O . VAL B 1 146 ? -1.054 12.93 9.719 1 98.75 146 VAL B O 1
ATOM 2677 N N . ALA B 1 147 ? -0.817 14.875 10.711 1 96.69 147 ALA B N 1
ATOM 2678 C CA . ALA B 1 147 ? -1.314 16.016 11.461 1 96.69 147 ALA B CA 1
ATOM 2679 C C . ALA B 1 147 ? -1.964 17.047 10.539 1 96.69 147 ALA B C 1
ATOM 2681 O O . ALA B 1 147 ? -1.453 17.328 9.453 1 96.69 147 ALA B O 1
ATOM 2682 N N . SER B 1 148 ? -3.037 17.641 10.883 1 97.88 148 SER B N 1
ATOM 2683 C CA . SER B 1 148 ? -3.85 18.516 10.031 1 97.88 148 SER B CA 1
ATOM 2684 C C . SER B 1 148 ? -3.059 19.734 9.57 1 97.88 148 SER B C 1
ATOM 2686 O O . SER B 1 148 ? -3.371 20.328 8.539 1 97.88 148 SER B O 1
ATOM 2688 N N . ASP B 1 149 ? -1.982 20.125 10.305 1 97.81 149 ASP B N 1
ATOM 2689 C CA . ASP B 1 149 ? -1.207 21.312 9.953 1 97.81 149 ASP B CA 1
ATOM 2690 C C . ASP B 1 149 ? 0.063 20.938 9.188 1 97.81 149 ASP B C 1
ATOM 2692 O O . ASP B 1 149 ? 0.807 21.812 8.742 1 97.81 149 ASP B O 1
ATOM 2696 N N . TYR B 1 150 ? 0.407 19.656 8.93 1 97.56 150 TYR B N 1
ATOM 2697 C CA . TYR B 1 150 ? 1.551 19.203 8.141 1 97.56 150 TYR B CA 1
ATOM 2698 C C . TYR B 1 150 ? 1.127 18.172 7.109 1 97.56 150 TYR B C 1
ATOM 2700 O O . TYR B 1 150 ? 0.579 18.516 6.059 1 97.56 150 TYR B O 1
ATOM 2708 N N . CYS B 1 151 ? 1.165 16.844 7.527 1 98.69 151 CYS B N 1
ATOM 2709 C CA . CYS B 1 151 ? 0.992 15.789 6.543 1 98.69 151 CYS B CA 1
ATOM 2710 C C . CYS B 1 151 ? -0.403 15.836 5.93 1 98.69 151 CYS B C 1
ATOM 2712 O O . CYS B 1 151 ? -0.561 15.648 4.723 1 98.69 151 CYS B O 1
ATOM 2714 N N . VAL B 1 152 ? -1.45 16.047 6.719 1 98.88 152 VAL B N 1
ATOM 2715 C CA . VAL B 1 152 ? -2.795 16.172 6.164 1 98.88 152 VAL B CA 1
ATOM 2716 C C . VAL B 1 152 ? -2.879 17.406 5.277 1 98.88 152 VAL B C 1
ATOM 2718 O O . VAL B 1 152 ? -3.438 17.344 4.176 1 98.88 152 VAL B O 1
ATOM 2721 N N . TYR B 1 153 ? -2.281 18.516 5.77 1 98.81 153 TYR B N 1
ATOM 2722 C CA . TYR B 1 153 ? -2.279 19.781 5.027 1 98.81 153 TYR B CA 1
ATOM 2723 C C . TYR B 1 153 ? -1.631 19.609 3.66 1 98.81 153 TYR B C 1
ATOM 2725 O O . TYR B 1 153 ? -2.256 19.875 2.631 1 98.81 153 TYR B O 1
ATOM 2733 N N . PHE B 1 154 ? -0.433 19.047 3.594 1 98.75 154 PHE B N 1
ATOM 2734 C CA . PHE B 1 154 ? 0.31 18.938 2.344 1 98.75 154 PHE B CA 1
ATOM 2735 C C . PHE B 1 154 ? -0.301 17.875 1.441 1 98.75 154 PHE B C 1
ATOM 2737 O O . PHE B 1 154 ? -0.318 18.016 0.218 1 98.75 154 PHE B O 1
ATOM 2744 N N . THR B 1 155 ? -0.794 16.766 2.057 1 98.94 155 THR B N 1
ATOM 2745 C CA . THR B 1 155 ? -1.483 15.758 1.261 1 98.94 155 THR B CA 1
ATOM 2746 C C . THR B 1 155 ? -2.732 16.344 0.608 1 98.94 155 THR B C 1
ATOM 2748 O O . THR B 1 155 ? -3.004 16.094 -0.567 1 98.94 155 THR B O 1
ATOM 2751 N N . SER B 1 156 ? -3.496 17.172 1.326 1 98.88 156 SER B N 1
ATOM 2752 C CA . SER B 1 156 ? -4.684 17.828 0.787 1 98.88 156 SER B CA 1
ATOM 2753 C C . SER B 1 156 ? -4.324 18.781 -0.343 1 98.88 156 SER B C 1
ATOM 2755 O O . SER B 1 156 ? -4.977 18.781 -1.392 1 98.88 156 SER B O 1
ATOM 2757 N N . LEU B 1 157 ? -3.285 19.531 -0.115 1 98.62 157 LEU B N 1
ATOM 2758 C CA . LEU B 1 157 ? -2.852 20.5 -1.115 1 98.62 157 LEU B CA 1
ATOM 2759 C C . LEU B 1 157 ? -2.436 19.797 -2.404 1 98.62 157 LEU B C 1
ATOM 2761 O O . LEU B 1 157 ? -2.852 20.203 -3.494 1 98.62 157 LEU B O 1
ATOM 2765 N N . HIS B 1 158 ? -1.658 18.719 -2.295 1 98.81 158 HIS B N 1
ATOM 2766 C CA . HIS B 1 158 ? -1.222 18 -3.484 1 98.81 158 HIS B CA 1
ATOM 2767 C C . HIS B 1 158 ? -2.395 17.297 -4.164 1 98.81 158 HIS B C 1
ATOM 2769 O O . HIS B 1 158 ? -2.424 17.188 -5.391 1 98.81 158 HIS B O 1
ATOM 2775 N N . ALA B 1 159 ? -3.338 16.828 -3.344 1 98.94 159 ALA B N 1
ATOM 2776 C CA . ALA B 1 159 ? -4.527 16.219 -3.938 1 98.94 159 ALA B CA 1
ATOM 2777 C C . ALA B 1 159 ? -5.273 17.234 -4.812 1 98.94 159 ALA B C 1
ATOM 2779 O O . ALA B 1 159 ? -5.73 16.891 -5.906 1 98.94 159 ALA B O 1
ATOM 2780 N N . ILE B 1 160 ? -5.387 18.484 -4.352 1 98.88 160 ILE B N 1
ATOM 2781 C CA . ILE B 1 160 ? -6.016 19.547 -5.133 1 98.88 160 ILE B CA 1
ATOM 2782 C C . ILE B 1 160 ? -5.223 19.781 -6.418 1 98.88 160 ILE B C 1
ATOM 2784 O O . ILE B 1 160 ? -5.801 19.875 -7.5 1 98.88 160 ILE B O 1
ATOM 2788 N N . GLN B 1 161 ? -3.943 19.797 -6.312 1 98.38 161 GLN B N 1
ATOM 2789 C CA . GLN B 1 161 ? -3.08 20.016 -7.469 1 98.38 161 GLN B CA 1
ATOM 2790 C C . GLN B 1 161 ? -3.238 18.891 -8.492 1 98.38 161 GLN B C 1
ATOM 2792 O O . GLN B 1 161 ? -3.1 19.125 -9.695 1 98.38 161 GLN B O 1
ATOM 2797 N N . GLU B 1 162 ? -3.514 17.75 -7.98 1 98.5 162 GLU B N 1
ATOM 2798 C CA . GLU B 1 162 ? -3.736 16.594 -8.844 1 98.5 162 GLU B CA 1
ATOM 2799 C C . GLU B 1 162 ? -5.176 16.547 -9.344 1 98.5 162 GLU B C 1
ATOM 2801 O O . GLU B 1 162 ? -5.613 15.539 -9.914 1 98.5 162 GLU B O 1
ATOM 2806 N N . GLU B 1 163 ? -5.965 17.531 -9.023 1 98.62 163 GLU B N 1
ATOM 2807 C CA . GLU B 1 163 ? -7.285 17.797 -9.586 1 98.62 163 GLU B CA 1
ATOM 2808 C C . GLU B 1 163 ? -8.336 16.875 -8.984 1 98.62 163 GLU B C 1
ATOM 2810 O O . GLU B 1 163 ? -9.305 16.516 -9.648 1 98.62 163 GLU B O 1
ATOM 2815 N N . PHE B 1 164 ? -8.133 16.391 -7.832 1 98.94 164 PHE B N 1
ATOM 2816 C CA . PHE B 1 164 ? -9.195 15.727 -7.078 1 98.94 164 PHE B CA 1
ATOM 2817 C C . PHE B 1 164 ? -10.062 16.75 -6.348 1 98.94 164 PHE B C 1
ATOM 2819 O O . PHE B 1 164 ? -9.586 17.812 -5.977 1 98.94 164 PHE B O 1
ATOM 2826 N N . THR B 1 165 ? -11.305 16.422 -6.172 1 98.88 165 THR B N 1
ATOM 2827 C CA . THR B 1 165 ? -12.07 17.078 -5.121 1 98.88 165 THR B CA 1
ATOM 2828 C C . THR B 1 165 ? -11.633 16.594 -3.744 1 98.88 165 THR B C 1
ATOM 2830 O O . THR B 1 165 ? -11.461 15.383 -3.535 1 98.88 165 THR B O 1
ATOM 2833 N N . VAL B 1 166 ? -11.414 17.562 -2.861 1 98.94 166 VAL B N 1
ATOM 2834 C CA . VAL B 1 166 ? -10.836 17.172 -1.578 1 98.94 166 VAL B CA 1
ATOM 2835 C C . VAL B 1 166 ? -11.773 17.578 -0.445 1 98.94 166 VAL B C 1
ATOM 2837 O O . VAL B 1 166 ? -12.211 18.734 -0.378 1 98.94 166 VAL B O 1
ATOM 2840 N N . VAL B 1 167 ? -12.078 16.656 0.446 1 98.88 167 VAL B N 1
ATOM 2841 C CA . VAL B 1 167 ? -12.883 16.891 1.642 1 98.88 167 VAL B CA 1
ATOM 2842 C C . VAL B 1 167 ? -12.086 16.5 2.885 1 98.88 167 VAL B C 1
ATOM 2844 O O . VAL B 1 167 ? -11.68 15.344 3.035 1 98.88 167 VAL B O 1
ATOM 2847 N N . VAL B 1 168 ? -11.859 17.453 3.734 1 98.81 168 VAL B N 1
ATOM 2848 C CA . VAL B 1 168 ? -11.211 17.156 5.012 1 98.81 168 VAL B CA 1
ATOM 2849 C C . VAL B 1 168 ? -12.273 16.969 6.094 1 98.81 168 VAL B C 1
ATOM 2851 O O . VAL B 1 168 ? -13.133 17.828 6.293 1 98.81 168 VAL B O 1
ATOM 2854 N N . LEU B 1 169 ? -12.227 15.797 6.723 1 98.69 169 LEU B N 1
ATOM 2855 C CA . LEU B 1 169 ? -13.125 15.531 7.844 1 98.69 169 LEU B CA 1
ATOM 2856 C C . LEU B 1 169 ? -12.594 16.172 9.125 1 98.69 169 LEU B C 1
ATOM 2858 O O . LEU B 1 169 ? -11.742 15.594 9.797 1 98.69 169 LEU B O 1
ATOM 2862 N N . GLU B 1 170 ? -13.133 17.234 9.539 1 97.69 170 GLU B N 1
ATOM 2863 C CA . GLU B 1 170 ? -12.578 18.125 10.57 1 97.69 170 GLU B CA 1
ATOM 2864 C C . GLU B 1 170 ? -12.547 17.438 11.93 1 97.69 170 GLU B C 1
ATOM 2866 O O . GLU B 1 170 ? -11.664 17.688 12.742 1 97.69 170 GLU B O 1
ATOM 2871 N N . ASP B 1 171 ? -13.508 16.594 12.18 1 98.38 171 ASP B N 1
ATOM 2872 C CA . ASP B 1 171 ? -13.578 15.922 13.477 1 98.38 171 ASP B CA 1
ATOM 2873 C C . ASP B 1 171 ? -12.688 14.68 13.508 1 98.38 171 ASP B C 1
ATOM 2875 O O . ASP B 1 171 ? -12.594 14.008 14.531 1 98.38 171 ASP B O 1
ATOM 2879 N N . ALA B 1 172 ? -12.008 14.406 12.359 1 98.81 172 ALA B N 1
ATOM 2880 C CA . ALA B 1 172 ? -11.164 13.211 12.273 1 98.81 172 ALA B CA 1
ATOM 2881 C C . ALA B 1 172 ? -9.719 13.578 11.977 1 98.81 172 ALA B C 1
ATOM 2883 O O . ALA B 1 172 ? -8.961 12.766 11.445 1 98.81 172 ALA B O 1
ATOM 2884 N N . VAL B 1 173 ? -9.328 14.828 12.211 1 98.62 173 VAL B N 1
ATOM 2885 C CA . VAL B 1 173 ? -7.938 15.258 12.078 1 98.62 173 VAL B CA 1
ATOM 2886 C C . VAL B 1 173 ? -7.496 15.969 13.359 1 98.62 173 VAL B C 1
ATOM 2888 O O . VAL B 1 173 ? -8.328 16.453 14.125 1 98.62 173 VAL B O 1
ATOM 2891 N N . ARG B 1 174 ? -6.191 15.977 13.625 1 98.38 174 ARG B N 1
ATOM 2892 C CA . ARG B 1 174 ? -5.586 16.703 14.734 1 98.38 174 ARG B CA 1
ATOM 2893 C C . ARG B 1 174 ? -4.27 17.344 14.32 1 98.38 174 ARG B C 1
ATOM 2895 O O . ARG B 1 174 ? -3.512 16.766 13.531 1 98.38 174 ARG B O 1
ATOM 2902 N N . PRO B 1 175 ? -4.016 18.531 14.805 1 97.69 175 PRO B N 1
ATOM 2903 C CA . PRO B 1 175 ? -2.762 19.219 14.492 1 97.69 175 PRO B CA 1
ATOM 2904 C C . PRO B 1 175 ? -1.666 18.953 15.516 1 97.69 175 PRO B C 1
ATOM 2906 O O . PRO B 1 175 ? -1.961 18.594 16.672 1 97.69 175 PRO B O 1
ATOM 2909 N N . VAL B 1 176 ? -0.424 19.078 15.047 1 95.19 176 VAL B N 1
ATOM 2910 C CA . VAL B 1 176 ? 0.695 19.125 15.984 1 95.19 176 VAL B CA 1
ATOM 2911 C C . VAL B 1 176 ? 0.618 20.422 16.797 1 95.19 176 VAL B C 1
ATOM 2913 O O . VAL B 1 176 ? 0.764 20.406 18.016 1 95.19 176 VAL B O 1
ATOM 2916 N N . ASP B 1 177 ? 0.321 21.547 16.109 1 93.5 177 ASP B N 1
ATOM 2917 C CA . ASP B 1 177 ? 0.209 22.859 16.703 1 93.5 177 ASP B CA 1
ATOM 2918 C C . ASP B 1 177 ? -1.135 23.516 16.359 1 93.5 177 ASP B C 1
ATOM 2920 O O . ASP B 1 177 ? -1.288 24.125 15.305 1 93.5 177 ASP B O 1
ATOM 2924 N N . PRO B 1 178 ? -2.008 23.578 17.281 1 91.38 178 PRO B N 1
ATOM 2925 C CA . PRO B 1 178 ? -3.354 24.094 17.016 1 91.38 178 PRO B CA 1
ATOM 2926 C C . PRO B 1 178 ? -3.348 25.562 16.609 1 91.38 178 PRO B C 1
ATOM 2928 O O . PRO B 1 178 ? -4.262 26.016 15.93 1 91.38 178 PRO B O 1
ATOM 2931 N N . VAL B 1 179 ? -2.287 26.25 16.953 1 90.19 179 VAL B N 1
ATOM 2932 C CA . VAL B 1 179 ? -2.23 27.688 16.672 1 90.19 179 VAL B CA 1
ATOM 2933 C C . VAL B 1 179 ? -2.062 27.906 15.172 1 90.19 179 VAL B C 1
ATOM 2935 O O . VAL B 1 179 ? -2.627 28.844 14.617 1 90.19 179 VAL B O 1
ATOM 2938 N N . ALA B 1 180 ? -1.4 26.984 14.539 1 88.38 180 ALA B N 1
ATOM 2939 C CA . A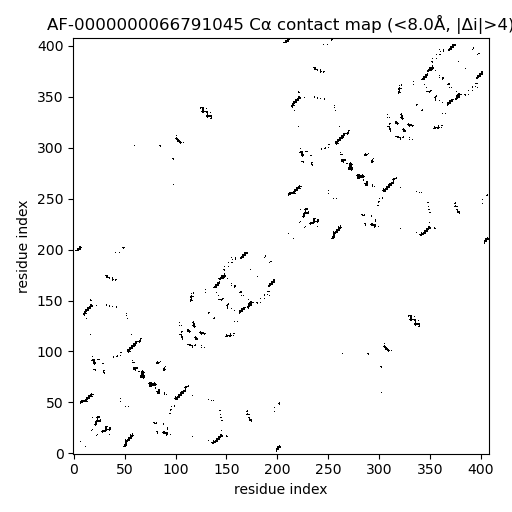LA B 1 180 ? -1.107 27.109 13.117 1 88.38 180 ALA B CA 1
ATOM 2940 C C . ALA B 1 180 ? -2.326 26.75 12.273 1 88.38 180 ALA B C 1
ATOM 2942 O O . ALA B 1 180 ? -2.371 27.047 11.07 1 88.38 180 ALA B O 1
ATOM 2943 N N . MET B 1 181 ? -3.352 26.203 12.828 1 89.75 181 MET B N 1
ATOM 2944 C CA . MET B 1 181 ? -4.422 25.562 12.07 1 89.75 181 MET B CA 1
ATOM 2945 C C . MET B 1 181 ? -5.336 26.594 11.422 1 89.75 181 MET B C 1
ATOM 2947 O O . MET B 1 181 ? -5.828 26.375 10.312 1 89.75 181 MET B O 1
ATOM 2951 N N . GLU B 1 182 ? -5.508 27.688 12.117 1 90.12 182 GLU B N 1
ATOM 2952 C CA . GLU B 1 182 ? -6.406 28.688 11.547 1 90.12 182 GLU B CA 1
ATOM 2953 C C . GLU B 1 182 ? -5.914 29.156 10.18 1 90.12 182 GLU B C 1
ATOM 2955 O O . GLU B 1 182 ? -6.672 29.156 9.203 1 90.12 182 GLU B O 1
ATOM 2960 N N . LYS B 1 183 ? -4.688 29.484 10.102 1 94.94 183 LYS B N 1
ATOM 2961 C CA . LYS B 1 183 ? -4.098 29.953 8.844 1 94.94 183 LYS B CA 1
ATOM 2962 C C . LYS B 1 183 ? -4.086 28.844 7.801 1 94.94 183 LYS B C 1
ATOM 2964 O O . LYS B 1 183 ? -4.398 29.078 6.633 1 94.94 183 LYS B O 1
ATOM 2969 N N . LYS B 1 184 ? -3.723 27.688 8.164 1 96.06 184 LYS B N 1
ATOM 2970 C CA . LYS B 1 184 ? -3.633 26.547 7.246 1 96.06 184 LYS B CA 1
ATOM 2971 C C . LYS B 1 184 ? -5.012 26.156 6.723 1 96.06 184 LYS B C 1
ATOM 2973 O O . LYS B 1 184 ? -5.172 25.859 5.535 1 96.06 184 LYS B O 1
ATOM 2978 N N . ARG B 1 185 ? -5.949 26.141 7.625 1 95.94 185 ARG B N 1
ATOM 2979 C CA . ARG B 1 185 ? -7.316 25.828 7.219 1 95.94 185 ARG B CA 1
ATOM 2980 C C . ARG B 1 185 ? -7.824 26.844 6.203 1 95.94 185 ARG B C 1
ATOM 2982 O O . ARG B 1 185 ? -8.422 26.469 5.191 1 95.94 185 ARG B O 1
ATOM 2989 N N . ALA B 1 186 ? -7.621 28.125 6.488 1 97.06 186 ALA B N 1
ATOM 2990 C CA . ALA B 1 186 ? -8.055 29.188 5.586 1 97.06 186 ALA B CA 1
ATOM 2991 C C . ALA B 1 186 ? -7.406 29.031 4.211 1 97.06 186 ALA B C 1
ATOM 2993 O O . ALA B 1 186 ? -8.055 29.234 3.186 1 97.06 186 ALA B O 1
ATOM 2994 N N . HIS B 1 187 ? -6.152 28.719 4.207 1 98.19 187 HIS B N 1
ATOM 2995 C CA . HIS B 1 187 ? -5.445 28.516 2.951 1 98.19 187 HIS B CA 1
ATOM 2996 C C . HIS B 1 187 ? -6.051 27.359 2.162 1 98.19 187 HIS B C 1
ATOM 2998 O O . HIS B 1 187 ? -6.27 27.469 0.954 1 98.19 187 HIS B O 1
ATOM 3004 N N . LEU B 1 188 ? -6.324 26.25 2.842 1 98.31 188 LEU B N 1
ATOM 3005 C CA . LEU B 1 188 ? -6.914 25.094 2.186 1 98.31 188 LEU B CA 1
ATOM 3006 C C . LEU B 1 188 ? -8.289 25.438 1.615 1 98.31 188 LEU B C 1
ATOM 3008 O O . LEU B 1 188 ? -8.625 25.016 0.506 1 98.31 188 LEU B O 1
ATOM 3012 N N . GLU B 1 189 ? -9.016 26.156 2.389 1 97.94 189 GLU B N 1
ATOM 3013 C CA . GLU B 1 189 ? -10.328 26.578 1.897 1 97.94 189 GLU B CA 1
ATOM 3014 C C . GLU B 1 189 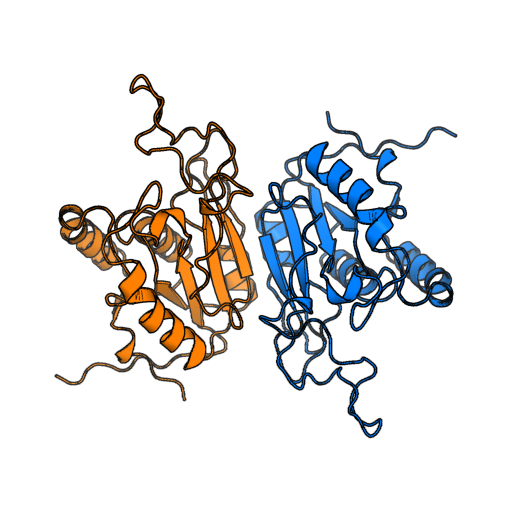? -10.195 27.422 0.632 1 97.94 189 GLU B C 1
ATOM 3016 O O . GLU B 1 189 ? -10.945 27.234 -0.326 1 97.94 189 GLU B O 1
ATOM 3021 N N . LYS B 1 190 ? -9.266 28.297 0.635 1 98.38 190 LYS B N 1
ATOM 3022 C CA . LYS B 1 190 ? -9.016 29.156 -0.522 1 98.38 190 LYS B CA 1
ATOM 3023 C C . LYS B 1 190 ? -8.625 28.328 -1.743 1 98.38 190 LYS B C 1
ATOM 3025 O O . LYS B 1 190 ? -8.977 28.672 -2.873 1 98.38 190 LYS B O 1
ATOM 3030 N N . GLU B 1 191 ? -7.898 27.25 -1.501 1 98.5 191 GLU B N 1
ATOM 3031 C CA . GLU B 1 191 ? -7.43 26.391 -2.586 1 98.5 191 GLU B CA 1
ATOM 3032 C C . GLU B 1 191 ? -8.547 25.469 -3.08 1 98.5 191 GLU B C 1
ATOM 3034 O O . GLU B 1 191 ? -8.375 24.766 -4.07 1 98.5 191 GLU B O 1
ATOM 3039 N N . GLY B 1 192 ? -9.648 25.375 -2.32 1 98.31 192 GLY B N 1
ATOM 3040 C CA . GLY B 1 192 ? -10.789 24.625 -2.826 1 98.31 192 GLY B CA 1
ATOM 3041 C C . GLY B 1 192 ? -11.117 23.406 -1.992 1 98.31 192 GLY B C 1
ATOM 3042 O O . GLY B 1 192 ? -12.016 22.641 -2.338 1 98.31 192 GLY B O 1
ATOM 3043 N N . VAL B 1 193 ? -10.422 23.234 -0.896 1 98.56 193 VAL B N 1
ATOM 3044 C CA . VAL B 1 193 ? -10.719 22.109 -0.02 1 98.56 193 VAL B CA 1
ATOM 3045 C C . VAL B 1 193 ? -12.047 22.344 0.691 1 98.56 193 VAL B C 1
ATOM 3047 O O . VAL B 1 193 ? -12.336 23.453 1.15 1 98.56 193 VAL B O 1
ATOM 3050 N N . ILE B 1 194 ? -12.867 21.328 0.731 1 98.44 194 ILE B N 1
ATOM 3051 C CA . ILE B 1 194 ? -14.133 21.328 1.461 1 98.44 194 ILE B CA 1
ATOM 3052 C C . ILE B 1 194 ? -13.922 20.734 2.852 1 98.44 194 ILE B C 1
ATOM 3054 O O . ILE B 1 194 ? -13.234 19.734 3.006 1 98.44 194 ILE B O 1
ATOM 3058 N N . PHE B 1 195 ? -14.469 21.406 3.812 1 98 195 PHE B N 1
ATOM 3059 C CA . PHE B 1 195 ? -14.422 20.891 5.172 1 98 195 PHE B CA 1
ATOM 3060 C C . PHE B 1 195 ? -15.781 20.344 5.59 1 98 195 PHE B C 1
ATOM 3062 O O . PHE B 1 195 ? -16.812 20.969 5.305 1 98 195 PHE B O 1
ATOM 3069 N N . ALA B 1 196 ? -15.789 19.172 6.156 1 97.94 196 ALA B N 1
ATOM 3070 C CA . ALA B 1 196 ? -17.016 18.5 6.621 1 97.94 196 ALA B CA 1
ATOM 3071 C C . ALA B 1 196 ? -16.75 17.703 7.895 1 97.94 196 ALA B C 1
ATOM 3073 O O . ALA B 1 196 ? -15.609 17.609 8.344 1 97.94 196 ALA B O 1
ATOM 3074 N N . ARG B 1 197 ? -17.797 17.281 8.523 1 98 197 ARG B N 1
ATOM 3075 C CA . ARG B 1 197 ? -17.688 16.359 9.648 1 98 197 ARG B CA 1
ATOM 3076 C C . ARG B 1 197 ? -18 14.922 9.203 1 98 197 ARG B C 1
ATOM 3078 O O . ARG B 1 197 ? -18.734 14.703 8.242 1 98 197 ARG B O 1
ATOM 3085 N N . SER B 1 198 ? -17.375 13.992 9.883 1 97.81 198 SER B N 1
ATOM 3086 C CA . SER B 1 198 ? -17.609 12.586 9.57 1 97.81 198 SER B CA 1
ATOM 3087 C C . SER B 1 198 ? -19.094 12.242 9.625 1 97.81 198 SER B C 1
ATOM 3089 O O . SER B 1 198 ? -19.562 11.359 8.906 1 97.81 198 SER B O 1
ATOM 3091 N N . THR B 1 199 ? -19.875 12.93 10.414 1 96.12 199 THR B N 1
ATOM 3092 C CA . THR B 1 199 ? -21.297 12.672 10.602 1 96.12 199 THR B CA 1
ATOM 3093 C C . THR B 1 199 ? -22.109 13.203 9.422 1 96.12 199 THR B C 1
ATOM 3095 O O . THR B 1 199 ? -23.297 12.898 9.289 1 96.12 199 THR B O 1
ATOM 3098 N N . ASP B 1 200 ? -21.453 14.008 8.547 1 96.75 200 ASP B N 1
ATOM 3099 C CA . ASP B 1 200 ? -22.125 14.539 7.363 1 96.75 200 ASP B CA 1
ATOM 3100 C C . ASP B 1 200 ? -22.172 13.492 6.246 1 96.75 200 ASP B C 1
ATOM 3102 O O . ASP B 1 200 ? -22.891 13.664 5.258 1 96.75 200 ASP B O 1
ATOM 3106 N N . LEU B 1 201 ? -21.391 12.398 6.406 1 96.69 201 LEU B N 1
ATOM 3107 C CA . LEU B 1 201 ? -21.281 11.398 5.352 1 96.69 201 LEU B CA 1
ATOM 3108 C C . LEU B 1 201 ? -22.5 10.469 5.367 1 96.69 201 LEU B C 1
ATOM 3110 O O . LEU B 1 201 ? -22.969 10.078 6.438 1 96.69 201 LEU B O 1
ATOM 3114 N N . SER B 1 202 ? -23.062 10.219 4.242 1 91.06 202 SER B N 1
ATOM 3115 C CA . SER B 1 202 ? -24.141 9.25 4.082 1 91.06 202 SER B CA 1
ATOM 3116 C C . SER B 1 202 ? -23.859 8.297 2.92 1 91.06 202 SER B C 1
ATOM 3118 O O . SER B 1 202 ? -23.125 8.648 1.99 1 91.06 202 SER B O 1
ATOM 3120 N N . SER B 1 203 ? -24.172 7.02 3.158 1 80.12 203 SER B N 1
ATOM 3121 C CA . SER B 1 203 ? -24.031 6.043 2.082 1 80.12 203 SER B CA 1
ATOM 3122 C C . SER B 1 203 ? -25.406 5.598 1.569 1 80.12 203 SER B C 1
ATOM 3124 O O . SER B 1 203 ? -26.375 5.602 2.314 1 80.12 203 SER B O 1
ATOM 3126 N N . PHE B 1 204 ? -25.688 5.598 0.26 1 60.78 204 PHE B N 1
ATOM 3127 C CA . PHE B 1 204 ? -26.953 5.066 -0.241 1 60.78 204 PHE B CA 1
ATOM 3128 C C . PHE B 1 204 ? -27.078 3.582 0.083 1 60.78 204 PHE B C 1
ATOM 3130 O O . PHE B 1 204 ? -26.078 2.875 0.185 1 60.78 204 PHE B O 1
#

Foldseek 3Di:
DPQAFDEDDLQAEEEEAEAQFQLADPPPRQLHFPCQVVLQVVQQCLLVVDHHVAYEYEWEAAAPQAQQDADPVRDGHDGHDALHHPDRRRHRDPSHDCVSHPYYAYPNHDRHWADLASQATPVRHGSCVLVVSVVSNHAEYEYAYDAVLTSSLVNLLVCVVSRHAYEYAPSRHTHSDPVSNVVSVVVSVVSRYHYHHSVSYDYD/DPQAFDEDDLQAEEEEAEAQFQLADPPPRQLHFPCQVVLQVVVQCLLVVAHHVAYEYEWAAAAPQAQQDADPVGDGHDGHDALHHPDRRRHRDPSHDCVSHPYYAYPNHDRHWADLASQATPVRHGSCVLVVSVVSNHAEYEYAYDAVLTSRLVNLLVCVVSRHAYEYAPSRHTHSDPVNNVVSVVVSVVSRYHYHHSVSYDYD

pLDDT: mean 96.47, std 7.51, range [35.66, 98.94]

InterPro domains:
  IPR000868 Isochorismatase-like domain [PF00857] (14-192)
  IPR036380 Isochorismatase-like superfamily [G3DSA:3.40.50.850] (5-203)
  IPR036380 Isochorismatase-like superfamily [SSF52499] (7-200)
  IPR052347 Isochorismatase Family Nicotinamidases [PTHR11080] (78-200)

Solvent-accessible surface area (backbone atoms only — not comparable to full-atom values): 20402 Å² total; per-residue (Å²): 127,86,75,72,66,43,74,56,38,52,58,30,24,28,38,38,39,25,35,59,15,25,11,31,35,36,87,84,22,64,56,45,27,71,65,38,61,69,25,44,67,50,49,38,46,52,58,71,74,40,65,51,55,37,27,34,34,33,32,56,29,18,40,86,81,26,53,54,28,35,42,96,87,68,48,79,23,93,34,61,70,50,19,36,46,84,39,74,38,29,33,65,35,84,84,55,71,59,63,67,48,35,33,38,40,51,24,28,64,45,50,85,39,58,30,57,18,65,46,32,32,78,81,63,54,55,65,14,46,63,45,16,40,47,67,48,51,39,48,32,38,35,38,32,32,34,26,46,63,45,29,38,39,41,28,51,52,51,40,43,74,71,67,34,47,40,35,38,24,61,72,27,41,31,33,77,51,71,82,56,35,61,62,51,50,53,51,39,44,73,73,60,42,40,78,44,46,70,84,30,58,40,66,128,127,87,74,72,66,42,74,57,40,50,57,28,25,28,38,38,38,25,34,59,16,26,12,30,34,35,87,84,24,65,55,44,25,69,65,39,62,70,24,44,64,51,48,40,46,52,58,71,73,38,66,51,55,36,27,33,36,34,31,55,30,19,40,88,82,23,53,53,27,35,42,95,86,68,47,79,22,94,34,62,69,51,20,37,46,84,39,74,38,30,34,66,36,83,82,54,72,58,63,65,49,36,33,37,41,50,23,29,64,46,51,86,37,58,29,60,18,64,47,32,32,76,82,63,55,54,66,15,47,65,44,16,42,46,66,46,50,39,49,33,39,36,39,34,31,33,26,46,64,45,28,40,38,42,28,50,52,49,40,41,75,71,67,34,47,41,34,38,24,61,69,27,43,30,32,76,52,71,81,56,34,61,62,50,49,52,52,39,44,73,72,59,43,40,78,44,46,70,85,31,56,41,64,129